Protein AF-A0A9D5PBW9-F1 (afdb_monomer_lite)

Radius of gyration: 43.57 Å; chains: 1; bounding box: 95×76×133 Å

Foldseek 3Di:
DDDDDDDDDDDDDDDDDDDDDDDDDDDDDDPPPFFDKDFFWEFEAEPQADDPPRQRDDFPAKKFKWKDFFVDFSLRTPDARFIWTADSRRTIDGDPPGDTDMFTAPTWMKMKMKPDRDDPQDDPRFKRKDQFQQCVVPDVPFIWIFMDTRDHNVRRYDYTYIFGFWEKEKEKEFEPLQAPQDLCFCVPKWKKKAQFGWMWMAGRGPRDIDTDPVDRRGIHTWDKAADPVRSRIIMTMGTTHWDDPPPDDFTKMWIATPVRDIDIDTDDPVPTGGGRYYDYHYHYHHHPLEAEAECVADQPPVRHGPPGHHLAVQVVLVVLLVSQDAEEHEYEAAFERADAEEAAQSDANSRYLAYEYAHPDDDDDPRARGEQAPNWDDDDPPDDTDANAESYEYHYQHEYEYEQYEFEHAEHAPDDARHYEYDWQHHEYEYDANAEFEHAEYAAEARGYEWDYDPVTTYEYEYEANHEQAHAEYQEARRYEHAGEYEYQYYEQYHAFHQYQRRYEHNYDAAEYHHAQAQDWHPDLNTTSAYEFDQPDPPDTEAYEHAYHHPHDALRHEHEQDPSQAFHQRYHYHPPDQQAPVNLRSYHYSPVQFWGQDSRRGIHGD

Secondary structure (DSSP, 8-state):
----------------------------S---PPPPEEEPEEEEEE--SS-TTS-S--TT-EEEEEEEETT--GGG-SEEEEEEEE-TTSBEEEPTT----EEETT--EEEEEEES--SSSEETTTEEEE--GGGTTTS----EEEEEEEEBTTB-EEEEEEEESSEEEEEEEEE-TTSSS-GGGSTT-EEEEEEEE--EEEETTTTEEEE-TTS--EEEEE-EEE-SS-TTEEEEEEEEPPPPTT-----EEEEE-TTS-EEEEEPPTT----TT-EEEEEEEE----EEEE-SS-EE-TTS-EETT-BSSHHHHHHHHHHHT--SEEEEEE-SEEES-EEE-TT--TTT-SEEEEEESS--BTTB-SSEEE---BPPPTTS--B--B-SEEE--SS-EEEESEEEE--EESSSS-SSEEEPTT--EEEE-TTEEEES-EESSB-SSEEE-EETTEE-EEEE-TT-EEES-B-SB-SSEEESSEEEESS-EEES-B-SS-SSEEE-SSEEEEEET-BBPPPS-SSS---EEE---BTTB---EEEEEEE-SPSSSEEE---GGGTTSB-EEE-TT----HHHHTTEEES-TTTEEE-TTSBEEE-

Structure (mmCIF, N/CA/C/O backbone):
data_AF-A0A9D5PBW9-F1
#
_entry.id   AF-A0A9D5PBW9-F1
#
loop_
_atom_site.group_PDB
_atom_site.id
_atom_site.type_symbol
_atom_site.label_atom_id
_atom_site.label_alt_id
_atom_site.label_comp_id
_atom_site.label_asym_id
_atom_site.label_entity_id
_atom_site.label_seq_id
_atom_site.pdbx_PDB_ins_code
_atom_site.Cartn_x
_atom_site.Cartn_y
_atom_site.Cartn_z
_atom_site.occupancy
_atom_site.B_iso_or_equiv
_atom_site.auth_seq_id
_atom_site.auth_comp_id
_atom_site.auth_asym_id
_atom_site.auth_atom_id
_atom_site.pdbx_PDB_model_num
ATOM 1 N N . MET A 1 1 ? 48.347 54.877 -31.267 1.00 33.81 1 MET A N 1
ATOM 2 C CA . MET A 1 1 ? 49.619 55.621 -31.139 1.00 33.81 1 MET A CA 1
ATOM 3 C C . MET A 1 1 ? 50.708 54.816 -31.842 1.00 33.81 1 MET A C 1
ATOM 5 O O . MET A 1 1 ? 51.122 53.843 -31.247 1.00 33.81 1 MET A O 1
ATOM 9 N N . LYS A 1 2 ? 51.107 55.243 -33.064 1.00 27.88 2 LYS A N 1
ATOM 10 C CA . LYS A 1 2 ? 52.374 54.972 -33.811 1.00 27.88 2 LYS A CA 1
ATOM 11 C C . LYS A 1 2 ? 52.747 53.490 -34.070 1.00 27.88 2 LYS A C 1
ATOM 13 O O . LYS A 1 2 ? 52.714 52.706 -33.144 1.00 27.88 2 LYS A O 1
ATOM 18 N N . LYS A 1 3 ? 53.222 53.020 -35.230 1.00 27.09 3 LYS A N 1
ATOM 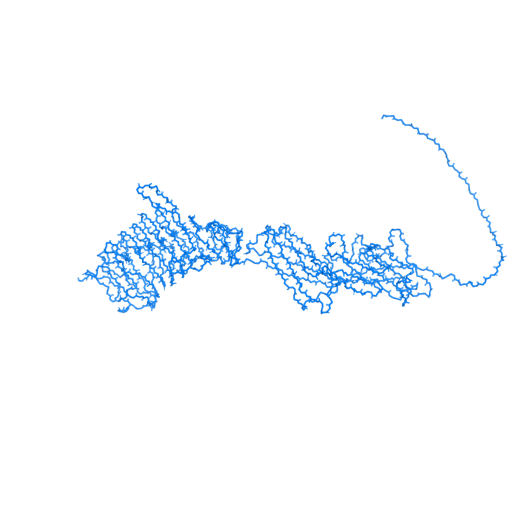19 C CA . LYS A 1 3 ? 53.736 53.557 -36.517 1.00 27.09 3 LYS A CA 1
ATOM 20 C C . LYS A 1 3 ? 53.942 52.306 -37.416 1.00 27.09 3 LYS A C 1
ATOM 22 O O . LYS A 1 3 ? 54.381 51.294 -36.887 1.00 27.09 3 LYS A O 1
ATOM 27 N N . ASP A 1 4 ? 53.435 52.258 -38.646 1.00 33.38 4 ASP A N 1
ATOM 28 C CA . ASP A 1 4 ? 54.106 52.567 -39.934 1.00 33.38 4 ASP A CA 1
ATOM 29 C C . ASP A 1 4 ? 55.310 51.692 -40.340 1.00 33.38 4 ASP A C 1
ATOM 31 O O . ASP A 1 4 ? 56.307 51.658 -39.622 1.00 33.38 4 ASP A O 1
ATOM 35 N N . ILE A 1 5 ? 55.206 51.094 -41.545 1.00 31.62 5 ILE A N 1
ATOM 36 C CA . ILE A 1 5 ? 56.129 51.044 -42.722 1.00 31.62 5 ILE A CA 1
ATOM 37 C C . ILE A 1 5 ? 55.637 49.853 -43.594 1.00 31.62 5 ILE A C 1
ATOM 39 O O . ILE A 1 5 ? 55.681 48.724 -43.125 1.00 31.62 5 ILE A O 1
ATOM 43 N N . LEU A 1 6 ? 54.963 49.963 -44.749 1.00 27.38 6 LEU A N 1
ATOM 44 C CA . LEU A 1 6 ? 55.120 50.690 -46.027 1.00 27.38 6 LEU A CA 1
ATOM 45 C C . LEU A 1 6 ? 55.977 49.957 -47.104 1.00 27.38 6 LEU A C 1
ATOM 47 O O . LEU A 1 6 ? 57.196 49.930 -47.010 1.00 27.38 6 LEU A O 1
ATOM 51 N N . ASN A 1 7 ? 55.271 49.506 -48.161 1.00 30.06 7 ASN A N 1
ATOM 52 C CA . ASN A 1 7 ? 55.592 49.415 -49.608 1.00 30.06 7 ASN A CA 1
ATOM 53 C C . ASN A 1 7 ? 56.706 48.508 -50.185 1.00 30.06 7 ASN A C 1
ATOM 55 O O . ASN A 1 7 ? 57.882 48.716 -49.923 1.00 30.06 7 ASN A O 1
ATOM 59 N N . HIS A 1 8 ? 56.331 47.689 -51.189 1.00 30.06 8 HIS A N 1
ATOM 60 C CA . HIS A 1 8 ? 56.643 47.915 -52.626 1.00 30.06 8 HIS A CA 1
ATOM 61 C C . HIS A 1 8 ? 55.790 46.991 -53.550 1.00 30.06 8 HIS A C 1
ATOM 63 O O . HIS A 1 8 ? 55.711 45.801 -53.283 1.00 30.06 8 HIS A O 1
ATOM 69 N N . ILE A 1 9 ? 54.925 47.519 -54.450 1.00 28.84 9 ILE A N 1
ATOM 70 C CA . ILE A 1 9 ? 55.127 47.845 -55.902 1.00 28.84 9 ILE A CA 1
ATOM 71 C C . ILE A 1 9 ? 55.308 46.582 -56.775 1.00 28.84 9 ILE A C 1
ATOM 73 O O . ILE A 1 9 ? 56.191 45.801 -56.469 1.00 28.84 9 ILE A O 1
ATOM 77 N N . LEU A 1 10 ? 54.659 46.303 -57.918 1.00 26.95 10 LEU A N 1
ATOM 78 C CA . LEU A 1 10 ? 53.517 46.762 -58.743 1.00 26.95 10 LEU A CA 1
ATOM 79 C C . LEU A 1 10 ? 53.280 45.611 -59.789 1.00 26.95 10 LEU A C 1
ATOM 81 O O . LEU A 1 10 ? 54.169 44.777 -59.963 1.00 26.95 10 LEU A O 1
ATOM 85 N N . PRO A 1 11 ? 52.149 45.570 -60.523 1.00 52.75 11 PRO A N 1
ATOM 86 C CA . PRO A 1 11 ? 51.796 44.562 -61.540 1.00 52.75 11 PRO A CA 1
ATOM 87 C C . PRO A 1 11 ? 52.200 44.988 -62.972 1.00 52.75 11 PRO A C 1
ATOM 89 O O . PRO A 1 11 ? 52.596 46.140 -63.129 1.00 52.75 11 PRO A O 1
ATOM 92 N N . ILE A 1 12 ? 52.039 44.104 -63.990 1.00 27.77 12 ILE A N 1
ATOM 93 C CA . ILE A 1 12 ? 51.546 44.367 -65.383 1.00 27.77 12 ILE A CA 1
ATOM 94 C C . ILE A 1 12 ? 52.040 43.339 -66.445 1.00 27.77 12 ILE A C 1
ATOM 96 O O . ILE A 1 12 ? 53.229 43.238 -66.713 1.00 27.77 12 ILE A O 1
ATOM 100 N N . ILE A 1 13 ? 51.060 42.651 -67.066 1.00 28.38 13 ILE A N 1
ATOM 101 C CA . ILE A 1 13 ? 50.819 42.394 -68.516 1.00 28.38 13 ILE A CA 1
ATOM 102 C C . ILE A 1 13 ? 51.900 41.677 -69.363 1.00 28.38 13 ILE A C 1
ATOM 104 O O . ILE A 1 13 ? 53.006 42.181 -69.507 1.00 28.38 13 ILE A O 1
ATOM 108 N N . THR A 1 14 ? 51.522 40.602 -70.089 1.00 27.20 14 THR A N 1
ATOM 109 C CA . THR A 1 14 ? 51.473 40.564 -71.581 1.00 27.20 14 THR A CA 1
ATOM 110 C C . THR A 1 14 ? 51.006 39.208 -72.157 1.00 27.20 14 THR A C 1
ATOM 112 O O . THR A 1 14 ? 51.532 38.143 -71.859 1.00 27.20 14 THR A O 1
ATOM 115 N N . LEU A 1 15 ? 49.992 39.347 -73.013 1.00 27.12 15 LEU A N 1
ATOM 116 C CA . LEU A 1 15 ? 49.421 38.525 -74.086 1.00 27.12 15 LEU A CA 1
ATOM 117 C C . LEU A 1 15 ? 50.457 37.827 -75.008 1.00 27.12 15 LEU A C 1
ATOM 119 O O . LEU A 1 15 ? 51.442 38.466 -75.351 1.00 27.12 15 LEU A O 1
ATOM 123 N N . CYS A 1 16 ? 50.193 36.611 -75.521 1.00 24.67 16 CYS A N 1
ATOM 124 C CA . CYS A 1 16 ? 50.195 36.330 -76.977 1.00 24.67 16 CYS A CA 1
ATOM 125 C C . CYS A 1 16 ? 49.973 34.856 -77.384 1.00 24.67 16 CYS A C 1
ATOM 127 O O . CYS A 1 16 ? 50.572 33.919 -76.871 1.00 24.67 16 CYS A O 1
ATOM 129 N N . LEU A 1 17 ? 49.105 34.761 -78.390 1.00 28.45 17 LEU A N 1
ATOM 130 C CA 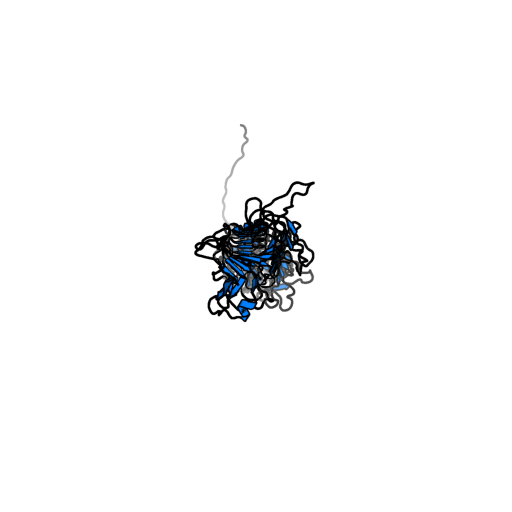. LEU A 1 17 ? 48.701 33.715 -79.327 1.00 28.45 17 LEU A CA 1
ATOM 131 C C . LEU A 1 17 ? 49.693 32.603 -79.757 1.00 28.45 17 LEU A C 1
ATOM 133 O O . LEU A 1 17 ? 50.844 32.850 -80.095 1.00 28.45 17 LEU A O 1
ATOM 137 N N . SER A 1 18 ? 49.071 31.432 -79.971 1.00 31.41 18 SER A N 1
ATOM 138 C CA . SER A 1 18 ? 49.187 30.482 -81.099 1.00 31.41 18 SER A CA 1
ATOM 139 C C . SER A 1 18 ? 50.533 29.843 -81.454 1.00 31.41 18 SER A C 1
ATOM 141 O O . SER A 1 18 ? 51.461 30.508 -81.902 1.00 31.41 18 SER A O 1
ATOM 143 N N . SER A 1 19 ? 50.546 28.511 -81.525 1.00 30.11 19 SER A N 1
ATOM 144 C CA . SER A 1 19 ? 50.988 27.801 -82.737 1.00 30.11 19 SER A CA 1
ATOM 145 C C . SER A 1 19 ? 50.596 26.325 -82.683 1.00 30.11 19 SER A C 1
ATOM 147 O O . SER A 1 19 ? 50.834 25.623 -81.705 1.00 30.11 19 SER A O 1
ATOM 149 N N . ALA A 1 20 ? 49.961 25.878 -83.764 1.00 37.47 20 ALA A N 1
ATOM 150 C CA . ALA A 1 20 ? 49.744 24.479 -84.071 1.00 37.47 20 ALA A CA 1
ATOM 151 C C . ALA A 1 20 ? 51.085 23.810 -84.408 1.00 37.47 20 ALA A C 1
ATOM 153 O O . ALA A 1 20 ? 51.887 24.367 -85.157 1.00 37.47 20 ALA A O 1
ATOM 154 N N . GLY A 1 21 ? 51.289 22.598 -83.900 1.00 33.25 21 GLY A N 1
ATOM 155 C CA . GLY A 1 21 ? 52.394 21.726 -84.275 1.00 33.25 21 GLY A CA 1
ATOM 156 C C . GLY A 1 21 ? 51.909 20.286 -84.302 1.00 33.25 21 GLY A C 1
ATOM 157 O O . GLY A 1 21 ? 51.815 19.644 -83.263 1.00 33.25 21 GLY A O 1
ATOM 158 N N . ILE A 1 22 ? 51.582 19.792 -85.495 1.00 40.22 22 ILE A N 1
ATOM 159 C CA . ILE A 1 22 ? 51.478 18.357 -85.763 1.00 40.22 22 ILE A CA 1
ATOM 160 C C . ILE A 1 22 ? 52.889 17.872 -86.096 1.00 40.22 22 ILE A C 1
ATOM 162 O O . ILE A 1 22 ? 53.492 18.358 -87.050 1.00 40.22 22 ILE A O 1
ATOM 166 N N . PHE A 1 23 ? 53.370 16.873 -85.362 1.00 32.09 23 PHE A N 1
ATOM 167 C CA . PHE A 1 23 ? 54.362 15.917 -85.847 1.00 32.09 23 PHE A CA 1
ATOM 168 C C . PHE A 1 23 ? 53.863 14.507 -85.521 1.00 32.09 23 PHE A C 1
ATOM 170 O O . PHE A 1 23 ? 53.597 14.178 -84.369 1.00 32.09 23 PHE A O 1
ATOM 177 N N . PHE A 1 24 ? 53.708 13.692 -86.565 1.00 38.09 24 PHE A N 1
ATOM 178 C CA . PHE A 1 24 ? 53.481 12.250 -86.483 1.00 38.09 24 PHE A CA 1
ATOM 179 C C . PHE A 1 24 ? 54.815 11.521 -86.272 1.00 38.09 24 PHE A C 1
ATOM 181 O O . PHE A 1 24 ? 55.786 11.835 -86.960 1.00 38.09 24 PHE A O 1
ATOM 188 N N . GLY A 1 25 ? 54.812 10.472 -85.440 1.00 31.27 25 GLY A N 1
ATOM 189 C CA . GLY A 1 25 ? 55.737 9.342 -85.589 1.00 31.27 25 GLY A CA 1
ATOM 190 C C . GLY A 1 25 ? 56.202 8.667 -84.297 1.00 31.27 25 GLY A C 1
ATOM 191 O O . GLY A 1 25 ? 57.275 8.993 -83.810 1.00 31.27 25 GLY A O 1
ATOM 192 N N . CYS A 1 26 ? 55.453 7.678 -83.795 1.00 27.00 26 CYS A N 1
ATOM 193 C CA . CYS A 1 26 ? 55.848 6.257 -83.807 1.00 27.00 26 CYS A CA 1
ATOM 194 C C . CYS A 1 26 ? 54.725 5.390 -83.208 1.00 27.00 26 CYS A C 1
ATOM 196 O O . CYS A 1 26 ? 54.181 5.720 -82.161 1.00 27.00 26 CYS A O 1
ATOM 198 N N . LYS A 1 27 ? 54.383 4.290 -83.888 1.00 40.28 27 LYS A N 1
ATOM 199 C CA . LYS A 1 27 ? 53.457 3.255 -83.410 1.00 40.28 27 LYS A CA 1
ATOM 200 C C . LYS A 1 27 ? 54.188 2.274 -82.495 1.00 40.28 27 LYS A C 1
ATOM 202 O O . LYS A 1 27 ? 55.228 1.754 -82.891 1.00 40.28 27 LYS A O 1
ATOM 207 N N . SER A 1 28 ? 53.549 1.940 -81.381 1.00 37.69 28 SER A N 1
ATOM 208 C CA . SER A 1 28 ? 53.513 0.583 -80.832 1.00 37.69 28 SER A CA 1
ATOM 209 C C . SER A 1 28 ? 52.211 0.430 -80.039 1.00 37.69 28 SER A C 1
ATOM 211 O O . SER A 1 28 ? 52.115 0.938 -78.929 1.00 37.69 28 SER A O 1
ATOM 213 N N . ASP A 1 29 ? 51.237 -0.167 -80.724 1.00 43.31 29 ASP A N 1
ATOM 214 C CA . ASP A 1 29 ? 50.206 -1.124 -80.300 1.00 43.31 29 ASP A CA 1
ATOM 215 C C . ASP A 1 29 ? 49.352 -0.895 -79.029 1.00 43.31 29 ASP A C 1
ATOM 217 O O . ASP A 1 29 ? 49.846 -0.676 -77.928 1.00 43.31 29 ASP A O 1
ATOM 221 N N . ASP A 1 30 ? 48.041 -1.062 -79.266 1.00 42.91 30 ASP A N 1
ATOM 222 C CA . ASP A 1 30 ? 46.868 -1.106 -78.377 1.00 42.91 30 ASP A CA 1
ATOM 223 C C . ASP A 1 30 ? 46.327 0.215 -77.795 1.00 42.91 30 ASP A C 1
ATOM 225 O O . ASP A 1 30 ? 46.230 0.421 -76.586 1.00 42.91 30 ASP A O 1
ATOM 229 N N . ASP A 1 31 ? 45.812 1.064 -78.695 1.00 41.72 31 ASP A N 1
ATOM 230 C CA . ASP A 1 31 ? 44.747 2.029 -78.385 1.00 41.72 31 ASP A CA 1
ATOM 231 C C . ASP A 1 31 ? 43.454 1.279 -77.993 1.00 41.72 31 ASP A C 1
ATOM 233 O O . ASP A 1 31 ? 42.536 1.097 -78.800 1.00 41.72 31 ASP A O 1
ATOM 237 N N . VAL A 1 32 ? 43.333 0.871 -76.728 1.00 50.22 32 VAL A N 1
ATOM 238 C CA . VAL A 1 32 ? 42.005 0.819 -76.106 1.00 50.22 32 VAL A CA 1
ATOM 239 C C . VAL A 1 32 ? 41.548 2.272 -76.037 1.00 50.22 32 VAL A C 1
ATOM 241 O O . VAL A 1 32 ? 42.128 3.065 -75.294 1.00 50.22 32 VAL A O 1
ATOM 244 N N . ALA A 1 33 ? 40.553 2.649 -76.846 1.00 53.50 33 ALA A N 1
ATOM 245 C CA . ALA A 1 33 ? 39.932 3.966 -76.738 1.00 53.50 33 ALA A CA 1
ATOM 246 C C . ALA A 1 33 ? 39.627 4.242 -75.251 1.00 53.50 33 ALA A C 1
ATOM 248 O O . ALA A 1 33 ? 39.069 3.357 -74.594 1.00 53.50 33 ALA A O 1
ATOM 249 N N . PRO A 1 34 ? 40.017 5.403 -74.687 1.00 58.50 34 PRO A N 1
ATOM 250 C CA . PRO A 1 34 ? 39.811 5.658 -73.270 1.00 58.50 34 PRO A CA 1
ATOM 251 C C . PRO A 1 34 ? 38.322 5.510 -72.965 1.00 58.50 34 PRO A C 1
ATOM 253 O O . PRO A 1 34 ? 37.493 6.187 -73.579 1.00 58.50 34 PRO A O 1
ATOM 256 N N . LYS A 1 35 ? 37.978 4.590 -72.054 1.00 66.25 35 LYS A N 1
ATOM 257 C CA . LYS A 1 35 ? 36.592 4.402 -71.620 1.00 66.25 35 LYS A CA 1
ATOM 258 C C . LYS A 1 35 ? 36.058 5.748 -71.126 1.00 66.25 35 LYS A C 1
ATOM 260 O O . LYS A 1 35 ? 36.680 6.382 -70.272 1.00 66.25 35 LYS A O 1
ATOM 265 N N . SER A 1 36 ? 34.924 6.187 -71.671 1.00 81.75 36 SER A N 1
ATOM 266 C CA . SER A 1 36 ? 34.222 7.361 -71.146 1.00 81.75 36 SER A CA 1
ATOM 267 C C . SER A 1 36 ? 33.800 7.092 -69.696 1.00 81.75 36 SER A C 1
ATOM 269 O O . SER A 1 36 ? 33.564 5.939 -69.324 1.00 81.75 36 SER A O 1
ATOM 271 N N . ARG A 1 37 ? 33.742 8.140 -68.864 1.00 87.38 37 ARG A N 1
ATOM 272 C CA . ARG A 1 37 ? 33.339 8.030 -67.455 1.00 87.38 37 ARG A CA 1
ATOM 273 C C . ARG A 1 37 ? 32.241 9.026 -67.105 1.00 87.38 37 ARG A C 1
ATOM 275 O O . ARG A 1 37 ? 32.299 10.176 -67.538 1.00 87.38 37 ARG A O 1
ATOM 282 N N . VAL A 1 38 ? 31.287 8.589 -66.292 1.00 92.50 38 VAL A N 1
ATOM 283 C CA . VAL A 1 38 ? 30.149 9.382 -65.803 1.00 92.50 38 VAL A CA 1
ATOM 284 C C . VAL A 1 38 ? 30.199 9.402 -64.276 1.00 92.50 38 VAL A C 1
ATOM 286 O O . VAL A 1 38 ? 30.494 8.377 -63.668 1.00 92.50 38 VAL A O 1
ATOM 289 N N . ALA A 1 39 ? 29.983 10.559 -63.649 1.00 93.44 39 ALA A N 1
ATOM 290 C CA . ALA A 1 39 ? 29.877 10.633 -62.190 1.00 93.44 39 ALA A CA 1
ATOM 291 C C . ALA A 1 39 ? 28.548 10.008 -61.740 1.00 93.44 39 ALA A C 1
ATOM 293 O O . ALA A 1 39 ? 27.517 10.283 -62.353 1.00 93.44 39 ALA A O 1
ATOM 294 N N . ALA A 1 40 ? 28.578 9.174 -60.702 1.00 94.94 40 ALA A N 1
ATOM 295 C CA . ALA A 1 40 ? 27.363 8.633 -60.104 1.00 94.94 40 ALA A CA 1
ATOM 296 C C . ALA A 1 40 ? 26.663 9.702 -59.246 1.00 94.94 40 ALA A C 1
ATOM 298 O O . ALA A 1 40 ? 27.323 10.418 -58.487 1.00 94.94 40 ALA A O 1
ATOM 299 N N . ASN A 1 41 ? 25.335 9.781 -59.343 1.00 95.31 41 ASN A N 1
ATOM 300 C CA . ASN A 1 41 ? 24.499 10.613 -58.480 1.00 95.31 41 ASN A CA 1
ATOM 301 C C . ASN A 1 41 ? 23.828 9.711 -57.444 1.00 95.31 41 ASN A C 1
ATOM 303 O O . ASN A 1 41 ? 23.159 8.750 -57.819 1.00 95.31 41 ASN A O 1
ATOM 307 N N . PHE A 1 42 ? 23.987 10.006 -56.155 1.00 96.38 42 PHE A N 1
ATOM 308 C CA . PHE A 1 42 ? 23.464 9.155 -55.085 1.00 96.38 42 PHE A CA 1
ATOM 309 C C . PHE A 1 42 ? 22.256 9.781 -54.391 1.00 96.38 42 PHE A C 1
ATOM 311 O O . PHE A 1 42 ? 22.213 10.989 -54.149 1.00 96.38 42 PHE A O 1
ATOM 318 N N . PHE A 1 43 ? 21.295 8.922 -54.052 1.00 93.25 43 PHE A N 1
ATOM 319 C CA . PHE A 1 43 ? 20.091 9.260 -53.301 1.00 93.25 43 PHE A CA 1
ATOM 320 C C . PHE A 1 43 ? 19.933 8.269 -52.144 1.00 93.25 43 PHE A C 1
ATOM 322 O O . PHE A 1 43 ? 19.745 7.073 -52.381 1.00 93.25 43 PHE A O 1
ATOM 329 N N . GLY A 1 44 ? 20.033 8.743 -50.906 1.00 87.62 44 GLY A N 1
ATOM 330 C CA . GLY A 1 44 ? 19.871 7.947 -49.694 1.00 87.62 44 GLY A CA 1
ATOM 331 C C . GLY A 1 44 ? 18.437 8.000 -49.175 1.00 87.62 44 GLY A C 1
ATOM 332 O O . GLY A 1 44 ? 17.953 9.056 -48.786 1.00 87.62 44 GLY A O 1
ATOM 333 N N . ASN A 1 45 ? 17.775 6.850 -49.096 1.00 85.19 45 ASN A N 1
ATOM 334 C CA . ASN A 1 45 ? 16.466 6.692 -48.461 1.00 85.19 45 ASN A CA 1
ATOM 335 C C . ASN A 1 45 ? 16.602 5.802 -47.225 1.00 85.19 45 ASN A C 1
ATOM 337 O O . ASN A 1 45 ? 17.281 4.783 -47.302 1.00 85.19 45 ASN A O 1
ATOM 341 N N . VAL A 1 46 ? 15.917 6.117 -46.124 1.00 77.75 46 VAL A N 1
ATOM 342 C CA . VAL A 1 46 ? 15.893 5.276 -44.912 1.00 77.75 46 VAL A CA 1
ATOM 343 C C . VAL A 1 46 ? 14.531 4.602 -44.766 1.00 77.75 46 VAL A C 1
ATOM 345 O O . VAL A 1 46 ? 13.488 5.224 -44.974 1.00 77.75 46 VAL A O 1
ATOM 348 N N . ILE A 1 47 ? 14.518 3.320 -44.396 1.00 68.12 47 ILE A N 1
ATOM 349 C CA . ILE A 1 47 ? 13.283 2.625 -44.016 1.00 68.12 47 ILE A CA 1
ATOM 350 C C . ILE A 1 47 ? 12.878 3.099 -42.606 1.00 68.12 47 ILE A C 1
ATOM 352 O O . ILE A 1 47 ? 13.451 2.667 -41.615 1.00 68.12 47 ILE A O 1
ATOM 356 N N . SER A 1 48 ? 11.883 3.991 -42.549 1.00 56.03 48 SER A N 1
ATOM 357 C CA . SER A 1 48 ? 11.443 4.850 -41.423 1.00 56.03 48 SER A CA 1
ATOM 358 C C . SER A 1 48 ? 10.945 4.174 -40.120 1.00 56.03 48 SER A C 1
ATOM 360 O O . SER A 1 48 ? 10.128 4.758 -39.411 1.00 56.03 48 SER A O 1
ATOM 362 N N . ALA A 1 49 ? 11.355 2.955 -39.771 1.00 50.91 49 ALA A N 1
ATOM 363 C CA . ALA A 1 49 ? 10.759 2.242 -38.633 1.00 50.91 49 ALA A CA 1
ATOM 364 C C . ALA A 1 49 ? 11.341 2.587 -37.242 1.00 50.91 49 ALA A C 1
ATOM 366 O O . ALA A 1 49 ? 10.737 2.174 -36.255 1.00 50.91 49 ALA A O 1
ATOM 367 N N . THR A 1 50 ? 12.482 3.286 -37.132 1.00 49.22 50 THR A N 1
ATOM 368 C CA . THR A 1 50 ? 13.261 3.310 -35.868 1.00 49.22 50 THR A CA 1
ATOM 369 C C . THR A 1 50 ? 13.992 4.620 -35.518 1.00 49.22 50 THR A C 1
ATOM 371 O O . THR A 1 50 ? 14.788 4.606 -34.586 1.00 49.22 50 THR A O 1
ATOM 374 N N . ARG A 1 51 ? 13.734 5.756 -36.188 1.00 52.06 51 ARG A N 1
ATOM 375 C CA . ARG A 1 51 ? 14.275 7.067 -35.753 1.00 52.06 51 ARG A CA 1
ATOM 376 C C . ARG A 1 51 ? 13.290 7.793 -34.822 1.00 52.06 51 ARG A C 1
ATOM 378 O O . ARG A 1 51 ? 12.098 7.841 -35.120 1.00 52.06 51 ARG A O 1
ATOM 385 N N . LEU A 1 52 ? 13.794 8.352 -33.718 1.00 41.94 52 LEU A N 1
ATOM 386 C CA . LEU A 1 52 ? 13.018 9.014 -32.650 1.00 41.94 52 LEU A CA 1
ATOM 387 C C . LEU A 1 52 ? 12.373 10.356 -33.077 1.00 41.94 52 LEU A C 1
ATOM 389 O O . LEU A 1 52 ? 11.456 10.835 -32.419 1.00 41.94 52 LEU A O 1
ATOM 393 N N . ASP A 1 53 ? 12.813 10.945 -34.192 1.00 45.44 53 ASP A N 1
ATOM 394 C CA . ASP A 1 53 ? 12.523 12.317 -34.648 1.00 45.44 53 ASP A CA 1
ATOM 395 C C . ASP A 1 53 ? 11.663 12.404 -35.934 1.00 45.44 53 ASP A C 1
ATOM 397 O O . ASP A 1 53 ? 11.193 13.480 -36.309 1.00 45.44 53 ASP A O 1
ATOM 401 N N . GLY A 1 54 ? 11.397 11.284 -36.617 1.00 44.41 54 GLY A N 1
ATOM 402 C CA . GLY A 1 54 ? 10.494 11.228 -37.777 1.00 44.41 54 GLY A CA 1
ATOM 403 C C . GLY A 1 54 ? 11.020 11.874 -39.071 1.00 44.41 54 GLY A C 1
ATOM 404 O O . GLY A 1 54 ? 10.285 11.926 -40.062 1.00 44.41 54 GLY A O 1
ATOM 405 N N . THR A 1 55 ? 12.277 12.326 -39.108 1.00 50.06 55 THR A N 1
ATOM 406 C CA . THR A 1 55 ? 12.978 12.752 -40.333 1.00 50.06 55 THR A CA 1
ATOM 407 C C . THR A 1 55 ? 14.006 11.704 -40.754 1.00 50.06 55 THR A C 1
ATOM 409 O O . THR A 1 55 ? 14.736 11.181 -39.923 1.00 50.06 55 THR A O 1
ATOM 412 N N . ALA A 1 56 ? 14.079 11.366 -42.048 1.00 68.50 56 ALA A N 1
ATOM 413 C CA . ALA A 1 56 ? 14.971 10.299 -42.524 1.00 68.50 56 ALA A CA 1
ATOM 414 C C . ALA A 1 56 ? 16.471 10.646 -42.398 1.00 68.50 56 ALA A C 1
ATOM 416 O O . ALA A 1 56 ? 17.267 9.753 -42.114 1.00 68.50 56 ALA A O 1
ATOM 417 N N . TRP A 1 57 ? 16.836 11.921 -42.579 1.00 81.25 57 TRP A N 1
ATOM 418 C CA . TRP A 1 57 ? 18.206 12.445 -42.510 1.00 81.25 57 TRP A CA 1
ATOM 419 C C . TRP A 1 57 ? 18.220 13.850 -41.908 1.00 81.25 57 TRP A C 1
ATOM 421 O O . TRP A 1 57 ? 17.313 14.645 -42.174 1.00 81.25 57 TRP A O 1
ATOM 431 N N . GLU A 1 58 ? 19.272 14.169 -41.163 1.00 82.50 58 GLU A N 1
ATOM 432 C CA . GLU A 1 58 ? 19.526 15.478 -40.566 1.00 82.50 58 GLU A CA 1
ATOM 433 C C . GLU A 1 58 ? 20.690 16.202 -41.255 1.00 82.50 58 GLU A C 1
ATOM 435 O O . GLU A 1 58 ? 21.536 15.611 -41.927 1.00 82.50 58 GLU A O 1
ATOM 440 N N . VAL A 1 59 ? 20.745 17.528 -41.095 1.00 82.75 59 VAL A N 1
ATOM 441 C CA . VAL A 1 59 ? 21.865 18.317 -41.621 1.00 82.75 59 VAL A CA 1
ATOM 442 C C . VAL A 1 59 ? 23.148 17.906 -40.905 1.00 82.75 59 VAL A C 1
ATOM 444 O O . VAL A 1 59 ? 23.266 18.083 -39.697 1.00 82.75 59 VAL A O 1
ATOM 447 N N . GLY A 1 60 ? 24.130 17.441 -41.674 1.00 84.12 60 GLY A N 1
ATOM 448 C CA . GLY A 1 60 ? 25.407 16.963 -41.144 1.00 84.12 60 GLY A CA 1
ATOM 449 C C . GLY A 1 60 ? 25.527 15.441 -41.102 1.00 84.12 60 GLY A C 1
ATOM 450 O O . GLY A 1 60 ? 26.605 14.957 -40.772 1.00 84.12 60 GLY A O 1
ATOM 451 N N . ASP A 1 61 ? 24.483 14.696 -41.485 1.00 88.50 61 ASP A N 1
ATOM 452 C CA . ASP A 1 61 ? 24.591 13.252 -41.679 1.00 88.50 61 ASP A CA 1
ATOM 453 C C . ASP A 1 61 ? 25.554 12.927 -42.833 1.00 88.50 61 ASP A C 1
ATOM 455 O O . ASP A 1 61 ? 25.435 13.437 -43.953 1.00 88.50 61 ASP A O 1
ATOM 459 N N . GLU A 1 62 ? 26.516 12.046 -42.560 1.00 92.75 62 GLU A N 1
ATOM 460 C CA . GLU A 1 62 ? 27.530 11.596 -43.515 1.00 92.75 62 GLU A CA 1
ATOM 461 C C . GLU A 1 62 ? 27.482 10.069 -43.659 1.00 92.75 62 GLU A C 1
ATOM 463 O O . GLU A 1 62 ? 27.375 9.340 -42.672 1.00 92.75 62 GLU A O 1
ATOM 468 N N . ILE A 1 63 ? 27.600 9.576 -44.892 1.00 93.50 63 ILE A N 1
ATOM 469 C CA . ILE A 1 63 ? 27.672 8.151 -45.235 1.00 93.50 63 ILE A CA 1
ATOM 470 C C . ILE A 1 63 ? 29.014 7.810 -45.876 1.00 93.50 63 ILE A C 1
ATOM 472 O O . ILE A 1 63 ? 29.621 8.637 -46.560 1.00 93.50 63 ILE A O 1
ATOM 476 N N . GLY A 1 64 ? 29.465 6.572 -45.685 1.00 94.00 64 GLY A N 1
ATOM 477 C CA . GLY A 1 64 ? 30.614 6.021 -46.398 1.00 94.00 64 GLY A CA 1
ATOM 478 C C . GLY A 1 64 ? 30.172 5.140 -47.554 1.00 94.00 64 GLY A C 1
ATOM 479 O O . GLY A 1 64 ? 29.352 4.235 -47.375 1.00 94.00 64 GLY A O 1
ATOM 480 N N . LEU A 1 65 ? 30.705 5.408 -48.746 1.00 94.75 65 LEU A N 1
ATOM 481 C CA . LEU A 1 65 ? 30.408 4.661 -49.963 1.00 94.75 65 LEU A CA 1
ATOM 482 C C . LEU A 1 65 ? 31.619 3.866 -50.451 1.00 94.75 65 LEU A C 1
ATOM 484 O O . LEU A 1 65 ? 32.746 4.359 -50.489 1.00 94.75 65 LEU A O 1
ATOM 488 N N . PHE A 1 66 ? 31.355 2.644 -50.900 1.00 93.00 66 PHE A N 1
ATOM 489 C CA . PHE A 1 66 ? 32.334 1.763 -51.525 1.00 93.00 66 PHE A CA 1
ATOM 490 C C . PHE A 1 66 ? 31.859 1.339 -52.911 1.00 93.00 66 PHE A C 1
ATOM 492 O O . PHE A 1 66 ? 30.677 1.046 -53.100 1.00 93.00 66 PHE A O 1
ATOM 499 N N . GLN A 1 67 ? 32.789 1.250 -53.863 1.00 93.38 67 GLN A N 1
ATOM 500 C CA . GLN A 1 67 ? 32.527 0.786 -55.226 1.00 93.38 67 GLN A CA 1
ATOM 501 C C . GLN A 1 67 ? 33.397 -0.424 -55.555 1.00 93.38 67 GLN A C 1
ATOM 503 O O . GLN A 1 67 ? 34.622 -0.360 -55.463 1.00 93.38 67 GLN A O 1
ATOM 508 N N . TRP A 1 68 ? 32.781 -1.491 -56.059 1.00 91.50 68 TRP A N 1
ATOM 509 C CA . TRP A 1 68 ? 33.494 -2.628 -56.641 1.00 91.50 68 TRP A CA 1
ATOM 510 C C . TRP A 1 68 ? 32.809 -3.123 -57.917 1.00 91.50 68 TRP A C 1
ATOM 512 O O . TRP A 1 68 ? 31.667 -2.763 -58.217 1.00 91.50 68 TRP A O 1
ATOM 522 N N . GLN A 1 69 ? 33.531 -3.916 -58.713 1.00 91.62 69 GLN A N 1
ATOM 523 C CA . GLN A 1 69 ? 32.968 -4.553 -59.908 1.00 91.62 69 GLN A CA 1
ATOM 524 C C . GLN A 1 69 ? 31.777 -5.428 -59.522 1.00 91.62 69 GLN A C 1
ATOM 526 O O . GLN A 1 69 ? 31.820 -6.096 -58.494 1.00 91.62 69 GLN A O 1
ATOM 531 N N . GLN A 1 70 ? 30.718 -5.456 -60.328 1.00 88.88 70 GLN A N 1
ATOM 532 C CA . GLN A 1 70 ? 29.594 -6.349 -60.059 1.00 88.88 70 GLN A CA 1
ATOM 533 C C . GLN A 1 70 ? 30.074 -7.804 -59.928 1.00 88.88 70 GLN A C 1
ATOM 535 O O . GLN A 1 70 ? 30.940 -8.246 -60.682 1.00 88.88 70 GLN A O 1
ATOM 540 N N . ASP A 1 71 ? 29.533 -8.512 -58.933 1.00 82.38 71 ASP A N 1
ATOM 541 C CA . ASP A 1 71 ? 29.916 -9.878 -58.541 1.00 82.38 71 ASP A CA 1
ATOM 542 C C . ASP A 1 71 ? 31.380 -10.033 -58.061 1.00 82.38 71 ASP A C 1
ATOM 544 O O . ASP A 1 71 ? 31.842 -11.147 -57.811 1.00 82.38 71 ASP A O 1
ATOM 548 N N . GLY A 1 72 ? 32.114 -8.924 -57.908 1.00 82.44 72 GLY A N 1
ATOM 549 C CA . GLY A 1 72 ? 33.454 -8.863 -57.322 1.00 82.44 72 GLY A CA 1
ATOM 550 C C . GLY A 1 72 ? 33.443 -8.699 -55.799 1.00 82.44 72 GLY A C 1
ATOM 551 O O . GLY A 1 72 ? 32.388 -8.599 -55.171 1.00 82.44 72 GLY A O 1
ATOM 552 N N . HIS A 1 73 ? 34.633 -8.645 -55.199 1.00 77.62 73 HIS A N 1
ATOM 553 C CA . HIS A 1 73 ? 34.797 -8.497 -53.753 1.00 77.62 73 HIS A CA 1
ATOM 554 C C . HIS A 1 73 ? 35.154 -7.054 -53.375 1.00 77.62 73 HIS A C 1
ATOM 556 O O . HIS A 1 73 ? 35.921 -6.392 -54.066 1.00 77.62 73 HIS A O 1
ATOM 562 N N . LEU A 1 74 ? 34.658 -6.584 -52.226 1.00 74.19 74 LEU A N 1
ATOM 563 C CA . LEU A 1 74 ? 35.035 -5.288 -51.648 1.00 74.19 74 LEU A CA 1
ATOM 564 C C . LEU A 1 74 ? 36.544 -5.137 -51.355 1.00 74.19 74 LEU A C 1
ATOM 566 O O . LEU A 1 74 ? 37.046 -4.023 -51.393 1.00 74.19 74 LEU A O 1
ATOM 570 N N . ALA A 1 75 ? 37.285 -6.227 -51.121 1.00 74.19 75 ALA A N 1
ATOM 571 C CA . ALA A 1 75 ? 38.744 -6.166 -50.973 1.00 74.19 75 ALA A CA 1
ATOM 572 C C . ALA A 1 75 ? 39.450 -5.669 -52.255 1.00 74.19 75 ALA A C 1
ATOM 574 O O . ALA A 1 75 ? 40.562 -5.155 -52.190 1.00 74.19 75 ALA A O 1
ATOM 575 N N . ASP A 1 76 ? 38.775 -5.777 -53.404 1.00 79.31 76 ASP A N 1
ATOM 576 C CA . ASP A 1 76 ? 39.207 -5.250 -54.700 1.00 79.31 76 ASP A CA 1
ATOM 577 C C . ASP A 1 76 ? 38.491 -3.926 -55.038 1.00 79.31 76 ASP A C 1
ATOM 579 O O . ASP A 1 76 ? 38.290 -3.598 -56.214 1.00 79.31 76 ASP A O 1
ATOM 583 N N . ALA A 1 77 ? 38.033 -3.188 -54.018 1.00 77.88 77 ALA A N 1
ATOM 584 C CA . ALA A 1 77 ? 37.308 -1.940 -54.204 1.00 77.88 77 ALA A CA 1
ATOM 585 C C . ALA A 1 77 ? 38.096 -0.970 -55.088 1.00 77.88 77 ALA A C 1
ATOM 587 O O . ALA A 1 77 ? 39.282 -0.703 -54.903 1.00 77.88 77 ALA A O 1
ATOM 588 N N . LEU A 1 78 ? 37.388 -0.411 -56.064 1.00 76.69 78 LEU A N 1
ATOM 589 C CA . LEU A 1 78 ? 37.911 0.614 -56.962 1.00 76.69 78 LEU A CA 1
ATOM 590 C C . LEU A 1 78 ? 37.924 1.982 -56.284 1.00 76.69 78 LEU A C 1
ATOM 592 O O . LEU A 1 78 ? 38.626 2.897 -56.709 1.00 76.69 78 LEU A O 1
ATOM 596 N N . THR A 1 79 ? 37.107 2.128 -55.248 1.00 78.69 79 THR A N 1
ATOM 597 C CA . THR A 1 79 ? 37.032 3.292 -54.381 1.00 78.69 79 THR A CA 1
ATOM 598 C C . THR A 1 79 ? 36.542 2.817 -53.016 1.00 78.69 79 THR A C 1
ATOM 600 O O . THR A 1 79 ? 35.535 2.105 -52.942 1.00 78.69 79 THR A O 1
ATOM 603 N N . SER A 1 80 ? 37.263 3.196 -51.959 1.00 84.50 80 SER A N 1
ATOM 604 C CA . SER A 1 80 ? 37.018 2.728 -50.594 1.00 84.50 80 SER A CA 1
ATOM 605 C C . SER A 1 80 ? 36.619 3.880 -49.686 1.00 84.50 80 SER A C 1
ATOM 607 O O . SER A 1 80 ? 37.269 4.924 -49.699 1.00 84.50 80 SER A O 1
ATOM 609 N N . ASN A 1 81 ? 35.562 3.656 -48.904 1.00 90.81 81 ASN A N 1
ATOM 610 C CA . ASN A 1 81 ? 35.063 4.530 -47.847 1.00 90.81 81 ASN A CA 1
ATOM 611 C C . ASN A 1 81 ? 35.019 6.026 -48.209 1.00 90.81 81 ASN A C 1
ATOM 613 O O . ASN A 1 81 ? 35.505 6.873 -47.465 1.00 90.81 81 ASN A O 1
ATOM 617 N N . THR A 1 82 ? 34.481 6.360 -49.381 1.00 92.56 82 THR A N 1
ATOM 618 C CA . THR A 1 82 ? 34.345 7.756 -49.811 1.00 92.56 82 THR A CA 1
ATOM 619 C C . THR A 1 82 ? 33.183 8.407 -49.091 1.00 92.56 82 THR A C 1
ATOM 621 O O . THR A 1 82 ? 32.059 7.902 -49.135 1.00 92.56 82 THR A O 1
ATOM 624 N N . ARG A 1 83 ? 33.447 9.543 -48.456 1.00 94.88 83 ARG A N 1
ATOM 625 C CA . ARG A 1 83 ? 32.469 10.293 -47.684 1.00 94.88 83 ARG A CA 1
ATOM 626 C C . ARG A 1 83 ? 31.492 11.022 -48.594 1.00 94.88 83 ARG A C 1
ATOM 628 O O . ARG A 1 83 ? 31.885 11.728 -49.524 1.00 94.88 83 ARG A O 1
ATOM 635 N N . TYR A 1 84 ? 30.212 10.905 -48.278 1.00 95.88 84 TYR A N 1
ATOM 636 C CA . TYR A 1 84 ? 29.145 11.705 -48.866 1.00 95.88 84 TYR A CA 1
ATOM 637 C C . TYR A 1 84 ? 28.281 12.296 -47.753 1.00 95.88 84 TYR A C 1
ATOM 639 O O . TYR A 1 84 ? 27.857 11.574 -46.857 1.00 95.88 84 TYR A O 1
ATOM 647 N N . ALA A 1 85 ? 27.993 13.592 -47.824 1.00 94.12 85 ALA A N 1
ATOM 648 C CA . ALA A 1 85 ? 26.975 14.221 -46.989 1.00 94.12 85 ALA A CA 1
ATOM 649 C C . ALA A 1 85 ? 25.587 13.918 -47.565 1.00 94.12 85 ALA A C 1
ATOM 651 O O . ALA A 1 85 ? 25.408 13.956 -48.789 1.00 94.12 85 ALA A O 1
ATOM 652 N N . VAL A 1 86 ? 24.613 13.633 -46.702 1.00 90.19 86 VAL A N 1
ATOM 653 C CA . VAL A 1 86 ? 23.224 13.373 -47.092 1.00 90.19 86 VAL A CA 1
ATOM 654 C C . VAL A 1 86 ? 22.356 14.554 -46.678 1.00 90.19 86 VAL A C 1
ATOM 656 O O . VAL A 1 86 ? 22.311 14.942 -45.516 1.00 90.19 86 VAL A O 1
ATOM 659 N N . ASN A 1 87 ? 21.676 15.157 -47.649 1.00 87.44 87 ASN A N 1
ATOM 660 C CA . ASN A 1 87 ? 20.757 16.258 -47.399 1.00 87.44 87 ASN A CA 1
ATOM 661 C C . ASN A 1 87 ? 19.413 15.735 -46.871 1.00 87.44 87 ASN A C 1
ATOM 663 O O . ASN A 1 87 ? 19.046 14.578 -47.075 1.00 87.44 87 ASN A O 1
ATOM 667 N N . THR A 1 88 ? 18.622 16.622 -46.266 1.00 84.56 88 THR A N 1
ATOM 668 C CA . THR A 1 88 ? 17.295 16.291 -45.712 1.00 84.56 88 THR A CA 1
ATOM 669 C C . THR A 1 88 ? 16.288 15.803 -46.761 1.00 84.56 88 THR A C 1
ATOM 671 O O . THR A 1 88 ? 15.310 15.145 -46.416 1.00 84.56 88 THR A O 1
ATOM 674 N N . ASP A 1 89 ? 16.519 16.094 -48.045 1.00 83.69 89 ASP A N 1
ATOM 675 C CA . ASP A 1 89 ? 15.731 15.583 -49.174 1.00 83.69 89 ASP A CA 1
ATOM 676 C C . ASP A 1 89 ? 16.229 14.225 -49.712 1.00 83.69 89 ASP A C 1
ATOM 678 O O . ASP A 1 89 ? 15.688 13.713 -50.693 1.00 83.69 89 ASP A O 1
ATOM 682 N N . GLY A 1 90 ? 17.252 13.642 -49.079 1.00 86.38 90 GLY A N 1
ATOM 683 C CA . GLY A 1 90 ? 17.875 12.374 -49.452 1.00 86.38 90 GLY A CA 1
ATOM 684 C C . GLY A 1 90 ? 18.918 12.484 -50.565 1.00 86.38 90 GLY A C 1
ATOM 685 O O . GLY A 1 90 ? 19.534 11.479 -50.911 1.00 86.38 90 GLY A O 1
ATOM 686 N N . THR A 1 91 ? 19.157 13.664 -51.147 1.00 91.25 91 THR A N 1
ATOM 687 C CA . THR A 1 91 ? 20.236 13.831 -52.134 1.00 91.25 91 THR A CA 1
ATOM 688 C C . THR A 1 91 ? 21.603 13.772 -51.459 1.00 91.25 91 THR A C 1
ATOM 690 O O . THR A 1 91 ? 21.788 14.310 -50.369 1.00 91.25 91 THR A O 1
ATOM 693 N N . CYS A 1 92 ? 22.582 13.140 -52.106 1.00 93.81 92 CYS A N 1
ATOM 694 C CA . CYS A 1 92 ? 23.929 13.022 -51.556 1.00 93.81 92 CYS A CA 1
ATOM 695 C C . CYS A 1 92 ? 24.937 13.865 -52.345 1.00 93.81 92 CYS A C 1
ATOM 697 O O . CYS A 1 92 ? 24.957 13.851 -53.579 1.00 93.81 92 CYS A O 1
ATOM 699 N N . SER A 1 93 ? 25.838 14.538 -51.634 1.00 93.50 93 SER A N 1
ATOM 700 C CA . SER A 1 93 ? 26.957 15.288 -52.212 1.00 93.50 93 SER A CA 1
ATOM 701 C C . SER A 1 93 ? 28.286 14.787 -51.665 1.00 93.50 93 SER A C 1
ATOM 703 O O . SER A 1 93 ? 28.371 14.427 -50.495 1.00 93.50 93 SER A O 1
ATOM 705 N N . VAL A 1 94 ? 29.324 14.777 -52.504 1.00 93.75 94 VAL A N 1
ATOM 706 C CA . VAL A 1 94 ? 30.679 14.364 -52.101 1.00 93.75 94 VAL A CA 1
ATOM 707 C C . VAL A 1 94 ? 31.141 15.210 -50.915 1.00 93.75 94 VAL A C 1
ATOM 709 O O . VAL A 1 94 ? 30.995 16.433 -50.946 1.00 93.75 94 VAL A O 1
ATOM 712 N N . GLY A 1 95 ? 31.670 14.555 -49.884 1.00 88.94 95 GLY A N 1
ATOM 713 C CA . GLY A 1 95 ? 32.203 15.214 -48.697 1.00 88.94 95 GLY A CA 1
ATOM 714 C C . GLY A 1 95 ? 33.504 15.972 -48.971 1.00 88.94 95 GLY A C 1
ATOM 715 O O . GLY A 1 95 ? 34.208 15.727 -49.954 1.00 88.94 95 GLY A O 1
ATOM 716 N N . ASP A 1 96 ? 33.839 16.900 -48.077 1.00 81.94 96 ASP A N 1
ATOM 717 C CA . ASP A 1 96 ? 35.050 17.710 -48.194 1.00 81.94 96 ASP A CA 1
ATOM 718 C C . ASP A 1 96 ? 36.317 16.841 -48.202 1.00 81.94 96 ASP A C 1
ATOM 720 O O . ASP A 1 96 ? 36.558 16.035 -47.305 1.00 81.94 96 ASP A O 1
ATOM 724 N N . GLY A 1 97 ? 37.166 17.051 -49.211 1.00 81.88 97 GLY A N 1
ATOM 725 C CA . GLY A 1 97 ? 38.438 16.337 -49.366 1.00 81.88 97 GLY A CA 1
ATOM 726 C C . GLY A 1 97 ? 38.356 15.034 -50.164 1.00 81.88 97 GLY A C 1
ATOM 727 O O . GLY A 1 97 ? 39.406 14.522 -50.552 1.00 81.88 97 GLY A O 1
ATOM 728 N N . ASP A 1 98 ? 37.150 14.558 -50.484 1.00 90.25 98 ASP A N 1
ATOM 729 C CA . ASP A 1 98 ? 36.925 13.354 -51.282 1.00 90.25 98 ASP A CA 1
ATOM 730 C C . ASP A 1 98 ? 36.593 13.654 -52.754 1.00 90.25 98 ASP A C 1
ATOM 732 O O . ASP A 1 98 ? 36.326 14.787 -53.163 1.00 90.25 98 ASP A O 1
ATOM 736 N N . SER A 1 99 ? 36.671 12.620 -53.597 1.00 89.88 99 SER A N 1
ATOM 737 C CA . SER A 1 99 ? 36.356 12.694 -55.030 1.00 89.88 99 SER A CA 1
ATOM 738 C C . SER A 1 99 ? 35.089 11.916 -55.359 1.00 89.88 99 SER A C 1
ATOM 740 O O . SER A 1 99 ? 34.838 10.861 -54.790 1.00 89.88 99 SER A O 1
ATOM 742 N N . ALA A 1 100 ? 34.313 12.410 -56.328 1.00 92.50 100 ALA A N 1
ATOM 743 C CA . ALA A 1 100 ? 33.119 11.711 -56.796 1.00 92.50 100 ALA A CA 1
ATOM 744 C C . ALA A 1 100 ? 33.446 10.294 -57.297 1.00 92.50 100 ALA A C 1
ATOM 746 O O . ALA A 1 100 ? 34.449 10.090 -57.987 1.00 92.50 100 ALA A O 1
ATOM 747 N N . ILE A 1 101 ? 32.555 9.342 -57.023 1.00 94.62 101 ILE A N 1
ATOM 748 C CA . ILE A 1 101 ? 32.618 7.993 -57.590 1.00 94.62 101 ILE A CA 1
ATOM 749 C C . ILE A 1 101 ? 32.263 8.060 -59.083 1.00 94.62 101 ILE A C 1
ATOM 751 O O . ILE A 1 101 ? 31.218 8.591 -59.472 1.00 94.62 101 ILE A O 1
ATOM 755 N N . PHE A 1 102 ? 33.135 7.511 -59.933 1.00 93.56 102 PHE A N 1
ATOM 756 C CA . PHE A 1 102 ? 32.956 7.491 -61.387 1.00 93.56 102 PHE A CA 1
ATOM 757 C C . PHE A 1 102 ? 32.649 6.081 -61.904 1.00 93.56 102 PHE A C 1
ATOM 759 O O . PHE A 1 102 ? 33.247 5.088 -61.492 1.00 93.56 102 PHE A O 1
ATOM 766 N N . LEU A 1 103 ? 31.748 6.009 -62.879 1.00 94.06 103 LEU A N 1
ATOM 767 C CA . LEU A 1 103 ? 31.333 4.795 -63.573 1.00 94.06 103 LEU A CA 1
ATOM 768 C C . LEU A 1 103 ? 31.957 4.792 -64.971 1.00 94.06 103 LEU A C 1
ATOM 770 O O . LEU A 1 103 ? 31.783 5.753 -65.723 1.00 94.06 103 LEU A O 1
ATOM 774 N N . LEU A 1 104 ? 32.689 3.735 -65.332 1.00 91.62 104 LEU A N 1
ATOM 775 C CA . LEU A 1 104 ? 33.249 3.584 -66.678 1.00 91.62 104 LEU A CA 1
ATOM 776 C C . LEU A 1 104 ? 32.221 2.958 -67.627 1.00 91.62 104 LEU A C 1
ATOM 778 O O . LEU A 1 104 ? 31.508 2.030 -67.242 1.00 91.62 104 LEU A O 1
ATOM 782 N N . SER A 1 105 ? 32.204 3.399 -68.888 1.00 86.75 105 SER A N 1
ATOM 783 C CA . SER A 1 105 ? 31.393 2.773 -69.942 1.00 86.75 105 SER A CA 1
ATOM 784 C C . SER A 1 105 ? 31.645 1.260 -70.042 1.00 86.75 105 SER A C 1
ATOM 786 O O . SER A 1 105 ? 32.768 0.773 -69.831 1.00 86.75 105 SER A O 1
ATOM 788 N N . ASP A 1 106 ? 30.577 0.517 -70.342 1.00 85.69 106 ASP A N 1
ATOM 789 C CA . ASP A 1 106 ? 30.558 -0.948 -70.471 1.00 85.69 106 ASP A CA 1
ATOM 790 C C . ASP A 1 106 ? 31.021 -1.706 -69.210 1.00 85.69 106 ASP A C 1
ATOM 792 O O . ASP A 1 106 ? 31.587 -2.796 -69.306 1.00 85.69 106 ASP A O 1
ATOM 796 N N . SER A 1 107 ? 30.846 -1.115 -68.024 1.00 90.75 107 SER A N 1
ATOM 797 C CA . SER A 1 107 ? 31.137 -1.754 -66.733 1.00 90.75 107 SER A CA 1
ATOM 798 C C . SER A 1 107 ? 29.894 -1.736 -65.847 1.00 90.75 107 SER A C 1
ATOM 800 O O . SER A 1 107 ? 29.104 -0.791 -65.901 1.00 90.75 107 SER A O 1
ATOM 802 N N . LEU A 1 108 ? 29.743 -2.773 -65.027 1.00 94.25 108 LEU A N 1
ATOM 803 C CA . LEU A 1 108 ? 28.702 -2.862 -64.011 1.00 94.25 108 LEU A CA 1
ATOM 804 C C . LEU A 1 108 ? 29.345 -2.879 -62.631 1.00 94.25 108 LEU A C 1
ATOM 806 O O . LEU A 1 108 ? 30.354 -3.550 -62.419 1.00 94.25 108 LEU A O 1
ATOM 810 N N . TYR A 1 109 ? 28.738 -2.162 -61.696 1.00 94.88 109 TYR A N 1
ATOM 811 C CA . TYR A 1 109 ? 29.258 -1.986 -60.351 1.00 94.88 109 TYR A CA 1
ATOM 812 C C . TYR A 1 109 ? 28.236 -2.391 -59.298 1.00 94.88 109 TYR A C 1
ATOM 814 O O . TYR A 1 109 ? 27.020 -2.348 -59.513 1.00 94.88 109 TYR A O 1
ATOM 822 N N . THR A 1 110 ? 28.766 -2.749 -58.135 1.00 94.38 110 THR A N 1
ATOM 823 C CA . THR A 1 110 ? 28.025 -2.757 -56.879 1.00 94.38 110 THR A CA 1
ATOM 824 C C . THR A 1 110 ? 28.504 -1.587 -56.036 1.00 94.38 110 THR A C 1
ATOM 826 O O . THR A 1 110 ? 29.709 -1.355 -55.917 1.00 94.38 110 THR A O 1
ATOM 829 N N . ILE A 1 111 ? 27.550 -0.850 -55.478 1.00 95.12 111 ILE A N 1
ATOM 830 C CA . ILE A 1 111 ? 27.788 0.221 -54.521 1.00 95.12 111 ILE A CA 1
ATOM 831 C C . ILE A 1 111 ? 27.245 -0.224 -53.171 1.00 95.12 111 ILE A C 1
ATOM 833 O O . ILE A 1 111 ? 26.063 -0.548 -53.065 1.00 95.12 111 ILE A O 1
ATOM 837 N N . THR A 1 112 ? 28.089 -0.197 -52.148 1.00 94.75 112 THR A N 1
ATOM 838 C CA . THR A 1 112 ? 27.663 -0.317 -50.750 1.00 94.75 112 THR A CA 1
ATOM 839 C C . THR A 1 112 ? 27.701 1.055 -50.104 1.00 94.75 112 THR A C 1
ATOM 841 O O . THR A 1 112 ? 28.670 1.790 -50.284 1.00 94.75 112 THR A O 1
ATOM 844 N N . GLY A 1 113 ? 26.675 1.368 -49.316 1.00 94.44 113 GLY A N 1
ATOM 845 C CA . GLY A 1 113 ? 26.656 2.525 -48.432 1.00 94.44 113 GLY A CA 1
ATOM 846 C C . GLY A 1 113 ? 26.387 2.125 -46.988 1.00 94.44 113 GLY A C 1
ATOM 847 O O . GLY A 1 113 ? 25.597 1.210 -46.735 1.00 94.44 113 GLY A O 1
ATOM 848 N N . TYR A 1 114 ? 27.002 2.836 -46.046 1.00 93.75 114 TYR A N 1
ATOM 849 C CA . TYR A 1 114 ? 26.699 2.712 -44.620 1.00 93.75 114 TYR A CA 1
ATOM 850 C C . TYR A 1 114 ? 26.692 4.069 -43.902 1.00 93.75 114 TYR A C 1
ATOM 852 O O . TYR A 1 114 ? 27.274 5.039 -44.390 1.00 93.75 114 TYR A O 1
ATOM 860 N N . TYR A 1 115 ? 26.023 4.114 -42.752 1.00 91.19 115 TYR A N 1
ATOM 861 C CA . TYR A 1 115 ? 25.933 5.258 -41.840 1.00 91.19 115 TYR A CA 1
ATOM 862 C C . TYR A 1 115 ? 26.146 4.786 -40.390 1.00 91.19 115 TYR A C 1
ATOM 864 O O . TYR A 1 115 ? 25.711 3.673 -40.095 1.00 91.19 115 TYR A O 1
ATOM 872 N N . PRO A 1 116 ? 26.718 5.609 -39.493 1.00 90.38 116 PRO A N 1
ATOM 873 C CA . PRO A 1 116 ? 27.370 6.885 -39.793 1.00 90.38 116 PRO A CA 1
ATOM 874 C C . PRO A 1 116 ? 28.734 6.685 -40.452 1.00 90.38 116 PRO A C 1
ATOM 876 O O . PRO A 1 116 ? 29.408 5.678 -40.230 1.00 90.38 116 PRO A O 1
ATOM 879 N N . PHE A 1 117 ? 29.156 7.653 -41.267 1.00 90.88 117 PHE A N 1
ATOM 880 C CA . PHE A 1 117 ? 30.509 7.674 -41.810 1.00 90.88 117 PHE A CA 1
ATOM 881 C C . PHE A 1 117 ? 31.536 7.687 -40.678 1.00 90.88 117 PHE A C 1
ATOM 883 O O . PHE A 1 117 ? 31.463 8.491 -39.749 1.00 90.88 117 PHE A O 1
ATOM 890 N N . THR A 1 118 ? 32.548 6.835 -40.805 1.00 88.94 118 THR A N 1
ATOM 891 C CA . THR A 1 118 ? 33.693 6.855 -39.903 1.00 88.94 118 THR A CA 1
ATOM 892 C C . THR A 1 118 ? 34.929 6.220 -40.530 1.00 88.94 118 THR A C 1
ATOM 894 O O . THR A 1 118 ? 34.842 5.413 -41.455 1.00 88.94 118 THR A O 1
ATOM 897 N N . VAL A 1 119 ? 36.093 6.592 -40.006 1.00 85.19 119 VAL A N 1
ATOM 898 C CA . VAL A 1 119 ? 37.402 6.044 -40.370 1.00 85.19 119 VAL A CA 1
ATOM 899 C C . VAL A 1 119 ? 38.005 5.158 -39.279 1.00 85.19 119 VAL A C 1
ATOM 901 O O . VAL A 1 119 ? 38.855 4.335 -39.595 1.00 85.19 119 VAL A O 1
ATOM 904 N N . ASN A 1 120 ? 37.601 5.317 -38.013 1.00 81.25 120 ASN A N 1
ATOM 905 C CA . ASN A 1 120 ? 38.261 4.650 -36.882 1.00 81.25 120 ASN A CA 1
ATOM 906 C C . ASN A 1 120 ? 37.645 3.285 -36.553 1.00 81.25 120 ASN A C 1
ATOM 908 O O . ASN A 1 120 ? 38.331 2.416 -36.026 1.00 81.25 120 ASN A O 1
ATOM 912 N N . GLU A 1 121 ? 36.366 3.096 -36.866 1.00 82.00 121 GLU A N 1
ATOM 913 C CA . GLU A 1 121 ? 35.614 1.870 -36.592 1.00 82.00 121 GLU A CA 1
ATOM 914 C C . GLU A 1 121 ? 35.578 0.928 -37.807 1.00 82.00 121 GLU A C 1
ATOM 916 O O . GLU A 1 121 ? 34.845 -0.057 -37.790 1.00 82.00 121 GLU A O 1
ATOM 921 N N . ILE A 1 122 ? 36.363 1.210 -38.857 1.00 81.56 122 ILE A N 1
ATOM 922 C CA . ILE A 1 122 ? 36.558 0.301 -39.992 1.00 81.56 122 ILE A CA 1
ATOM 923 C C . ILE A 1 122 ? 37.921 -0.384 -39.894 1.00 81.56 122 ILE A C 1
ATOM 925 O O . ILE A 1 122 ? 38.961 0.264 -39.982 1.00 81.56 122 ILE A O 1
ATOM 929 N N . GLU A 1 123 ? 37.903 -1.711 -39.782 1.00 78.75 123 GLU A N 1
ATOM 930 C CA . GLU A 1 123 ? 39.076 -2.580 -39.910 1.00 78.75 123 GLU A CA 1
ATOM 931 C C . GLU A 1 123 ? 39.070 -3.323 -41.253 1.00 78.75 123 GLU A C 1
ATOM 933 O O . GLU A 1 123 ? 38.014 -3.517 -41.868 1.00 78.75 123 GLU A O 1
ATOM 938 N N . ASP A 1 124 ? 40.257 -3.741 -41.711 1.00 73.62 124 ASP A N 1
ATOM 939 C CA . ASP A 1 124 ? 40.464 -4.501 -42.955 1.00 73.62 124 ASP A CA 1
ATOM 940 C C . ASP A 1 124 ? 39.672 -3.927 -44.156 1.00 73.62 124 ASP A C 1
ATOM 942 O O . ASP A 1 124 ? 39.070 -4.655 -44.952 1.00 73.62 124 ASP A O 1
ATOM 946 N N . ASP A 1 125 ? 39.622 -2.590 -44.229 1.00 68.06 125 ASP A N 1
ATOM 947 C CA . ASP A 1 125 ? 38.948 -1.757 -45.235 1.00 68.06 125 ASP A CA 1
ATOM 948 C C . ASP A 1 125 ? 37.453 -2.069 -45.481 1.00 68.06 125 ASP A C 1
ATOM 950 O O . ASP A 1 125 ? 36.877 -1.611 -46.471 1.00 68.06 125 ASP A O 1
ATOM 954 N N . SER A 1 126 ? 36.793 -2.847 -44.610 1.00 79.44 126 SER A N 1
ATOM 955 C CA . SER A 1 126 ? 35.429 -3.342 -44.875 1.00 79.44 126 SER A CA 1
ATOM 956 C C . SER A 1 126 ? 34.621 -3.841 -43.673 1.00 79.44 126 SER A C 1
ATOM 958 O O . SER A 1 126 ? 33.452 -4.208 -43.844 1.00 79.44 126 SER A O 1
ATOM 960 N N . ILE A 1 127 ? 35.199 -3.885 -42.473 1.00 87.69 127 ILE A N 1
ATOM 961 C CA . ILE A 1 127 ? 34.531 -4.403 -41.279 1.00 87.69 127 ILE A CA 1
ATOM 962 C C . ILE A 1 127 ? 34.230 -3.258 -40.321 1.00 87.69 127 ILE A C 1
ATOM 964 O O . ILE A 1 127 ? 35.145 -2.691 -39.737 1.00 87.69 127 ILE A O 1
ATOM 968 N N . TYR A 1 128 ? 32.946 -2.952 -40.139 1.00 89.81 128 TYR A N 1
ATOM 969 C CA . TYR A 1 128 ? 32.482 -1.981 -39.154 1.00 89.81 128 TYR A CA 1
ATOM 970 C C . TYR A 1 128 ? 32.423 -2.634 -37.768 1.00 89.81 128 TYR A C 1
ATOM 972 O O . TYR A 1 128 ? 31.722 -3.631 -37.590 1.00 89.81 128 TYR A O 1
ATOM 980 N N . GLN A 1 129 ? 33.142 -2.096 -36.789 1.00 88.25 129 GLN A N 1
ATOM 981 C CA . GLN A 1 129 ? 33.295 -2.683 -35.456 1.00 88.25 129 GLN A CA 1
ATOM 982 C C . GLN A 1 129 ? 32.578 -1.862 -34.384 1.00 88.25 129 GLN A C 1
ATOM 984 O O . GLN A 1 129 ? 32.719 -0.644 -34.313 1.00 88.25 129 GLN A O 1
ATOM 989 N N . ILE A 1 130 ? 31.883 -2.548 -33.477 1.00 86.88 130 ILE A N 1
ATOM 990 C CA . ILE A 1 130 ? 31.440 -1.984 -32.199 1.00 86.88 130 ILE A CA 1
ATOM 991 C C . ILE A 1 130 ? 32.018 -2.844 -31.091 1.00 86.88 130 ILE A C 1
ATOM 993 O O . ILE A 1 130 ? 31.639 -4.002 -30.925 1.00 86.88 130 ILE A O 1
ATOM 997 N N . SER A 1 131 ? 32.939 -2.268 -30.326 1.00 84.44 131 SER A N 1
ATOM 998 C CA . SER A 1 131 ? 33.614 -2.952 -29.223 1.00 84.44 131 SER A CA 1
ATOM 999 C C . SER A 1 131 ? 33.016 -2.653 -27.850 1.00 84.44 131 SER A C 1
ATOM 1001 O O . SER A 1 131 ? 33.235 -3.436 -26.931 1.00 84.44 131 SER A O 1
ATOM 1003 N N . ASP A 1 132 ? 32.307 -1.528 -27.700 1.00 84.75 132 ASP A N 1
ATOM 1004 C CA . ASP A 1 132 ? 31.731 -1.089 -26.426 1.00 84.75 132 ASP A CA 1
ATOM 1005 C C . ASP A 1 132 ? 30.406 -0.343 -26.620 1.00 84.75 132 ASP A C 1
ATOM 1007 O O . ASP A 1 132 ? 30.361 0.811 -27.057 1.00 84.75 132 ASP A O 1
ATOM 1011 N N . TRP A 1 133 ? 29.319 -1.005 -26.245 1.00 86.06 133 TRP A N 1
ATOM 1012 C CA . TRP A 1 133 ? 27.963 -0.485 -26.357 1.00 86.06 133 TRP A CA 1
ATOM 1013 C C . TRP A 1 133 ? 27.623 0.593 -25.324 1.00 86.06 133 TRP A C 1
ATOM 1015 O O . TRP A 1 133 ? 26.556 1.179 -25.443 1.00 86.06 133 TRP A O 1
ATOM 1025 N N . ASN A 1 134 ? 28.491 0.903 -24.353 1.00 86.19 134 ASN A N 1
ATOM 1026 C CA . ASN A 1 134 ? 28.240 1.970 -23.369 1.00 86.19 134 ASN A CA 1
ATOM 1027 C C . ASN A 1 134 ? 28.521 3.380 -23.897 1.00 86.19 134 ASN A C 1
ATOM 1029 O O . ASN A 1 134 ? 28.167 4.370 -23.263 1.00 86.19 134 ASN A O 1
ATOM 1033 N N . ARG A 1 135 ? 29.094 3.500 -25.095 1.00 81.94 135 ARG A N 1
ATOM 1034 C CA . ARG A 1 135 ? 29.380 4.797 -25.725 1.00 81.94 135 ARG A CA 1
ATOM 1035 C C . ARG A 1 135 ? 28.182 5.368 -26.504 1.00 81.94 135 ARG A C 1
ATOM 1037 O O . ARG A 1 135 ? 28.390 6.142 -27.433 1.00 81.94 135 ARG A O 1
ATOM 1044 N N . GLN A 1 136 ? 26.945 5.000 -26.137 1.00 77.50 136 GLN A N 1
ATOM 1045 C CA . GLN A 1 136 ? 25.695 5.436 -26.800 1.00 77.50 136 GLN A CA 1
ATOM 1046 C C . GLN A 1 136 ? 25.609 6.963 -26.957 1.00 77.50 136 GLN A C 1
ATOM 1048 O O . GLN A 1 136 ? 25.107 7.456 -27.956 1.00 77.50 136 GLN A O 1
ATOM 1053 N N . ASN A 1 137 ? 26.129 7.709 -25.977 1.00 69.19 137 ASN A N 1
ATOM 1054 C CA . ASN A 1 137 ? 26.097 9.175 -25.962 1.00 69.19 137 ASN A CA 1
ATOM 1055 C C . ASN A 1 137 ? 27.268 9.826 -26.724 1.00 69.19 137 ASN A C 1
ATOM 1057 O O . ASN A 1 137 ? 27.280 11.040 -26.911 1.00 69.19 137 ASN A O 1
ATOM 1061 N N . GLU A 1 138 ? 28.283 9.049 -27.114 1.00 63.94 138 GLU A N 1
ATOM 1062 C CA . GLU A 1 138 ? 29.481 9.542 -27.811 1.00 63.94 138 GLU A CA 1
ATOM 1063 C C . GLU A 1 138 ? 29.458 9.228 -29.307 1.00 63.94 138 GLU A C 1
ATOM 1065 O O . GLU A 1 138 ? 30.076 9.938 -30.100 1.00 63.94 138 GLU A O 1
ATOM 1070 N N . LEU A 1 139 ? 28.795 8.134 -29.684 1.00 60.25 139 LEU A N 1
ATOM 1071 C CA . LEU A 1 139 ? 28.769 7.597 -31.033 1.00 60.25 139 LEU A CA 1
ATOM 1072 C C . LEU A 1 139 ? 27.320 7.369 -31.447 1.00 60.25 139 LEU A C 1
ATOM 1074 O O . LEU A 1 139 ? 26.563 6.727 -30.722 1.00 60.25 139 LEU A O 1
ATOM 1078 N N . ASN A 1 140 ? 26.943 7.846 -32.637 1.00 69.44 140 ASN A N 1
ATOM 1079 C CA . ASN A 1 140 ? 25.659 7.476 -33.217 1.00 69.44 140 ASN A CA 1
ATOM 1080 C C . ASN A 1 140 ? 25.730 6.011 -33.675 1.00 69.44 140 ASN A C 1
ATOM 1082 O O . ASN A 1 140 ? 26.115 5.714 -34.802 1.00 69.44 140 ASN A O 1
ATOM 1086 N N . TYR A 1 141 ? 25.421 5.074 -32.780 1.00 70.75 141 TYR A N 1
ATOM 1087 C CA . TYR A 1 141 ? 25.495 3.642 -33.068 1.00 70.75 141 TYR A CA 1
ATOM 1088 C C . TYR A 1 141 ? 24.382 3.130 -33.983 1.00 70.75 141 TYR A C 1
ATOM 1090 O O . TYR A 1 141 ? 24.286 1.922 -34.188 1.00 70.75 141 TYR A O 1
ATOM 1098 N N . ASP A 1 142 ? 23.564 4.004 -34.566 1.00 82.00 142 ASP A N 1
ATOM 1099 C CA . ASP A 1 142 ? 22.505 3.617 -35.488 1.00 82.00 142 ASP A CA 1
ATOM 1100 C C . ASP A 1 142 ? 23.050 3.180 -36.858 1.00 82.00 142 ASP A C 1
ATOM 1102 O O . ASP A 1 142 ? 22.961 3.896 -37.854 1.00 82.00 142 ASP A O 1
ATOM 1106 N N . LEU A 1 143 ? 23.657 1.989 -36.914 1.00 89.69 143 LEU A N 1
ATOM 1107 C CA . LEU A 1 143 ? 24.245 1.460 -38.140 1.00 89.69 143 LEU A CA 1
ATOM 1108 C C . LEU A 1 143 ? 23.166 1.224 -39.198 1.00 89.69 143 LEU A C 1
ATOM 1110 O O . LEU A 1 143 ? 22.370 0.277 -39.108 1.00 89.69 143 LEU A O 1
ATOM 1114 N N . LEU A 1 144 ? 23.216 2.024 -40.258 1.00 90.81 144 LEU A N 1
ATOM 1115 C CA . LEU A 1 144 ? 22.411 1.824 -41.455 1.00 90.81 144 LEU A CA 1
ATOM 1116 C C . LEU A 1 144 ? 23.266 1.227 -42.565 1.00 90.81 144 LEU A C 1
ATOM 1118 O O . LEU A 1 144 ? 24.425 1.595 -42.737 1.00 90.81 144 LEU A O 1
ATOM 1122 N N . PHE A 1 145 ? 22.683 0.338 -43.368 1.00 93.69 145 PHE A N 1
ATOM 1123 C CA . PHE A 1 145 ? 23.381 -0.268 -44.504 1.00 93.69 145 PHE A CA 1
ATOM 1124 C C . PHE A 1 145 ? 22.468 -0.473 -45.712 1.00 93.69 145 PHE A C 1
ATOM 1126 O O . PHE A 1 145 ? 21.339 -0.968 -45.576 1.00 93.69 145 PHE A O 1
ATOM 1133 N N . ALA A 1 146 ? 23.003 -0.148 -46.889 1.00 94.75 146 ALA A N 1
ATOM 1134 C CA . ALA A 1 146 ? 22.374 -0.284 -48.195 1.00 94.75 146 ALA A CA 1
ATOM 1135 C C . ALA A 1 146 ? 23.359 -0.853 -49.226 1.00 94.75 146 ALA A C 1
ATOM 1137 O O . ALA A 1 146 ? 24.562 -0.604 -49.162 1.00 94.75 146 ALA A O 1
ATOM 1138 N N . GLN A 1 147 ? 22.830 -1.550 -50.232 1.00 94.62 147 GLN A N 1
ATOM 1139 C CA . GLN A 1 147 ? 23.605 -1.999 -51.384 1.00 94.62 147 GLN A CA 1
ATOM 1140 C C . GLN A 1 147 ? 22.784 -1.848 -52.669 1.00 94.62 147 GLN A C 1
ATOM 1142 O O . GLN A 1 147 ? 21.597 -2.174 -52.694 1.00 94.62 147 GLN A O 1
ATOM 1147 N N . ALA A 1 148 ? 23.425 -1.362 -53.730 1.00 95.00 148 ALA A N 1
ATOM 1148 C CA . ALA A 1 148 ? 22.862 -1.250 -55.070 1.00 95.00 148 ALA A CA 1
ATOM 1149 C C . ALA A 1 148 ? 23.758 -1.986 -56.074 1.00 95.00 148 ALA A C 1
ATOM 1151 O O . ALA A 1 148 ? 24.954 -1.720 -56.163 1.00 95.00 148 ALA A O 1
ATOM 1152 N N . THR A 1 149 ? 23.181 -2.905 -56.843 1.00 94.50 149 THR A N 1
ATOM 1153 C CA . THR A 1 149 ? 23.873 -3.699 -57.874 1.00 94.50 149 THR A CA 1
ATOM 1154 C C . THR A 1 149 ? 23.437 -3.271 -59.272 1.00 94.50 149 THR A C 1
ATOM 1156 O O . THR A 1 149 ? 22.348 -2.722 -59.434 1.00 94.50 149 THR A O 1
ATOM 1159 N N . GLY A 1 150 ? 24.226 -3.581 -60.302 1.00 94.38 150 GLY A N 1
ATOM 1160 C CA . GLY A 1 150 ? 23.872 -3.238 -61.686 1.00 94.38 150 GLY A CA 1
ATOM 1161 C C . GLY A 1 150 ? 24.056 -1.757 -62.018 1.00 94.38 150 GLY A C 1
ATOM 1162 O O . GLY A 1 150 ? 23.513 -1.274 -63.011 1.00 94.38 150 GLY A O 1
ATOM 1163 N N . VAL A 1 151 ? 24.816 -1.032 -61.194 1.00 95.94 151 VAL A N 1
ATOM 1164 C CA . VAL A 1 151 ? 25.109 0.389 -61.390 1.00 95.94 151 VAL A CA 1
ATOM 1165 C C . VAL A 1 151 ? 26.026 0.545 -62.602 1.00 95.94 151 VAL A C 1
ATOM 1167 O O . VAL A 1 151 ? 27.029 -0.159 -62.713 1.00 95.94 151 VAL A O 1
ATOM 1170 N N . SER A 1 152 ? 25.704 1.457 -63.520 1.00 95.88 152 SER A N 1
ATOM 1171 C CA . SER A 1 152 ? 26.447 1.631 -64.776 1.00 95.88 152 SER A CA 1
ATOM 1172 C C . SER A 1 152 ? 26.452 3.080 -65.250 1.00 95.88 152 SER A C 1
ATOM 1174 O O . SER A 1 152 ? 25.632 3.888 -64.825 1.00 95.88 152 SER A O 1
ATOM 1176 N N . ALA A 1 153 ? 27.351 3.407 -66.179 1.00 94.25 153 ALA A N 1
ATOM 1177 C CA . ALA A 1 153 ? 27.404 4.739 -66.783 1.00 94.25 153 ALA A CA 1
ATOM 1178 C C . ALA A 1 153 ? 26.117 5.123 -67.551 1.00 94.25 153 ALA A C 1
ATOM 1180 O O . ALA A 1 153 ? 25.853 6.313 -67.712 1.00 94.25 153 ALA A O 1
ATOM 1181 N N . ASP A 1 154 ? 25.319 4.140 -67.990 1.00 93.31 154 ASP A N 1
ATOM 1182 C CA . ASP A 1 154 ? 24.041 4.355 -68.690 1.00 93.31 154 ASP A CA 1
ATOM 1183 C C . ASP A 1 154 ? 22.865 4.603 -67.725 1.00 93.31 154 ASP A C 1
ATOM 1185 O O . ASP A 1 154 ? 21.822 5.115 -68.131 1.00 93.31 154 ASP A O 1
ATOM 1189 N N . ALA A 1 155 ? 23.041 4.265 -66.445 1.00 93.44 155 ALA A N 1
ATOM 1190 C CA . ALA A 1 155 ? 22.093 4.507 -65.360 1.00 93.44 155 ALA A CA 1
ATOM 1191 C C . ALA A 1 155 ? 22.848 5.034 -64.118 1.00 93.44 155 ALA A C 1
ATOM 1193 O O . ALA A 1 155 ? 23.030 4.293 -63.149 1.00 93.44 155 ALA A O 1
ATOM 1194 N N . PRO A 1 156 ? 23.341 6.290 -64.160 1.00 93.56 156 PRO A N 1
ATOM 1195 C CA . PRO A 1 156 ? 24.238 6.834 -63.138 1.00 93.56 156 PRO A CA 1
ATOM 1196 C C . PRO A 1 156 ? 23.527 7.310 -61.863 1.00 93.56 156 PRO A C 1
ATOM 1198 O O . PRO A 1 156 ? 24.204 7.634 -60.890 1.00 93.56 156 PRO A O 1
ATOM 1201 N N . ASP A 1 157 ? 22.194 7.367 -61.860 1.00 95.88 157 ASP A N 1
ATOM 1202 C CA . ASP A 1 157 ? 21.391 7.723 -60.691 1.00 95.88 157 ASP A CA 1
ATOM 1203 C C . ASP A 1 157 ? 21.178 6.479 -59.815 1.00 95.88 157 ASP A C 1
ATOM 1205 O O . ASP A 1 157 ? 20.503 5.525 -60.208 1.00 95.88 157 ASP A O 1
ATOM 1209 N N . VAL A 1 158 ? 21.771 6.479 -58.622 1.00 96.31 158 VAL A N 1
ATOM 1210 C CA . VAL A 1 158 ? 21.830 5.333 -57.710 1.00 96.31 158 VAL A CA 1
ATOM 1211 C C . VAL A 1 158 ? 21.034 5.631 -56.445 1.00 96.31 158 VAL A C 1
ATOM 1213 O O . VAL A 1 158 ? 21.410 6.476 -55.633 1.00 96.31 158 VAL A O 1
ATOM 1216 N N . THR A 1 159 ? 19.944 4.894 -56.243 1.00 93.94 159 THR A N 1
ATOM 1217 C CA . THR A 1 159 ? 19.176 4.940 -54.995 1.00 93.94 159 THR A CA 1
ATOM 1218 C C . THR A 1 159 ? 19.675 3.882 -54.017 1.00 93.94 159 THR A C 1
ATOM 1220 O O . THR A 1 159 ? 19.633 2.686 -54.304 1.00 93.94 159 THR A O 1
ATOM 1223 N N . LEU A 1 160 ? 20.093 4.318 -52.834 1.00 94.50 160 LEU A N 1
ATOM 1224 C CA . LEU A 1 160 ? 20.481 3.473 -51.712 1.00 94.50 160 LEU A CA 1
ATOM 1225 C C . LEU A 1 160 ? 19.345 3.463 -50.690 1.00 94.50 160 LEU A C 1
ATOM 1227 O O . LEU A 1 160 ? 18.999 4.496 -50.125 1.00 94.50 160 LEU A O 1
ATOM 1231 N N . THR A 1 161 ? 18.744 2.293 -50.469 1.00 91.88 161 THR A N 1
ATOM 1232 C CA . THR A 1 161 ? 17.696 2.116 -49.454 1.00 91.88 161 THR A CA 1
ATOM 1233 C C . THR A 1 161 ? 18.312 1.507 -48.201 1.00 91.88 161 THR A C 1
ATOM 1235 O O . THR A 1 161 ? 18.584 0.308 -48.143 1.00 91.88 161 THR A O 1
ATOM 1238 N N . PHE A 1 162 ? 18.569 2.362 -47.223 1.00 90.94 162 PHE A N 1
ATOM 1239 C CA . PHE A 1 162 ? 19.208 2.055 -45.959 1.00 90.94 162 PHE A CA 1
ATOM 1240 C C . PHE A 1 162 ? 18.243 1.372 -44.994 1.00 90.94 162 PHE A C 1
ATOM 1242 O O . PHE A 1 162 ? 17.126 1.839 -44.758 1.00 90.94 162 PHE A O 1
ATOM 1249 N N . ALA A 1 163 ? 18.706 0.262 -44.423 1.00 89.56 163 ALA A N 1
ATOM 1250 C CA . ALA A 1 163 ? 18.027 -0.441 -43.346 1.00 89.56 163 ALA A CA 1
ATOM 1251 C C . ALA A 1 163 ? 18.913 -0.476 -42.099 1.00 89.56 163 ALA A C 1
ATOM 1253 O O . ALA A 1 163 ? 20.120 -0.725 -42.207 1.00 89.56 163 ALA A O 1
ATOM 1254 N N . HIS A 1 164 ? 18.283 -0.279 -40.944 1.00 88.56 164 HIS A N 1
ATOM 1255 C CA . HIS A 1 164 ? 18.890 -0.405 -39.624 1.00 88.56 164 HIS A CA 1
ATOM 1256 C C . HIS A 1 164 ? 19.377 -1.840 -39.395 1.00 88.56 164 HIS A C 1
ATOM 1258 O O . HIS A 1 164 ? 18.670 -2.810 -39.695 1.00 88.56 164 HIS A O 1
ATOM 1264 N N . ARG A 1 165 ? 20.603 -1.982 -38.888 1.00 91.19 165 ARG A N 1
ATOM 1265 C CA . ARG A 1 165 ? 21.244 -3.288 -38.654 1.00 91.19 165 ARG A CA 1
ATOM 1266 C C . ARG A 1 165 ? 21.266 -3.706 -37.192 1.00 91.19 165 ARG A C 1
ATOM 1268 O O . ARG A 1 165 ? 21.496 -4.879 -36.910 1.00 91.19 165 ARG A O 1
ATOM 1275 N N . PHE A 1 166 ? 20.926 -2.790 -36.294 1.00 90.38 166 PHE A N 1
ATOM 1276 C CA . PHE A 1 166 ? 20.708 -3.058 -34.877 1.00 90.38 166 PHE A CA 1
ATOM 1277 C C . PHE A 1 166 ? 19.243 -2.871 -34.496 1.00 90.38 166 PHE A C 1
ATOM 1279 O O . PHE A 1 166 ? 18.391 -2.702 -35.368 1.00 90.38 166 PHE A O 1
ATOM 1286 N N . CYS A 1 167 ? 18.940 -2.968 -33.207 1.00 88.56 167 CYS A N 1
ATOM 1287 C CA . CYS A 1 167 ? 17.594 -2.770 -32.685 1.00 88.56 167 CYS A CA 1
ATOM 1288 C C . CYS A 1 167 ? 17.573 -1.669 -31.626 1.00 88.56 167 CYS A C 1
ATOM 1290 O O . CYS A 1 167 ? 18.577 -1.427 -30.957 1.00 88.56 167 CYS A O 1
ATOM 1292 N N . LEU A 1 168 ? 16.420 -1.019 -31.490 1.00 89.56 168 LEU A N 1
ATOM 1293 C CA . LEU A 1 168 ? 16.184 0.034 -30.510 1.00 89.56 168 LEU A CA 1
ATOM 1294 C C . LEU A 1 168 ? 15.372 -0.530 -29.342 1.00 89.56 168 LEU A C 1
ATOM 1296 O O . LEU A 1 168 ? 14.280 -1.061 -29.543 1.00 89.56 168 LEU A O 1
ATOM 1300 N N . LEU A 1 169 ? 15.885 -0.403 -28.125 1.00 91.62 169 LEU A N 1
ATOM 1301 C CA . LEU A 1 169 ? 15.136 -0.653 -26.900 1.00 91.62 169 LEU A CA 1
ATOM 1302 C C . LEU A 1 169 ? 14.615 0.681 -26.365 1.00 91.62 169 LEU A C 1
ATOM 1304 O O . LEU A 1 169 ? 15.402 1.607 -26.198 1.00 91.62 169 LEU A O 1
ATOM 1308 N N . MET A 1 170 ? 13.316 0.762 -26.082 1.00 92.25 170 MET A N 1
ATOM 1309 C CA . MET A 1 170 ? 12.668 1.929 -25.480 1.00 92.25 170 MET A CA 1
ATOM 1310 C C . MET A 1 170 ? 11.906 1.495 -24.235 1.00 92.25 170 MET A C 1
ATOM 1312 O O . MET A 1 170 ? 11.066 0.594 -24.290 1.00 92.25 170 MET A O 1
ATOM 1316 N N . LEU A 1 171 ? 12.203 2.125 -23.107 1.00 95.94 171 LEU A N 1
ATOM 1317 C CA . LEU A 1 171 ? 11.558 1.873 -21.829 1.00 95.94 171 LEU A CA 1
ATOM 1318 C C . LEU A 1 171 ? 10.757 3.114 -21.447 1.00 95.94 171 LEU A C 1
ATOM 1320 O O . LEU A 1 171 ? 11.336 4.182 -21.269 1.00 95.94 171 LEU A O 1
ATOM 1324 N N . ASN A 1 172 ? 9.449 2.956 -21.280 1.00 92.50 172 ASN A N 1
ATOM 1325 C CA . ASN A 1 172 ? 8.600 3.974 -20.677 1.00 92.50 172 ASN A CA 1
ATOM 1326 C C . ASN A 1 172 ? 8.451 3.631 -19.200 1.00 92.50 172 ASN A C 1
ATOM 1328 O O . ASN A 1 172 ? 7.931 2.566 -18.855 1.00 92.50 172 ASN A O 1
ATOM 1332 N N . ILE A 1 173 ? 8.942 4.505 -18.333 1.00 90.44 173 ILE A N 1
ATOM 1333 C CA . ILE A 1 173 ? 9.023 4.272 -16.898 1.00 90.44 173 ILE A CA 1
ATOM 1334 C C . ILE A 1 173 ? 8.094 5.257 -16.210 1.00 90.44 173 ILE A C 1
ATOM 1336 O O . ILE A 1 173 ? 8.261 6.467 -16.317 1.00 90.44 173 ILE A O 1
ATOM 1340 N N . VAL A 1 174 ? 7.122 4.718 -15.485 1.00 85.69 174 VAL A N 1
ATOM 1341 C CA . VAL A 1 174 ? 6.164 5.487 -14.701 1.00 85.69 174 VAL A CA 1
ATOM 1342 C C . VAL A 1 174 ? 6.296 5.078 -13.245 1.00 85.69 174 VAL A C 1
ATOM 1344 O O . VAL A 1 174 ? 6.252 3.895 -12.902 1.00 85.69 174 VAL A O 1
ATOM 1347 N N . VAL A 1 175 ? 6.436 6.065 -12.375 1.00 77.50 175 VAL A N 1
ATOM 1348 C CA . VAL A 1 175 ? 6.262 5.899 -10.938 1.00 77.50 175 VAL A CA 1
ATOM 1349 C C . VAL A 1 175 ? 4.815 6.245 -10.628 1.00 77.50 175 VAL A C 1
ATOM 1351 O O . VAL A 1 175 ? 4.372 7.369 -10.860 1.00 77.50 175 VAL A O 1
ATOM 1354 N N . ASP A 1 176 ? 4.059 5.261 -10.148 1.00 68.38 176 ASP A N 1
ATOM 1355 C CA . ASP A 1 176 ? 2.690 5.501 -9.712 1.00 68.38 176 ASP A CA 1
ATOM 1356 C C . ASP A 1 176 ? 2.712 6.452 -8.505 1.00 68.38 176 ASP A C 1
ATOM 1358 O O . ASP A 1 176 ? 3.525 6.283 -7.590 1.00 68.38 176 ASP A O 1
ATOM 1362 N N . ALA A 1 177 ? 1.796 7.424 -8.480 1.00 56.50 177 ALA A N 1
ATOM 1363 C CA . ALA A 1 177 ? 1.582 8.325 -7.345 1.00 56.50 177 ALA A CA 1
ATOM 1364 C C . ALA A 1 177 ? 1.287 7.555 -6.045 1.00 56.50 177 ALA A C 1
ATOM 1366 O O . ALA A 1 177 ? 1.495 8.061 -4.946 1.00 56.50 177 ALA A O 1
ATOM 1367 N N . SER A 1 178 ? 0.835 6.308 -6.184 1.00 49.22 178 SER A N 1
ATOM 1368 C CA . SER A 1 178 ? 0.582 5.375 -5.095 1.00 49.22 178 SER A CA 1
ATOM 1369 C C . SER A 1 178 ? 1.843 4.736 -4.495 1.00 49.22 178 SER A C 1
ATOM 1371 O O . SER A 1 178 ? 1.768 4.043 -3.482 1.00 49.22 178 SER A O 1
ATOM 1373 N N . SER A 1 179 ? 3.014 4.923 -5.102 1.00 56.19 179 SER A N 1
ATOM 1374 C CA . SER A 1 179 ? 4.240 4.271 -4.658 1.00 56.19 179 SER A CA 1
ATOM 1375 C C . SER A 1 179 ? 4.966 5.000 -3.528 1.00 56.19 179 SER A C 1
ATOM 1377 O O . SER A 1 179 ? 4.971 6.221 -3.436 1.00 56.19 179 SER A O 1
ATOM 1379 N N . SER A 1 180 ? 5.654 4.238 -2.663 1.00 51.56 180 SER A N 1
ATOM 1380 C CA . SER A 1 180 ? 6.602 4.782 -1.670 1.00 51.56 180 SER A CA 1
ATOM 1381 C C . SER A 1 180 ? 7.843 5.433 -2.312 1.00 51.56 180 SER A C 1
ATOM 1383 O O . SER A 1 180 ? 8.737 5.915 -1.616 1.00 51.56 180 SER A O 1
ATOM 1385 N N . ILE A 1 181 ? 7.890 5.427 -3.643 1.00 55.16 181 ILE A N 1
ATOM 1386 C CA . ILE A 1 181 ? 8.895 5.984 -4.531 1.00 55.16 181 ILE A CA 1
ATOM 1387 C C . ILE A 1 181 ? 8.365 7.381 -4.918 1.00 55.16 181 ILE A C 1
ATOM 1389 O O . ILE A 1 181 ? 7.372 7.510 -5.621 1.00 55.16 181 ILE A O 1
ATOM 1393 N N . THR A 1 182 ? 8.955 8.446 -4.370 1.00 54.22 182 THR A N 1
ATOM 1394 C CA . THR A 1 182 ? 8.519 9.834 -4.634 1.00 54.22 182 THR A CA 1
ATOM 1395 C C . THR A 1 182 ? 8.979 10.308 -6.015 1.00 54.22 182 THR A C 1
ATOM 1397 O O . THR A 1 182 ? 9.863 9.699 -6.606 1.00 54.22 182 THR A O 1
ATOM 1400 N N . ALA A 1 183 ? 8.456 11.423 -6.529 1.00 52.62 183 ALA A N 1
ATOM 1401 C CA . ALA A 1 183 ? 8.959 12.039 -7.767 1.00 52.62 183 ALA A CA 1
ATOM 1402 C C . ALA A 1 183 ? 10.487 12.307 -7.735 1.00 52.62 183 ALA A C 1
ATOM 1404 O O . ALA A 1 183 ? 11.190 12.092 -8.717 1.00 52.62 183 ALA A O 1
ATOM 1405 N N . ASP A 1 184 ? 11.038 12.639 -6.561 1.00 55.66 184 ASP A N 1
ATOM 1406 C CA . ASP A 1 184 ? 12.487 12.810 -6.357 1.00 55.66 184 ASP A CA 1
ATOM 1407 C C . ASP A 1 184 ? 13.306 11.521 -6.563 1.00 55.66 184 ASP A C 1
ATOM 1409 O O . ASP A 1 184 ? 14.527 11.568 -6.648 1.00 55.66 184 ASP A O 1
ATOM 1413 N N . SER A 1 185 ? 12.669 10.351 -6.618 1.00 60.81 185 SER A N 1
ATOM 1414 C CA . SER A 1 185 ? 13.362 9.064 -6.750 1.00 60.81 185 SER A CA 1
ATOM 1415 C C . SER A 1 185 ? 13.847 8.755 -8.169 1.00 60.81 185 SER A C 1
ATOM 1417 O O . SER A 1 185 ? 14.739 7.918 -8.322 1.00 60.81 185 SER A O 1
ATOM 1419 N N . LEU A 1 186 ? 13.259 9.398 -9.189 1.00 72.69 186 LEU A N 1
ATOM 1420 C CA . LEU A 1 186 ? 13.726 9.290 -10.571 1.00 72.69 186 LEU A CA 1
ATOM 1421 C C . LEU A 1 186 ? 14.970 10.141 -10.811 1.00 72.69 186 LEU A C 1
ATOM 1423 O O . LEU A 1 186 ? 15.728 9.840 -11.732 1.00 72.69 186 LEU A O 1
ATOM 1427 N N . ALA A 1 187 ? 15.217 11.154 -9.971 1.00 71.44 187 ALA A N 1
ATOM 1428 C CA . ALA A 1 187 ? 16.494 11.845 -9.963 1.00 71.44 187 ALA A CA 1
ATOM 1429 C C . ALA A 1 187 ? 17.593 10.802 -9.720 1.00 71.44 187 ALA A C 1
ATOM 1431 O O . ALA A 1 187 ? 17.534 10.049 -8.755 1.00 71.44 187 ALA A O 1
ATOM 1432 N N . GLU A 1 188 ? 18.563 10.721 -10.630 1.00 78.25 188 GLU A N 1
ATOM 1433 C CA . GLU A 1 188 ? 19.641 9.719 -10.605 1.00 78.25 1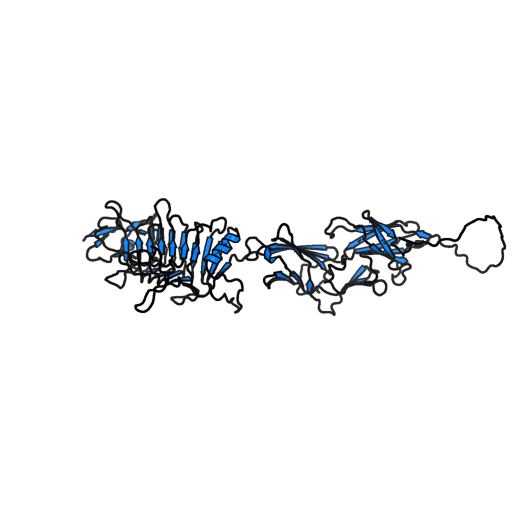88 GLU A CA 1
ATOM 1434 C C . GLU A 1 188 ? 19.200 8.255 -10.835 1.00 78.25 188 GLU A C 1
ATOM 1436 O O . GLU A 1 188 ? 19.972 7.337 -10.549 1.00 78.25 188 GLU A O 1
ATOM 1441 N N . LEU A 1 189 ? 18.001 8.001 -11.386 1.00 87.88 189 LEU A N 1
ATOM 1442 C CA . LEU A 1 189 ? 17.640 6.661 -11.859 1.00 87.88 189 LEU A CA 1
ATOM 1443 C C . LEU A 1 189 ? 18.683 6.176 -12.872 1.00 87.88 189 LEU A C 1
ATOM 1445 O O . LEU A 1 189 ? 18.929 6.813 -13.895 1.00 87.88 189 LEU A O 1
ATOM 1449 N N . THR A 1 190 ? 19.246 5.000 -12.613 1.00 91.94 190 THR A N 1
ATOM 1450 C CA . THR A 1 190 ? 20.109 4.297 -13.565 1.00 91.94 190 THR A CA 1
ATOM 1451 C C . THR A 1 190 ? 19.451 3.005 -14.015 1.00 91.94 190 THR A C 1
ATOM 1453 O O . THR A 1 190 ? 18.819 2.293 -13.227 1.00 91.94 190 THR A O 1
ATOM 1456 N N . VAL A 1 191 ? 19.604 2.698 -15.301 1.00 95.50 191 VAL A N 1
ATOM 1457 C CA . VAL A 1 191 ? 19.090 1.471 -15.904 1.00 95.50 191 VAL A CA 1
ATOM 1458 C C . VAL A 1 191 ? 20.234 0.735 -16.583 1.00 95.50 191 VAL A C 1
ATOM 1460 O O . VAL A 1 191 ? 20.999 1.329 -17.336 1.00 95.50 191 VAL A O 1
ATOM 1463 N N . THR A 1 192 ? 20.350 -0.569 -16.331 1.00 95.25 192 THR A N 1
ATOM 1464 C CA . THR A 1 192 ? 21.328 -1.426 -17.016 1.00 95.25 192 THR A CA 1
ATOM 1465 C C . THR A 1 192 ? 20.672 -2.658 -17.622 1.00 95.25 192 THR A C 1
ATOM 1467 O O . THR A 1 192 ? 19.720 -3.201 -17.061 1.00 95.25 192 THR A O 1
ATOM 1470 N N . LEU A 1 193 ? 21.190 -3.115 -18.762 1.00 93.12 193 LEU A N 1
ATOM 1471 C CA . LEU A 1 193 ? 20.779 -4.339 -19.444 1.00 93.12 193 LEU A CA 1
ATOM 1472 C C . LEU A 1 193 ? 21.926 -5.354 -19.435 1.00 93.12 193 LEU A C 1
ATOM 1474 O O . LEU A 1 193 ? 22.970 -5.133 -20.053 1.00 93.12 193 LEU A O 1
ATOM 1478 N N . SER A 1 194 ? 21.737 -6.481 -18.749 1.00 89.94 194 SER A N 1
ATOM 1479 C CA . SER A 1 194 ? 22.779 -7.504 -18.616 1.00 89.94 194 SER A CA 1
ATOM 1480 C C . SER A 1 194 ? 23.024 -8.300 -19.899 1.00 89.94 194 SER A C 1
ATOM 1482 O O . SER A 1 194 ? 22.111 -8.565 -20.685 1.00 89.94 194 SER A O 1
ATOM 1484 N N . GLY A 1 195 ? 24.279 -8.729 -20.079 1.00 81.31 195 GLY A N 1
ATOM 1485 C CA . GLY A 1 195 ? 24.664 -9.701 -21.107 1.00 81.31 195 GLY A CA 1
ATOM 1486 C C . GLY A 1 195 ? 24.565 -9.179 -22.540 1.00 81.31 195 GLY A C 1
ATOM 1487 O O . GLY A 1 195 ? 24.439 -9.976 -23.470 1.00 81.31 195 GLY A O 1
ATOM 1488 N N . LYS A 1 196 ? 24.584 -7.853 -22.727 1.00 83.12 196 LYS A N 1
ATOM 1489 C CA . LYS A 1 196 ? 24.392 -7.217 -24.036 1.00 83.12 196 LYS A CA 1
ATOM 1490 C C . LYS A 1 196 ? 25.531 -6.350 -24.524 1.00 83.12 196 LYS A C 1
ATOM 1492 O O . LYS A 1 196 ? 25.577 -6.096 -25.724 1.00 83.12 196 LYS A O 1
ATOM 1497 N N . ASN A 1 197 ? 26.491 -5.998 -23.670 1.00 84.69 197 ASN A N 1
ATOM 1498 C CA . ASN A 1 197 ? 27.714 -5.348 -24.127 1.00 84.69 197 ASN A CA 1
ATOM 1499 C C . ASN A 1 197 ? 28.655 -6.403 -24.739 1.00 84.69 197 ASN A C 1
ATOM 1501 O O . ASN A 1 197 ? 29.634 -6.830 -24.125 1.00 84.69 197 ASN A O 1
ATOM 1505 N N . ILE A 1 198 ? 28.266 -6.910 -25.911 1.00 83.25 198 ILE A N 1
ATOM 1506 C CA . ILE A 1 198 ? 28.966 -7.941 -26.681 1.00 83.25 198 ILE A CA 1
ATOM 1507 C C . ILE A 1 198 ? 29.559 -7.263 -27.915 1.00 83.25 198 ILE A C 1
ATOM 1509 O O . ILE A 1 198 ? 28.789 -6.706 -28.700 1.00 83.25 198 ILE A O 1
ATOM 1513 N N . PRO A 1 199 ? 30.882 -7.324 -28.140 1.00 87.06 199 PRO A N 1
ATOM 1514 C CA . PRO A 1 199 ? 31.465 -6.761 -29.345 1.00 87.06 199 PRO A CA 1
ATOM 1515 C C . PRO A 1 199 ? 30.872 -7.396 -30.607 1.00 87.06 199 PRO A C 1
ATOM 1517 O O . PRO A 1 199 ? 30.769 -8.625 -30.706 1.00 87.06 199 PRO A O 1
ATOM 1520 N N . VAL A 1 200 ? 30.501 -6.562 -31.575 1.00 87.75 200 VAL A N 1
ATOM 1521 C CA . VAL A 1 200 ? 29.974 -6.998 -32.870 1.00 87.75 200 VAL A CA 1
ATOM 1522 C C . VAL A 1 200 ? 30.796 -6.425 -34.011 1.00 87.75 200 VAL A C 1
ATOM 1524 O O . VAL A 1 200 ? 31.295 -5.306 -33.945 1.00 87.75 200 VAL A O 1
ATOM 1527 N N . SER A 1 201 ? 30.877 -7.199 -35.085 1.00 90.56 201 SER A N 1
ATOM 1528 C CA . SER A 1 201 ? 31.476 -6.791 -36.349 1.00 90.56 201 SER A CA 1
ATOM 1529 C C . SER A 1 201 ? 30.445 -6.930 -37.460 1.00 90.56 201 SER A C 1
ATOM 1531 O O . SER A 1 201 ? 29.738 -7.936 -37.543 1.00 90.56 201 SER A O 1
ATOM 1533 N N . PHE A 1 202 ? 30.337 -5.918 -38.310 1.00 92.19 202 PHE A N 1
ATOM 1534 C CA . PHE A 1 202 ? 29.442 -5.899 -39.452 1.00 92.19 202 PHE A CA 1
ATOM 1535 C C . PHE A 1 202 ? 30.253 -5.813 -40.740 1.00 92.19 202 PHE A C 1
ATOM 1537 O O . PHE A 1 202 ? 31.021 -4.879 -40.967 1.00 92.19 202 PHE A O 1
ATOM 1544 N N . ASN A 1 203 ? 30.092 -6.813 -41.596 1.00 92.50 203 ASN A N 1
ATOM 1545 C CA . ASN A 1 203 ? 30.835 -6.921 -42.836 1.00 92.50 203 ASN A CA 1
ATOM 1546 C C . ASN A 1 203 ? 30.127 -6.122 -43.941 1.00 92.50 203 ASN A C 1
ATOM 1548 O O . ASN A 1 203 ? 29.080 -6.534 -44.439 1.00 92.50 203 ASN A O 1
ATOM 1552 N N . LEU A 1 204 ? 30.721 -5.005 -44.368 1.00 91.62 204 LEU A N 1
ATOM 1553 C CA . LEU A 1 204 ? 30.148 -4.091 -45.366 1.00 91.62 204 LEU A CA 1
ATOM 1554 C C . LEU A 1 204 ? 30.094 -4.694 -46.784 1.00 91.62 204 LEU A C 1
ATOM 1556 O O . LEU A 1 204 ? 29.389 -4.190 -47.658 1.00 91.62 204 LEU A O 1
ATOM 1560 N N . HIS A 1 205 ? 30.801 -5.797 -47.034 1.00 89.12 205 HIS A N 1
ATOM 1561 C CA . HIS A 1 205 ? 30.709 -6.514 -48.305 1.00 89.12 205 HIS A CA 1
ATOM 1562 C C . HIS A 1 205 ? 29.440 -7.372 -48.393 1.00 89.12 205 HIS A C 1
ATOM 1564 O O . HIS A 1 205 ? 28.674 -7.269 -49.350 1.00 89.12 205 HIS A O 1
ATOM 1570 N N . SER A 1 206 ? 29.235 -8.221 -47.386 1.00 88.75 206 SER A N 1
ATOM 1571 C CA . SER A 1 206 ? 28.168 -9.230 -47.347 1.00 88.75 206 SER A CA 1
ATOM 1572 C C . SER A 1 206 ? 26.890 -8.753 -46.656 1.00 88.75 206 SER A C 1
ATOM 1574 O O . SER A 1 206 ? 25.840 -9.369 -46.826 1.00 88.75 206 SER A O 1
ATOM 1576 N N . GLY A 1 207 ? 26.968 -7.686 -45.857 1.00 90.50 207 GLY A N 1
ATOM 1577 C CA . GLY A 1 207 ? 25.890 -7.242 -44.977 1.00 90.50 207 GLY A CA 1
ATOM 1578 C C . GLY A 1 207 ? 25.649 -8.169 -43.777 1.00 90.50 207 GLY A C 1
ATOM 1579 O O . GLY A 1 207 ? 24.566 -8.130 -43.192 1.00 90.50 207 GLY A O 1
ATOM 1580 N N . ALA A 1 208 ? 26.612 -9.034 -43.441 1.00 91.25 208 ALA A N 1
ATOM 1581 C CA . ALA A 1 208 ? 26.504 -9.999 -42.350 1.00 91.25 208 ALA A CA 1
ATOM 1582 C C . ALA A 1 208 ? 27.033 -9.433 -41.024 1.00 91.25 208 ALA A C 1
ATOM 1584 O O . ALA A 1 208 ? 28.075 -8.777 -40.990 1.00 91.25 208 ALA A O 1
ATOM 1585 N N . LEU A 1 209 ? 26.335 -9.744 -39.930 1.00 90.62 209 LEU A N 1
ATOM 1586 C CA . LEU A 1 209 ? 26.738 -9.424 -38.561 1.00 90.62 209 LEU A CA 1
ATOM 1587 C C . LEU A 1 209 ? 27.426 -10.640 -37.922 1.00 90.62 209 LEU A C 1
ATOM 1589 O O . LEU A 1 209 ? 27.006 -11.773 -38.144 1.00 90.62 209 LEU A O 1
ATOM 1593 N N . THR A 1 210 ? 28.490 -10.419 -37.153 1.00 89.69 210 THR A N 1
ATOM 1594 C CA . THR A 1 210 ? 29.217 -11.455 -36.405 1.00 89.69 210 THR A CA 1
ATOM 1595 C C . THR A 1 210 ? 29.462 -10.991 -34.974 1.00 89.69 210 THR A C 1
ATOM 1597 O O . THR A 1 210 ? 29.869 -9.852 -34.743 1.00 89.69 210 THR A O 1
ATOM 1600 N N . TYR A 1 211 ? 29.253 -11.894 -34.020 1.00 86.69 211 TYR A N 1
ATOM 1601 C CA . TYR A 1 211 ? 29.309 -11.622 -32.587 1.00 86.69 211 TYR A CA 1
ATOM 1602 C C . TYR A 1 211 ? 30.565 -12.227 -31.969 1.00 86.69 211 TYR A C 1
ATOM 1604 O O . TYR A 1 211 ? 30.888 -13.395 -32.200 1.00 86.69 211 TYR A O 1
ATOM 1612 N N . ASN A 1 212 ? 31.260 -11.456 -31.136 1.00 82.69 212 ASN A N 1
ATOM 1613 C CA . ASN A 1 212 ? 32.421 -11.941 -30.404 1.00 82.69 212 ASN A CA 1
ATOM 1614 C C . ASN A 1 212 ? 32.059 -12.272 -28.950 1.00 82.69 212 ASN A C 1
ATOM 1616 O O . ASN A 1 212 ? 32.244 -11.470 -28.036 1.00 82.69 212 ASN A O 1
ATOM 1620 N N . TYR A 1 213 ? 31.578 -13.497 -28.736 1.00 74.81 213 TYR A N 1
ATOM 1621 C CA . TYR A 1 213 ? 31.208 -14.017 -27.414 1.00 74.81 213 TYR A CA 1
ATOM 1622 C C . TYR A 1 213 ? 32.402 -14.447 -26.539 1.00 74.81 213 TYR A C 1
ATOM 1624 O O . TYR A 1 213 ? 32.200 -14.930 -25.426 1.00 74.81 213 TYR A O 1
ATOM 1632 N N . ALA A 1 214 ? 33.649 -14.326 -27.017 1.00 65.19 214 ALA A N 1
ATOM 1633 C CA . ALA A 1 214 ? 34.831 -14.713 -26.237 1.00 65.19 214 ALA A CA 1
ATOM 1634 C C . ALA A 1 214 ? 35.088 -13.774 -25.042 1.00 65.19 214 ALA A C 1
ATOM 1636 O O . ALA A 1 214 ? 35.776 -14.149 -24.090 1.00 65.19 214 ALA A O 1
ATOM 1637 N N . THR A 1 215 ? 34.509 -12.574 -25.077 1.00 59.00 215 THR A N 1
ATOM 1638 C CA . THR A 1 215 ? 34.464 -11.624 -23.966 1.00 59.00 215 THR A CA 1
ATOM 1639 C C . THR A 1 215 ? 33.140 -11.824 -23.229 1.00 59.00 215 THR A C 1
ATOM 1641 O O . THR A 1 215 ? 32.087 -11.825 -23.864 1.00 59.00 215 THR A O 1
ATOM 1644 N N . VAL A 1 216 ? 33.161 -12.017 -21.902 1.00 56.31 216 VAL A N 1
ATOM 1645 C CA . VAL A 1 216 ? 31.920 -12.099 -21.107 1.00 56.31 216 VAL A CA 1
ATOM 1646 C C . VAL A 1 216 ? 31.135 -10.810 -21.344 1.00 56.31 216 VAL A C 1
ATOM 1648 O O . VAL A 1 216 ? 31.646 -9.733 -21.044 1.00 56.31 216 VAL A O 1
ATOM 1651 N N . GLY A 1 217 ? 29.936 -10.925 -21.924 1.00 62.34 217 GLY A N 1
ATOM 1652 C CA . GLY A 1 217 ? 29.099 -9.778 -22.264 1.00 62.34 217 GLY A CA 1
ATOM 1653 C C . GLY A 1 217 ? 28.832 -8.936 -21.023 1.00 62.34 217 GLY A C 1
ATOM 1654 O O . GLY A 1 217 ? 28.214 -9.413 -20.071 1.00 62.34 217 GLY A O 1
ATOM 1655 N N . GLY A 1 218 ? 29.339 -7.705 -21.023 1.00 76.62 218 GLY A N 1
ATOM 1656 C CA . GLY A 1 218 ? 29.113 -6.761 -19.937 1.00 76.62 218 GLY A CA 1
ATOM 1657 C C . GLY A 1 218 ? 27.669 -6.260 -19.915 1.00 76.62 218 GLY A C 1
ATOM 1658 O O . GLY A 1 218 ? 26.848 -6.584 -20.784 1.00 76.62 218 GLY 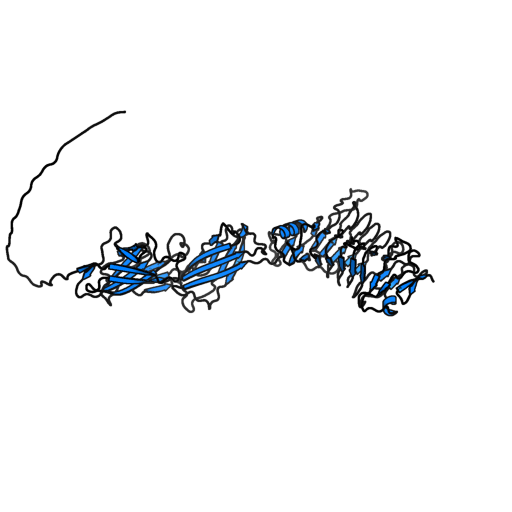A O 1
ATOM 1659 N N . ASN A 1 219 ? 27.369 -5.429 -18.925 1.00 88.69 219 ASN A N 1
ATOM 1660 C CA . ASN A 1 219 ? 26.113 -4.695 -18.898 1.00 88.69 219 ASN A CA 1
ATOM 1661 C C . ASN A 1 219 ? 26.196 -3.506 -19.860 1.00 88.69 219 ASN A C 1
ATOM 1663 O O . ASN A 1 219 ? 27.257 -2.889 -19.993 1.00 88.69 219 ASN A O 1
ATOM 1667 N N . ILE A 1 220 ? 25.077 -3.217 -20.520 1.00 89.88 220 ILE A N 1
ATOM 1668 C CA . ILE A 1 220 ? 24.863 -1.942 -21.199 1.00 89.88 220 ILE A CA 1
ATOM 1669 C C . ILE A 1 220 ? 24.235 -0.982 -20.195 1.00 89.88 220 ILE A C 1
ATOM 1671 O O . ILE A 1 220 ? 23.220 -1.331 -19.591 1.00 89.88 220 ILE A O 1
ATOM 1675 N N . ASP A 1 221 ? 24.805 0.205 -20.043 1.00 91.88 221 ASP A N 1
ATOM 1676 C CA . ASP A 1 221 ? 24.151 1.339 -19.401 1.00 91.88 221 ASP A CA 1
ATOM 1677 C C . ASP A 1 221 ? 23.121 1.892 -20.387 1.00 91.88 221 ASP A C 1
ATOM 1679 O O . ASP A 1 221 ? 23.462 2.234 -21.519 1.00 91.88 221 ASP A O 1
ATOM 1683 N N . VAL A 1 222 ? 21.849 1.916 -19.991 1.00 92.88 222 VAL A N 1
ATOM 1684 C CA . VAL A 1 222 ? 20.747 2.424 -20.813 1.00 92.88 222 VAL A CA 1
ATOM 1685 C C . VAL A 1 222 ? 20.524 3.885 -20.415 1.00 92.88 222 VAL A C 1
ATOM 1687 O O . VAL A 1 222 ? 20.058 4.118 -19.295 1.00 92.88 222 VAL A O 1
ATOM 1690 N N . PRO A 1 223 ? 20.869 4.865 -21.276 1.00 91.62 223 PRO A N 1
ATOM 1691 C CA . PRO A 1 223 ? 20.612 6.277 -21.019 1.00 91.62 223 PRO A CA 1
ATOM 1692 C C . PRO A 1 223 ? 19.167 6.531 -20.595 1.00 91.62 223 PRO A C 1
ATOM 1694 O O . PRO A 1 223 ? 18.235 6.034 -21.228 1.00 91.62 223 PRO A O 1
ATOM 1697 N N . VAL A 1 224 ? 19.006 7.311 -19.528 1.00 91.06 224 VAL A N 1
ATOM 1698 C CA . VAL A 1 224 ? 17.711 7.714 -18.974 1.00 91.06 224 VAL A CA 1
ATOM 1699 C C . VAL A 1 224 ? 17.528 9.207 -19.213 1.00 91.06 224 VAL A C 1
ATOM 1701 O O . VAL A 1 224 ? 18.406 10.003 -18.884 1.00 91.06 224 VAL A O 1
ATOM 1704 N N . GLU A 1 225 ? 16.375 9.575 -19.751 1.00 88.62 225 GLU A N 1
ATOM 1705 C CA . GLU A 1 225 ? 15.897 10.942 -19.895 1.00 88.62 225 GLU A CA 1
ATOM 1706 C C . GLU A 1 225 ? 14.653 11.112 -19.020 1.00 88.62 225 GLU A C 1
ATOM 1708 O O . GLU A 1 225 ? 13.670 10.377 -19.144 1.00 88.62 225 GLU A O 1
ATOM 1713 N N . ILE A 1 226 ? 14.720 12.052 -18.083 1.00 83.00 226 ILE A N 1
ATOM 1714 C CA . ILE A 1 226 ? 13.637 12.334 -17.140 1.00 83.00 226 ILE A CA 1
ATOM 1715 C C . ILE A 1 226 ? 12.793 13.458 -17.728 1.00 83.00 226 ILE A C 1
ATOM 1717 O O . ILE A 1 226 ? 13.340 14.450 -18.207 1.00 83.00 226 ILE A O 1
ATOM 1721 N N . ASP A 1 227 ? 11.472 13.322 -17.662 1.00 76.75 227 ASP A N 1
ATOM 1722 C CA . ASP A 1 227 ? 10.578 14.415 -18.024 1.00 76.75 227 ASP A CA 1
ATOM 1723 C C . ASP A 1 227 ? 10.601 15.482 -16.913 1.00 76.75 227 ASP A C 1
ATOM 1725 O O . ASP A 1 227 ? 10.081 15.273 -15.815 1.00 76.75 227 ASP A O 1
ATOM 1729 N N . GLU A 1 228 ? 11.235 16.629 -17.183 1.00 69.25 228 GLU A N 1
ATOM 1730 C CA . GLU A 1 228 ? 11.338 17.741 -16.226 1.00 69.25 228 GLU A CA 1
ATOM 1731 C C . GLU A 1 228 ? 9.970 18.365 -15.885 1.00 69.25 228 GLU A C 1
ATOM 1733 O O . GLU A 1 228 ? 9.806 18.918 -14.794 1.00 69.25 228 GLU A O 1
ATOM 1738 N N . ASP A 1 229 ? 8.979 18.250 -16.778 1.00 69.50 229 ASP A N 1
ATOM 1739 C CA . ASP A 1 229 ? 7.614 18.734 -16.553 1.00 69.50 229 ASP A CA 1
ATOM 1740 C C . ASP A 1 229 ? 6.773 17.714 -15.762 1.00 69.50 229 ASP A C 1
ATOM 1742 O O . ASP A 1 229 ? 5.816 18.092 -15.074 1.00 69.50 229 ASP A O 1
ATOM 1746 N N . THR A 1 230 ? 7.132 16.423 -15.821 1.00 65.00 230 THR A N 1
ATOM 1747 C CA . THR A 1 230 ? 6.488 15.348 -15.053 1.00 65.00 230 THR A CA 1
ATOM 1748 C C . THR A 1 230 ? 7.509 14.438 -14.343 1.00 65.00 230 THR A C 1
ATOM 1750 O O . THR A 1 230 ? 7.821 13.349 -14.820 1.00 65.00 230 THR A O 1
ATOM 1753 N N . PRO A 1 231 ? 7.974 14.791 -13.125 1.00 64.81 231 PRO A N 1
ATOM 1754 C CA . PRO A 1 231 ? 9.050 14.075 -12.419 1.00 64.81 231 PRO A CA 1
ATOM 1755 C C . PRO A 1 231 ? 8.655 12.675 -11.897 1.00 64.81 231 PRO A C 1
ATOM 1757 O O . PRO A 1 231 ? 9.350 12.080 -11.081 1.00 64.81 231 PRO A O 1
ATOM 1760 N N . THR A 1 232 ? 7.519 12.139 -12.341 1.00 72.81 232 THR A N 1
ATOM 1761 C CA . THR A 1 232 ? 7.068 10.757 -12.128 1.00 72.81 232 THR A CA 1
ATOM 1762 C C . THR A 1 232 ? 7.218 9.893 -13.382 1.00 72.81 232 THR A C 1
ATOM 1764 O O . THR A 1 232 ? 6.866 8.712 -13.354 1.00 72.81 232 THR A O 1
ATOM 1767 N N . GLN A 1 233 ? 7.734 10.456 -14.477 1.00 83.88 233 GLN A N 1
ATOM 1768 C CA . GLN A 1 233 ? 7.949 9.767 -15.740 1.00 83.88 233 GLN A CA 1
ATOM 1769 C C . GLN A 1 233 ? 9.402 9.905 -16.195 1.00 83.88 233 GLN A C 1
ATOM 1771 O O . GLN A 1 233 ? 10.024 10.962 -16.096 1.00 83.88 233 GLN A O 1
ATOM 1776 N N . ALA A 1 234 ? 9.941 8.810 -16.715 1.00 89.12 234 ALA A N 1
ATOM 1777 C CA . ALA A 1 234 ? 11.223 8.789 -17.394 1.00 89.12 234 ALA A CA 1
ATOM 1778 C C . ALA A 1 234 ? 11.123 7.908 -18.637 1.00 89.12 234 ALA A C 1
ATOM 1780 O O . ALA A 1 234 ? 10.378 6.925 -18.676 1.00 89.12 234 ALA A O 1
ATOM 1781 N N . THR A 1 235 ? 11.913 8.240 -19.645 1.00 91.38 235 THR A N 1
ATOM 1782 C CA . THR A 1 235 ? 12.169 7.364 -20.783 1.00 91.38 235 THR A CA 1
ATOM 1783 C C . THR A 1 235 ? 13.608 6.885 -20.712 1.00 91.38 235 THR A C 1
ATOM 1785 O O . THR A 1 235 ? 14.490 7.592 -20.234 1.00 91.38 235 THR A O 1
ATOM 1788 N N . ALA A 1 236 ? 13.865 5.657 -21.136 1.00 92.69 236 ALA A N 1
ATOM 1789 C CA . ALA A 1 236 ? 15.227 5.167 -21.266 1.00 92.69 236 ALA A CA 1
ATOM 1790 C C . ALA A 1 236 ? 15.378 4.441 -22.595 1.00 92.69 236 ALA A C 1
ATOM 1792 O O . ALA A 1 236 ? 14.511 3.647 -22.966 1.00 92.69 236 ALA A O 1
ATOM 1793 N N . SER A 1 237 ? 16.455 4.712 -23.327 1.00 91.50 237 SER A N 1
ATOM 1794 C CA . SER A 1 237 ? 16.646 4.127 -24.653 1.00 91.50 237 SER A CA 1
ATOM 1795 C C . SER A 1 237 ? 18.083 3.713 -24.919 1.00 91.50 237 SER A C 1
ATOM 1797 O O . SER A 1 237 ? 19.023 4.325 -24.426 1.00 91.50 237 SER A O 1
ATOM 1799 N N . ALA A 1 238 ? 18.252 2.633 -25.679 1.00 91.25 238 ALA A N 1
ATOM 1800 C CA . ALA A 1 238 ? 19.561 2.162 -26.115 1.00 91.25 238 ALA A CA 1
ATOM 1801 C C . ALA A 1 238 ? 19.459 1.427 -27.451 1.00 91.25 238 ALA A C 1
ATOM 1803 O O . ALA A 1 238 ? 18.529 0.645 -27.675 1.00 91.25 238 ALA A O 1
ATOM 1804 N N . ILE A 1 239 ? 20.458 1.620 -28.311 1.00 89.19 239 ILE A N 1
ATOM 1805 C CA . ILE A 1 239 ? 20.664 0.779 -29.488 1.00 89.19 239 ILE A CA 1
ATOM 1806 C C . ILE A 1 239 ? 21.462 -0.441 -29.041 1.00 89.19 239 ILE A C 1
ATOM 1808 O O . ILE A 1 239 ? 22.501 -0.306 -28.397 1.00 89.19 239 ILE A O 1
ATOM 1812 N N . VAL A 1 240 ? 20.988 -1.642 -29.362 1.00 89.31 240 VAL A N 1
ATOM 1813 C CA . VAL A 1 240 ? 21.637 -2.889 -28.937 1.00 89.31 240 VAL A CA 1
ATOM 1814 C C . VAL A 1 240 ? 21.773 -3.877 -30.088 1.00 89.31 240 VAL A C 1
ATOM 1816 O O . VAL A 1 240 ? 21.018 -3.850 -31.066 1.00 89.31 240 VAL A O 1
ATOM 1819 N N . ALA A 1 241 ? 22.742 -4.784 -29.965 1.00 88.88 241 ALA A N 1
ATOM 1820 C CA . ALA A 1 241 ? 22.923 -5.864 -30.923 1.00 88.88 241 ALA A CA 1
ATOM 1821 C C . ALA A 1 241 ? 21.659 -6.752 -30.998 1.00 88.88 241 ALA A C 1
ATOM 1823 O O . ALA A 1 241 ? 21.117 -7.119 -29.946 1.00 88.88 241 ALA A O 1
ATOM 1824 N N . PRO A 1 242 ? 21.227 -7.168 -32.205 1.00 90.25 242 PRO A N 1
ATOM 1825 C CA . PRO A 1 242 ? 20.193 -8.183 -32.373 1.00 90.25 242 PRO A CA 1
ATOM 1826 C C . PRO A 1 242 ? 20.576 -9.500 -31.682 1.00 90.25 242 PRO A C 1
ATOM 1828 O O . PRO A 1 242 ? 21.750 -9.761 -31.422 1.00 90.25 242 PRO A O 1
ATOM 1831 N N . ASP A 1 243 ? 19.604 -10.358 -31.408 1.00 86.75 243 ASP A N 1
ATOM 1832 C CA . ASP A 1 243 ? 19.828 -11.708 -30.897 1.00 86.75 243 ASP A CA 1
ATOM 1833 C C . ASP A 1 243 ? 20.190 -12.686 -32.021 1.00 86.75 243 ASP A C 1
ATOM 1835 O O . ASP A 1 243 ? 19.536 -12.715 -33.066 1.00 86.75 243 ASP A O 1
ATOM 1839 N N . GLU A 1 244 ? 21.157 -13.575 -31.770 1.00 78.00 244 GLU A N 1
ATOM 1840 C CA . GLU A 1 244 ? 21.262 -14.816 -32.539 1.00 78.00 244 GLU A CA 1
ATOM 1841 C C . GLU A 1 244 ? 20.313 -15.873 -31.956 1.00 78.00 244 GLU A C 1
ATOM 1843 O O . GLU A 1 244 ? 20.158 -16.030 -30.740 1.00 78.00 244 GLU A O 1
ATOM 1848 N N . ALA A 1 245 ? 19.658 -16.636 -32.831 1.00 64.38 245 ALA A N 1
ATOM 1849 C CA . ALA A 1 245 ? 18.761 -17.700 -32.402 1.00 64.38 245 ALA A CA 1
ATOM 1850 C C . ALA A 1 245 ? 19.512 -18.734 -31.536 1.00 64.38 245 ALA A C 1
ATOM 1852 O O . ALA A 1 245 ? 20.525 -19.291 -31.956 1.00 64.38 245 ALA A O 1
ATOM 1853 N N . ASN A 1 246 ? 18.955 -19.057 -30.363 1.00 62.16 246 ASN A N 1
ATOM 1854 C CA . ASN A 1 246 ? 19.485 -20.022 -29.383 1.00 62.16 246 ASN A CA 1
ATOM 1855 C C . ASN A 1 246 ? 20.744 -19.593 -28.596 1.00 62.16 246 ASN A C 1
ATOM 1857 O O . ASN A 1 246 ? 21.334 -20.443 -27.931 1.00 62.16 246 ASN A O 1
ATOM 1861 N N . THR A 1 247 ? 21.139 -18.313 -28.615 1.00 65.31 247 THR A N 1
ATOM 1862 C CA . THR A 1 247 ? 22.257 -17.788 -27.791 1.00 65.31 247 THR A CA 1
ATOM 1863 C C . THR A 1 247 ? 21.803 -16.873 -26.646 1.00 65.31 247 THR A C 1
ATOM 1865 O O . THR A 1 247 ? 22.626 -16.356 -25.893 1.00 65.31 247 THR A O 1
ATOM 1868 N N . VAL A 1 248 ? 20.491 -16.680 -26.481 1.00 65.94 248 VAL A N 1
ATOM 1869 C CA . VAL A 1 248 ? 19.920 -15.760 -25.490 1.00 65.94 248 VAL A CA 1
ATOM 1870 C C . VAL A 1 248 ? 19.887 -16.406 -24.102 1.00 65.94 248 VAL A C 1
ATOM 1872 O O . VAL A 1 248 ? 19.065 -17.283 -23.843 1.00 65.94 248 VAL A O 1
ATOM 1875 N N . SER A 1 249 ? 20.743 -15.940 -23.191 1.00 65.00 249 SER A N 1
ATOM 1876 C CA . SER A 1 249 ? 20.679 -16.256 -21.756 1.00 65.00 249 SER A CA 1
ATOM 1877 C C . SER A 1 249 ? 20.570 -14.984 -20.911 1.00 65.00 249 SER A C 1
ATOM 1879 O O . SER A 1 249 ? 21.210 -13.986 -21.229 1.00 65.00 249 SER A O 1
ATOM 1881 N N . ASP A 1 250 ? 19.762 -15.042 -19.848 1.00 65.38 250 ASP A N 1
ATOM 1882 C CA . ASP A 1 250 ? 19.715 -14.135 -18.687 1.00 65.38 250 ASP A CA 1
ATOM 1883 C C . ASP A 1 250 ? 19.892 -12.631 -18.975 1.00 65.38 250 ASP A C 1
ATOM 1885 O O . ASP A 1 250 ? 20.725 -11.943 -18.377 1.00 65.38 250 ASP A O 1
ATOM 1889 N N . ARG A 1 251 ? 19.059 -12.100 -19.880 1.00 87.44 251 ARG A N 1
ATOM 1890 C CA . ARG A 1 251 ? 18.907 -10.652 -20.083 1.00 87.44 251 ARG A CA 1
ATOM 1891 C C . ARG A 1 251 ? 18.015 -10.078 -18.993 1.00 87.44 251 ARG A C 1
ATOM 1893 O O . ARG A 1 251 ? 16.827 -10.399 -18.920 1.00 87.44 251 ARG A O 1
ATOM 1900 N N . VAL A 1 252 ? 18.581 -9.207 -18.178 1.00 91.75 252 VAL A N 1
ATOM 1901 C CA . VAL A 1 252 ? 17.923 -8.588 -17.036 1.00 91.75 252 VAL A CA 1
ATOM 1902 C C . VAL A 1 252 ? 18.078 -7.082 -17.157 1.00 91.75 252 VAL A C 1
ATOM 1904 O O . VAL A 1 252 ? 19.193 -6.572 -17.260 1.00 91.75 252 VAL A O 1
ATOM 1907 N N . LEU A 1 253 ? 16.949 -6.382 -17.138 1.00 96.12 253 LEU A N 1
ATOM 1908 C CA . LEU A 1 253 ? 16.905 -4.948 -16.892 1.00 96.12 253 LEU A CA 1
ATOM 1909 C C . LEU A 1 253 ? 17.005 -4.722 -15.388 1.00 96.12 253 LEU A C 1
ATOM 1911 O O . LEU A 1 253 ? 16.235 -5.315 -14.635 1.00 96.12 253 LEU A O 1
ATOM 1915 N N . THR A 1 254 ? 17.941 -3.885 -14.957 1.00 94.75 254 THR A N 1
ATOM 1916 C CA . THR A 1 254 ? 18.118 -3.501 -13.553 1.00 94.75 254 THR A CA 1
ATOM 1917 C C . THR A 1 254 ? 17.914 -2.003 -13.417 1.00 94.75 254 THR A C 1
ATOM 1919 O O . THR A 1 254 ? 18.647 -1.234 -14.031 1.00 94.75 254 THR A O 1
ATOM 1922 N N . PHE A 1 255 ? 16.941 -1.610 -12.601 1.00 92.00 255 PHE A N 1
ATOM 1923 C CA . PHE A 1 255 ? 16.590 -0.230 -12.280 1.00 92.00 255 PHE A CA 1
ATOM 1924 C C . PHE A 1 255 ? 17.115 0.083 -10.881 1.00 92.00 255 PHE A C 1
ATOM 1926 O O . PHE A 1 255 ? 16.717 -0.581 -9.920 1.00 92.00 255 PHE A O 1
ATOM 1933 N N . THR A 1 256 ? 18.002 1.067 -10.762 1.00 86.75 256 THR A N 1
ATOM 1934 C CA . THR A 1 256 ? 18.573 1.496 -9.478 1.00 86.75 256 THR A CA 1
ATOM 1935 C C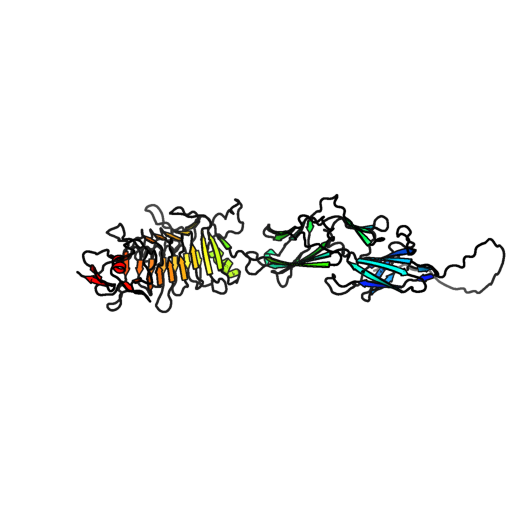 . THR A 1 256 ? 18.219 2.954 -9.233 1.00 86.75 256 THR A C 1
ATOM 1937 O O . THR A 1 256 ? 18.626 3.827 -9.995 1.00 86.75 256 THR A O 1
ATOM 1940 N N . PHE A 1 257 ? 17.452 3.199 -8.175 1.00 80.06 257 PHE A N 1
ATOM 1941 C CA . PHE A 1 257 ? 16.987 4.527 -7.771 1.00 80.06 257 PHE A CA 1
ATOM 1942 C C . PHE A 1 257 ? 18.014 5.202 -6.846 1.00 80.06 257 PHE A C 1
ATOM 1944 O O . PHE A 1 257 ? 18.769 4.500 -6.167 1.00 80.06 257 PHE A O 1
ATOM 1951 N N . ALA A 1 258 ? 17.993 6.538 -6.723 1.00 71.81 258 ALA A N 1
ATOM 1952 C CA . ALA A 1 258 ? 18.897 7.290 -5.829 1.00 71.81 258 ALA A CA 1
ATOM 1953 C C . ALA A 1 258 ? 18.867 6.819 -4.364 1.00 71.81 258 ALA A C 1
ATOM 1955 O O . ALA A 1 258 ? 19.859 6.901 -3.642 1.00 71.81 258 ALA A O 1
ATOM 1956 N N . SER A 1 259 ? 17.734 6.266 -3.920 1.00 62.84 259 SER A N 1
ATOM 1957 C CA . SER A 1 259 ? 17.579 5.668 -2.587 1.00 62.84 259 SER A CA 1
ATOM 1958 C C . SER A 1 259 ? 18.427 4.408 -2.359 1.00 62.84 259 SER A C 1
ATOM 1960 O O . SER A 1 259 ? 18.480 3.904 -1.239 1.00 62.84 259 SER A O 1
ATOM 1962 N N . GLY A 1 260 ? 19.049 3.858 -3.406 1.00 65.06 260 GLY A N 1
ATOM 1963 C CA . GLY A 1 260 ? 19.716 2.557 -3.396 1.00 65.06 260 GLY A CA 1
ATOM 1964 C C . GLY A 1 260 ? 18.764 1.374 -3.602 1.00 65.06 260 GLY A C 1
ATOM 1965 O O . GLY A 1 260 ? 19.204 0.225 -3.572 1.00 65.06 260 GLY A O 1
ATOM 1966 N N . ARG A 1 261 ? 17.462 1.622 -3.817 1.00 68.94 261 ARG A N 1
ATOM 1967 C CA . ARG A 1 261 ? 16.481 0.575 -4.134 1.00 68.94 261 ARG A CA 1
ATOM 1968 C C . ARG A 1 261 ? 16.745 0.021 -5.534 1.00 68.94 261 ARG A C 1
ATOM 1970 O O . ARG A 1 261 ? 16.916 0.785 -6.482 1.00 68.94 261 ARG A O 1
ATOM 1977 N N . VAL A 1 262 ? 16.736 -1.307 -5.655 1.00 78.69 262 VAL A N 1
ATOM 1978 C CA . VAL A 1 262 ? 17.008 -2.026 -6.907 1.00 78.69 262 VAL A CA 1
ATOM 1979 C C . VAL A 1 262 ? 15.798 -2.863 -7.300 1.00 78.69 262 VAL A C 1
ATOM 1981 O O . VAL A 1 262 ? 15.287 -3.640 -6.494 1.00 78.69 262 VAL A O 1
ATOM 1984 N N . HIS A 1 263 ? 15.369 -2.736 -8.552 1.00 82.88 263 HIS A N 1
ATOM 1985 C CA . HIS A 1 263 ? 14.348 -3.577 -9.167 1.00 82.88 263 HIS A CA 1
ATOM 1986 C C . HIS A 1 263 ? 14.899 -4.252 -10.415 1.00 82.88 263 HIS A C 1
ATOM 1988 O O . HIS A 1 263 ? 15.692 -3.661 -11.144 1.00 82.88 263 HIS A O 1
ATOM 1994 N N . THR A 1 264 ? 14.461 -5.480 -10.685 1.00 90.44 264 THR A N 1
ATOM 1995 C CA . THR A 1 264 ? 14.900 -6.229 -11.862 1.00 90.44 264 THR A CA 1
ATOM 1996 C C . THR A 1 264 ? 13.724 -6.752 -12.673 1.00 90.44 264 THR A C 1
ATOM 1998 O O . THR A 1 264 ? 12.682 -7.119 -12.133 1.00 90.44 264 THR A O 1
ATOM 2001 N N . TYR A 1 265 ? 13.904 -6.810 -13.989 1.00 92.56 265 TYR A N 1
ATOM 2002 C CA . TYR A 1 265 ? 12.980 -7.451 -14.914 1.00 92.56 265 TYR A CA 1
ATOM 2003 C C . TYR A 1 265 ? 13.751 -8.372 -15.855 1.00 92.56 265 TYR A C 1
ATOM 2005 O O . TYR A 1 265 ? 14.642 -7.934 -16.581 1.00 92.56 265 TYR A O 1
ATOM 2013 N N . THR A 1 266 ? 13.405 -9.659 -15.855 1.00 91.75 266 THR A N 1
ATOM 2014 C CA . THR A 1 266 ? 14.014 -10.637 -16.766 1.00 91.75 266 THR A CA 1
ATOM 2015 C C . THR A 1 266 ? 13.282 -10.609 -18.101 1.00 91.75 266 THR A C 1
ATOM 2017 O O . THR A 1 266 ? 12.092 -10.915 -18.165 1.00 91.75 266 THR A O 1
ATOM 2020 N N . ILE A 1 267 ? 13.993 -10.268 -19.177 1.00 90.06 267 ILE A N 1
ATOM 2021 C CA . ILE A 1 267 ? 13.428 -10.265 -20.525 1.00 90.06 267 ILE A CA 1
ATOM 2022 C C . ILE A 1 267 ? 13.207 -11.719 -20.965 1.00 90.06 267 ILE A C 1
ATOM 2024 O O . ILE A 1 267 ? 14.172 -12.490 -21.006 1.00 90.06 267 ILE A O 1
ATOM 2028 N N . PRO A 1 268 ? 11.974 -12.112 -21.340 1.00 85.94 268 PRO A N 1
ATOM 2029 C CA . PRO A 1 268 ? 11.680 -13.480 -21.749 1.00 85.94 268 PRO A CA 1
ATOM 2030 C C . PRO A 1 268 ? 12.585 -13.963 -22.891 1.00 85.94 268 PRO A C 1
ATOM 2032 O O . PRO A 1 268 ? 12.823 -13.243 -23.862 1.00 85.94 268 PRO A O 1
ATOM 2035 N N . ALA A 1 269 ? 13.073 -15.203 -22.807 1.00 83.25 269 ALA A N 1
ATOM 2036 C CA . ALA A 1 269 ? 13.983 -15.775 -23.809 1.00 83.25 269 ALA A CA 1
ATOM 2037 C C . ALA A 1 269 ? 13.350 -15.907 -25.210 1.00 83.25 269 ALA A C 1
ATOM 2039 O O . ALA A 1 269 ? 14.058 -15.961 -26.209 1.00 83.25 269 ALA A O 1
ATOM 2040 N N . ASN A 1 270 ? 12.017 -15.947 -25.292 1.00 83.81 270 ASN A N 1
ATOM 2041 C CA . ASN A 1 270 ? 11.271 -15.987 -26.549 1.00 83.81 270 ASN A CA 1
ATOM 2042 C C . ASN A 1 270 ? 11.088 -14.607 -27.204 1.00 83.81 270 ASN A C 1
ATOM 2044 O O . ASN A 1 270 ? 10.641 -14.551 -28.347 1.00 83.81 270 ASN A O 1
ATOM 2048 N N . LEU A 1 271 ? 11.399 -13.509 -26.506 1.00 88.06 271 LEU A N 1
ATOM 2049 C CA . LEU A 1 271 ? 11.385 -12.167 -27.085 1.00 88.06 271 LEU A CA 1
ATOM 2050 C C . LEU A 1 271 ? 12.736 -11.892 -27.750 1.00 88.06 271 LEU A C 1
ATOM 2052 O O . LEU A 1 271 ? 13.638 -11.354 -27.119 1.00 88.06 271 LEU A O 1
ATOM 2056 N N . LEU A 1 272 ? 12.902 -12.296 -29.004 1.00 89.00 272 LEU A N 1
ATOM 2057 C CA . LEU A 1 272 ? 14.143 -12.047 -29.736 1.00 89.00 272 LEU A CA 1
ATOM 2058 C C . LEU A 1 272 ? 14.192 -10.599 -30.233 1.00 89.00 272 LEU A C 1
ATOM 2060 O O . LEU A 1 272 ? 13.213 -10.099 -30.783 1.00 89.00 272 LEU A O 1
ATOM 2064 N N . PHE A 1 273 ? 15.335 -9.949 -30.040 1.00 89.81 273 PHE A N 1
ATOM 2065 C CA . PHE A 1 273 ? 15.668 -8.653 -30.607 1.00 89.81 273 PHE A CA 1
ATOM 2066 C C . PHE A 1 273 ? 16.135 -8.826 -32.051 1.00 89.81 273 PHE A C 1
ATOM 2068 O O . PHE A 1 273 ? 17.168 -9.430 -32.317 1.00 89.81 273 PHE A O 1
ATOM 2075 N N . GLU A 1 274 ? 15.367 -8.313 -33.001 1.00 90.50 274 GLU A N 1
ATOM 2076 C CA . GLU A 1 274 ? 15.604 -8.468 -34.432 1.00 90.50 274 GLU A CA 1
ATOM 2077 C C . GLU A 1 274 ? 16.154 -7.170 -35.030 1.00 90.50 274 GLU A C 1
ATOM 2079 O O . GLU A 1 274 ? 15.769 -6.068 -34.634 1.00 90.50 274 GLU A O 1
ATOM 2084 N N . ALA A 1 275 ? 17.041 -7.296 -36.019 1.00 89.38 275 ALA A N 1
ATOM 2085 C CA . ALA A 1 275 ? 17.606 -6.147 -36.717 1.00 89.38 275 ALA A CA 1
ATOM 2086 C C . ALA A 1 275 ? 16.507 -5.263 -37.338 1.00 89.38 275 ALA A C 1
ATOM 2088 O O . ALA A 1 275 ? 15.572 -5.751 -37.979 1.00 89.38 275 ALA A O 1
ATOM 2089 N N . GLY A 1 276 ? 16.640 -3.952 -37.150 1.00 87.06 276 GLY A N 1
ATOM 2090 C CA . GLY A 1 276 ? 15.725 -2.931 -37.649 1.00 87.06 276 GLY A CA 1
ATOM 2091 C C . GLY A 1 276 ? 14.359 -2.893 -36.970 1.00 87.06 276 GLY A C 1
ATOM 2092 O O . GLY A 1 276 ? 13.403 -2.382 -37.555 1.00 87.06 276 GLY A O 1
ATOM 2093 N N . LYS A 1 277 ? 14.243 -3.446 -35.758 1.00 88.81 277 LYS A N 1
ATOM 2094 C CA . LYS A 1 277 ? 13.041 -3.353 -34.923 1.00 88.81 277 LYS A CA 1
ATOM 2095 C C . LYS A 1 277 ? 13.266 -2.453 -33.713 1.00 88.81 277 LYS A C 1
ATOM 2097 O O . LYS A 1 277 ? 14.371 -2.381 -33.177 1.00 88.81 277 LYS A O 1
ATOM 2102 N N . ALA A 1 278 ? 12.182 -1.818 -33.275 1.00 88.88 278 ALA A N 1
ATOM 2103 C CA . ALA A 1 278 ? 12.086 -1.166 -31.978 1.00 88.88 278 ALA A CA 1
ATOM 2104 C C . ALA A 1 278 ? 11.260 -2.032 -31.018 1.00 88.88 278 ALA A C 1
ATOM 2106 O O . ALA A 1 278 ? 10.255 -2.627 -31.419 1.00 88.88 278 ALA A O 1
ATOM 2107 N N . TYR A 1 279 ? 11.683 -2.083 -29.760 1.00 91.44 279 TYR A N 1
ATOM 2108 C CA . TYR A 1 279 ? 11.031 -2.809 -28.678 1.00 91.44 279 TYR A CA 1
ATOM 2109 C C . TYR A 1 279 ? 10.656 -1.824 -27.584 1.00 91.44 279 TYR A C 1
ATOM 2111 O O . TYR A 1 279 ? 11.519 -1.323 -26.869 1.00 91.44 279 TYR A O 1
ATOM 2119 N N . GLU A 1 280 ? 9.360 -1.561 -27.471 1.00 93.31 280 GLU A N 1
ATOM 2120 C CA . GLU A 1 280 ? 8.802 -0.683 -26.452 1.00 93.31 280 GLU A CA 1
ATOM 2121 C C . GLU A 1 280 ? 8.345 -1.506 -25.246 1.00 93.31 280 GLU A C 1
ATOM 2123 O O . GLU A 1 280 ? 7.601 -2.484 -25.380 1.00 93.31 280 GLU A O 1
ATOM 2128 N N . MET A 1 281 ? 8.806 -1.123 -24.059 1.00 94.06 281 MET A N 1
ATOM 2129 C CA . MET A 1 281 ? 8.488 -1.785 -22.802 1.00 94.06 281 MET A CA 1
ATOM 2130 C C . MET A 1 281 ? 7.984 -0.762 -21.791 1.00 94.06 281 MET A C 1
ATOM 2132 O O . MET A 1 281 ? 8.658 0.221 -21.502 1.00 94.06 281 MET A O 1
ATOM 2136 N N . ASN A 1 282 ? 6.807 -1.018 -21.228 1.00 93.50 282 ASN A N 1
ATOM 2137 C CA . ASN A 1 282 ? 6.178 -0.137 -20.251 1.00 93.50 282 ASN A CA 1
ATOM 2138 C C . ASN A 1 282 ? 6.374 -0.699 -18.842 1.00 93.50 282 ASN A C 1
ATOM 2140 O O . ASN A 1 282 ? 6.013 -1.848 -18.578 1.00 93.50 282 ASN A O 1
ATOM 2144 N N . PHE A 1 283 ? 6.916 0.119 -17.946 1.00 90.25 283 PHE A N 1
ATOM 2145 C CA . PHE A 1 283 ? 7.137 -0.203 -16.543 1.00 90.25 283 PHE A CA 1
ATOM 2146 C C . PHE A 1 283 ? 6.359 0.764 -15.664 1.00 90.25 283 PHE A C 1
ATOM 2148 O O . PHE A 1 283 ? 6.488 1.978 -15.799 1.00 90.25 283 PHE A O 1
ATOM 2155 N N . THR A 1 284 ? 5.587 0.216 -14.730 1.00 85.25 284 THR A N 1
ATOM 2156 C CA . THR A 1 284 ? 4.922 0.992 -13.685 1.00 85.25 284 THR A CA 1
ATOM 2157 C C . THR A 1 284 ? 5.393 0.491 -12.331 1.00 85.25 284 THR A C 1
ATOM 2159 O O . THR A 1 284 ? 5.169 -0.668 -11.982 1.00 85.25 284 THR A O 1
ATOM 2162 N N . PHE A 1 285 ? 6.064 1.355 -11.577 1.00 77.31 285 PHE A N 1
ATOM 2163 C CA . PHE A 1 285 ? 6.462 1.075 -10.204 1.00 77.31 285 PHE A CA 1
ATOM 2164 C C . PHE A 1 285 ? 5.324 1.475 -9.267 1.00 77.31 285 PHE A C 1
ATOM 2166 O O . PHE A 1 285 ? 5.032 2.658 -9.116 1.00 77.31 285 PHE A O 1
ATOM 2173 N N . THR A 1 286 ? 4.674 0.485 -8.657 1.00 69.50 286 THR A N 1
ATOM 2174 C CA . THR A 1 286 ? 3.584 0.682 -7.693 1.00 69.50 286 THR A CA 1
ATOM 2175 C C . THR A 1 286 ? 4.085 0.544 -6.259 1.00 69.50 286 THR A C 1
ATOM 2177 O O . THR A 1 286 ? 5.077 -0.139 -5.988 1.00 69.50 286 THR A O 1
ATOM 2180 N N . GLY A 1 287 ? 3.394 1.191 -5.323 1.00 63.53 287 GLY A N 1
ATOM 2181 C CA . GLY A 1 287 ? 3.610 0.975 -3.895 1.00 63.53 287 GLY A CA 1
ATOM 2182 C C . GLY A 1 287 ? 2.976 -0.316 -3.430 1.00 63.53 287 GLY A C 1
ATOM 2183 O O . GLY A 1 287 ? 2.004 -0.787 -4.008 1.00 63.53 287 GLY A O 1
ATOM 2184 N N . ASP A 1 288 ? 3.512 -0.850 -2.348 1.00 64.94 288 ASP A N 1
ATOM 2185 C CA . ASP A 1 288 ? 2.860 -1.833 -1.493 1.00 64.94 288 ASP A CA 1
ATOM 2186 C C . ASP A 1 288 ? 1.846 -1.184 -0.528 1.00 64.94 288 ASP A C 1
ATOM 2188 O O . ASP A 1 288 ? 1.197 -1.898 0.224 1.00 64.94 288 ASP A O 1
ATOM 2192 N N . HIS A 1 289 ? 1.702 0.154 -0.551 1.00 77.31 289 HIS A N 1
ATOM 2193 C CA . HIS A 1 289 ? 0.882 0.967 0.373 1.00 77.31 289 HIS A CA 1
ATOM 2194 C C . HIS A 1 289 ? 1.152 0.655 1.851 1.00 77.31 289 HIS A C 1
ATOM 2196 O O . HIS A 1 289 ? 0.303 0.865 2.717 1.00 77.31 289 HIS A O 1
ATOM 2202 N N . ILE A 1 290 ? 2.368 0.181 2.139 1.00 83.19 290 ILE A N 1
ATOM 2203 C CA . ILE A 1 290 ? 2.848 -0.147 3.476 1.00 83.19 290 ILE A CA 1
ATOM 2204 C C . ILE A 1 290 ? 3.844 0.922 3.923 1.00 83.19 290 ILE A C 1
ATOM 2206 O O . ILE A 1 290 ? 4.799 1.256 3.220 1.00 83.19 290 ILE A O 1
ATOM 2210 N N . ILE A 1 291 ? 3.639 1.442 5.128 1.00 83.75 291 ILE A N 1
ATOM 2211 C CA . ILE A 1 291 ? 4.601 2.279 5.837 1.00 83.75 291 ILE A CA 1
ATOM 2212 C C . ILE A 1 291 ? 5.025 1.540 7.096 1.00 83.75 291 ILE A C 1
ATOM 2214 O O . ILE A 1 291 ? 4.189 1.081 7.867 1.00 83.75 291 ILE A O 1
ATOM 2218 N N . TYR A 1 292 ? 6.328 1.453 7.335 1.00 86.38 292 TYR A N 1
ATOM 2219 C CA . TYR A 1 292 ? 6.841 0.855 8.559 1.00 86.38 292 TYR A CA 1
ATOM 2220 C C . TYR A 1 292 ? 7.084 1.924 9.622 1.00 86.38 292 TYR A C 1
ATOM 2222 O O . TYR A 1 292 ? 7.592 3.007 9.317 1.00 86.38 292 TYR A O 1
ATOM 2230 N N . VAL A 1 293 ? 6.748 1.604 10.869 1.00 89.38 293 VAL A N 1
ATOM 2231 C CA . VAL A 1 293 ? 6.978 2.451 12.040 1.00 89.38 293 VAL A CA 1
ATOM 2232 C C . VAL A 1 293 ? 7.821 1.687 13.057 1.00 89.38 293 VAL A C 1
ATOM 2234 O O . VAL A 1 293 ? 7.491 0.559 13.408 1.00 89.38 293 VAL A O 1
ATOM 2237 N N . SER A 1 294 ? 8.918 2.289 13.514 1.00 87.50 294 SER A N 1
ATOM 2238 C CA . SER A 1 294 ? 9.796 1.742 14.558 1.00 87.50 294 SER A CA 1
ATOM 2239 C C . SER A 1 294 ? 10.632 2.858 15.180 1.00 87.50 294 SER A C 1
ATOM 2241 O O . SER A 1 294 ? 11.093 3.752 14.465 1.00 87.50 294 SER A O 1
ATOM 2243 N N . ALA A 1 295 ? 10.870 2.786 16.491 1.00 77.69 295 ALA A N 1
ATOM 2244 C CA . ALA A 1 295 ? 11.781 3.693 17.187 1.00 77.69 295 ALA A CA 1
ATOM 2245 C C . ALA A 1 295 ? 13.264 3.394 16.882 1.00 77.69 295 ALA A C 1
ATOM 2247 O O . ALA A 1 295 ? 14.068 4.322 16.795 1.00 77.69 295 ALA A O 1
ATOM 2248 N N . ASP A 1 296 ? 13.605 2.121 16.650 1.00 69.00 296 ASP A N 1
ATOM 2249 C CA . ASP A 1 296 ? 14.986 1.633 16.497 1.00 69.00 296 ASP A CA 1
ATOM 2250 C C . ASP A 1 296 ? 15.334 1.214 15.050 1.00 69.00 296 ASP A C 1
ATOM 2252 O O . ASP A 1 296 ? 16.436 0.741 14.770 1.00 69.00 296 ASP A O 1
ATOM 2256 N N . GLY A 1 297 ? 14.403 1.414 14.109 1.00 64.44 297 GLY A N 1
ATOM 2257 C CA . GLY A 1 297 ? 14.475 0.892 12.740 1.00 64.44 297 GLY A CA 1
ATOM 2258 C C . GLY A 1 297 ? 13.818 -0.486 12.602 1.00 64.44 297 GLY A C 1
ATOM 2259 O O . GLY A 1 297 ? 13.479 -1.132 13.590 1.00 64.44 297 GLY A O 1
ATOM 2260 N N . VAL A 1 298 ? 13.556 -0.927 11.371 1.00 60.31 298 VAL A N 1
ATOM 2261 C CA . VAL A 1 298 ? 12.908 -2.228 11.110 1.00 60.31 298 VAL A CA 1
ATOM 2262 C C . VAL A 1 298 ? 13.941 -3.140 10.475 1.00 60.31 298 VAL A C 1
ATOM 2264 O O . VAL A 1 298 ? 14.514 -2.763 9.461 1.00 60.31 298 VAL A O 1
ATOM 2267 N N . GLU A 1 299 ? 14.188 -4.326 11.021 1.00 54.53 299 GLU A N 1
ATOM 2268 C CA . GLU A 1 299 ? 14.925 -5.364 10.297 1.00 54.53 299 GLU A CA 1
ATOM 2269 C C . GLU A 1 299 ? 13.932 -6.142 9.422 1.00 54.53 299 GLU A C 1
ATOM 2271 O O . GLU A 1 299 ? 12.915 -6.634 9.903 1.00 54.53 299 GLU A O 1
ATOM 2276 N N . GLY A 1 300 ? 14.185 -6.225 8.116 1.00 48.25 300 GLY A N 1
ATOM 2277 C CA . GLY A 1 300 ? 13.437 -7.101 7.219 1.00 48.25 300 GLY A CA 1
ATOM 2278 C C . GLY A 1 300 ? 13.579 -8.566 7.639 1.00 48.25 300 GLY A C 1
ATOM 2279 O O . GLY A 1 300 ? 14.485 -8.929 8.387 1.00 48.25 300 GLY A O 1
ATOM 2280 N N . ALA A 1 301 ? 12.716 -9.440 7.115 1.00 39.69 301 ALA A N 1
ATOM 2281 C CA . ALA A 1 301 ? 12.720 -10.879 7.421 1.00 39.69 301 ALA A CA 1
ATOM 2282 C C . ALA A 1 301 ? 14.056 -11.604 7.106 1.00 39.69 301 ALA A C 1
ATOM 2284 O O . ALA A 1 301 ? 14.245 -12.758 7.487 1.00 39.69 301 ALA A O 1
ATOM 2285 N N . ASP A 1 302 ? 14.981 -10.942 6.408 1.00 38.72 302 ASP A N 1
ATOM 2286 C CA . ASP A 1 302 ? 16.339 -11.383 6.088 1.00 38.72 302 ASP A CA 1
ATOM 2287 C C . ASP A 1 302 ? 17.434 -10.765 6.990 1.00 38.72 302 ASP A C 1
ATOM 2289 O O . ASP A 1 302 ? 18.624 -10.979 6.742 1.00 38.72 302 ASP A O 1
ATOM 2293 N N . GLY A 1 303 ? 17.058 -10.015 8.033 1.00 39.06 303 GLY A N 1
ATOM 2294 C CA . GLY A 1 303 ? 17.971 -9.380 8.989 1.00 39.06 303 GLY A CA 1
ATOM 2295 C C . GLY A 1 303 ? 18.631 -8.092 8.484 1.00 39.06 303 GLY A C 1
ATOM 2296 O O . GLY A 1 303 ? 19.696 -7.717 8.976 1.00 39.06 303 GLY A O 1
ATOM 2297 N N . ARG A 1 304 ? 18.064 -7.421 7.469 1.00 37.38 304 ARG A N 1
ATOM 2298 C CA . ARG A 1 304 ? 18.575 -6.133 6.958 1.00 37.38 304 ARG A CA 1
ATOM 2299 C C . ARG A 1 304 ? 17.697 -4.966 7.392 1.00 37.38 304 ARG A C 1
ATOM 2301 O O . ARG A 1 304 ? 16.489 -5.016 7.213 1.00 37.38 304 ARG A O 1
ATOM 2308 N N . ALA A 1 305 ? 18.298 -3.880 7.873 1.00 45.75 305 ALA A N 1
ATOM 2309 C CA . ALA A 1 305 ? 17.572 -2.656 8.208 1.00 45.75 305 ALA A CA 1
ATOM 2310 C C . ALA A 1 305 ? 16.825 -2.073 6.984 1.00 45.75 305 ALA A C 1
ATOM 2312 O O . ALA A 1 305 ? 17.448 -1.716 5.982 1.00 45.75 305 ALA A O 1
ATOM 2313 N N . LEU A 1 306 ? 15.501 -1.929 7.070 1.00 52.53 306 LEU A N 1
ATOM 2314 C CA . LEU A 1 306 ? 14.699 -1.090 6.186 1.00 52.53 306 LEU A CA 1
ATOM 2315 C C . LEU A 1 306 ? 15.010 0.369 6.543 1.00 52.53 306 LEU A C 1
ATOM 2317 O O . LEU A 1 306 ? 14.552 0.891 7.559 1.00 52.53 306 LEU A O 1
ATOM 2321 N N . ALA A 1 307 ? 15.795 1.040 5.700 1.00 45.75 307 ALA A N 1
ATOM 2322 C CA . ALA A 1 307 ? 16.259 2.420 5.889 1.00 45.75 307 ALA A CA 1
ATOM 2323 C C . ALA A 1 307 ? 15.142 3.498 5.880 1.00 45.75 307 ALA A C 1
ATOM 2325 O O . ALA A 1 307 ? 15.436 4.688 5.805 1.00 45.75 307 ALA A O 1
ATOM 2326 N N . THR A 1 308 ? 13.864 3.104 5.927 1.00 63.59 308 THR A N 1
ATOM 2327 C CA . THR A 1 308 ? 12.688 3.957 5.681 1.00 63.59 308 THR A CA 1
ATOM 2328 C C . THR A 1 308 ? 11.644 3.946 6.804 1.00 63.59 308 THR A C 1
ATOM 2330 O O . THR A 1 308 ? 10.586 4.552 6.633 1.00 63.59 308 THR A O 1
ATOM 2333 N N . ALA A 1 309 ? 11.905 3.283 7.937 1.00 78.81 309 ALA A N 1
ATOM 2334 C CA . ALA A 1 309 ? 10.971 3.268 9.063 1.00 78.81 309 ALA A CA 1
ATOM 2335 C C . ALA A 1 309 ? 10.777 4.678 9.646 1.00 78.81 309 ALA A C 1
ATOM 2337 O O . ALA A 1 309 ? 11.744 5.405 9.883 1.00 78.81 309 ALA A O 1
ATOM 2338 N N . LEU A 1 310 ? 9.525 5.068 9.873 1.00 84.69 310 LEU A N 1
ATOM 2339 C CA . LEU A 1 310 ? 9.183 6.336 10.511 1.00 84.69 310 LEU A CA 1
ATOM 2340 C C . LEU A 1 310 ? 9.084 6.159 12.034 1.00 84.69 310 LEU A C 1
ATOM 2342 O O . LEU A 1 310 ? 8.709 5.089 12.503 1.00 84.69 310 LEU A O 1
ATOM 2346 N N . PRO A 1 311 ? 9.387 7.195 12.831 1.00 87.44 311 PRO A N 1
ATOM 2347 C CA . PRO A 1 311 ? 9.486 7.043 14.282 1.00 87.44 311 PRO A CA 1
ATOM 2348 C C . PRO A 1 311 ? 8.130 6.903 14.985 1.00 87.44 311 PRO A C 1
ATOM 2350 O O . PRO A 1 311 ? 8.085 6.452 16.122 1.00 87.44 311 PRO A O 1
ATOM 2353 N N . THR A 1 312 ? 7.028 7.327 14.356 1.00 92.88 312 THR A N 1
ATOM 2354 C CA . THR A 1 312 ? 5.689 7.336 14.967 1.00 92.88 312 THR A CA 1
ATOM 2355 C C . THR A 1 312 ? 4.593 7.081 13.936 1.00 92.88 312 THR A C 1
ATOM 2357 O O . THR A 1 312 ? 4.777 7.324 12.738 1.00 92.88 312 THR A O 1
ATOM 2360 N N . VAL A 1 313 ? 3.411 6.672 14.407 1.00 95.50 313 VAL A N 1
ATOM 2361 C CA . VAL A 1 313 ? 2.205 6.579 13.570 1.00 95.50 313 VAL A CA 1
ATOM 2362 C C . VAL A 1 313 ? 1.823 7.962 13.037 1.00 95.50 313 VAL A C 1
ATOM 2364 O O . VAL A 1 313 ? 1.462 8.080 11.871 1.00 95.50 313 VAL A O 1
ATOM 2367 N N . THR A 1 314 ? 1.998 9.034 13.820 1.00 95.62 314 THR A N 1
ATOM 2368 C CA . THR A 1 314 ? 1.758 10.417 13.357 1.00 95.62 314 THR A CA 1
ATOM 2369 C C . THR A 1 314 ? 2.612 10.780 12.139 1.00 95.62 314 THR A C 1
ATOM 2371 O O . THR A 1 314 ? 2.127 11.398 11.186 1.00 95.62 314 THR A O 1
ATOM 2374 N N . ALA A 1 315 ? 3.892 10.392 12.140 1.00 90.62 315 ALA A N 1
ATOM 2375 C CA . ALA A 1 315 ? 4.783 10.620 11.006 1.00 90.62 315 ALA A CA 1
ATOM 2376 C C . ALA A 1 315 ? 4.343 9.803 9.780 1.00 90.62 315 ALA A C 1
ATOM 2378 O O . ALA A 1 315 ? 4.354 10.324 8.663 1.00 90.62 315 ALA A O 1
ATOM 2379 N N . ALA A 1 316 ? 3.903 8.559 9.989 1.00 92.00 316 ALA A N 1
ATOM 2380 C CA . ALA A 1 316 ? 3.350 7.720 8.930 1.00 92.00 316 ALA A CA 1
ATOM 2381 C C . ALA A 1 316 ? 2.066 8.303 8.326 1.00 92.00 316 ALA A C 1
ATOM 2383 O O . ALA A 1 316 ? 1.983 8.442 7.109 1.00 92.00 316 ALA A O 1
ATOM 2384 N N . VAL A 1 317 ? 1.116 8.758 9.144 1.00 95.00 317 VAL A N 1
ATOM 2385 C CA . VAL A 1 317 ? -0.107 9.429 8.671 1.00 95.00 317 VAL A CA 1
ATOM 2386 C C . VAL A 1 317 ? 0.221 10.718 7.916 1.00 95.00 317 VAL A C 1
ATOM 2388 O O . VAL A 1 317 ? -0.339 10.971 6.853 1.00 95.00 317 VAL A O 1
ATOM 2391 N N . SER A 1 318 ? 1.183 11.507 8.403 1.00 90.81 318 SER A N 1
ATOM 2392 C CA . SER A 1 318 ? 1.644 12.713 7.698 1.00 90.81 318 SER A CA 1
ATOM 2393 C C . SER A 1 318 ? 2.211 12.382 6.315 1.00 90.81 318 SER A C 1
ATOM 2395 O O . SER A 1 318 ? 1.991 13.129 5.363 1.00 90.81 318 SER A O 1
ATOM 2397 N N . ARG A 1 319 ? 2.912 11.249 6.185 1.00 84.94 319 ARG A N 1
ATOM 2398 C CA . ARG A 1 319 ? 3.412 10.757 4.899 1.00 84.94 319 ARG A CA 1
ATOM 2399 C C . ARG A 1 319 ? 2.275 10.284 3.987 1.00 84.94 319 ARG A C 1
ATOM 2401 O O . ARG A 1 319 ? 2.305 10.612 2.808 1.00 84.94 319 ARG A O 1
ATOM 2408 N N . ILE A 1 320 ? 1.263 9.598 4.522 1.00 85.88 320 ILE A N 1
ATOM 2409 C CA . ILE A 1 320 ? 0.057 9.201 3.768 1.00 85.88 320 ILE A CA 1
ATOM 2410 C C . ILE A 1 320 ? -0.641 10.428 3.173 1.00 85.88 320 ILE A C 1
ATOM 2412 O O . ILE A 1 320 ? -0.926 10.465 1.979 1.00 85.88 320 ILE A O 1
ATOM 2416 N N . ILE A 1 321 ? -0.837 11.477 3.976 1.00 85.00 321 ILE A N 1
ATOM 2417 C CA . ILE A 1 321 ? -1.448 12.736 3.524 1.00 85.00 321 ILE A CA 1
ATOM 2418 C C . ILE A 1 321 ? -0.637 13.377 2.386 1.00 85.00 321 ILE A C 1
ATOM 2420 O O . ILE A 1 321 ? -1.210 13.915 1.440 1.00 85.00 321 ILE A O 1
ATOM 2424 N N . GLN A 1 322 ? 0.695 13.302 2.434 1.00 79.19 322 GLN A N 1
ATOM 2425 C CA . GLN A 1 322 ? 1.557 13.845 1.377 1.00 79.19 322 GLN A CA 1
ATOM 2426 C C . GLN A 1 322 ? 1.422 13.099 0.043 1.00 79.19 322 GLN A C 1
ATOM 2428 O O . GLN A 1 322 ? 1.612 13.725 -0.997 1.00 79.19 322 GLN A O 1
ATOM 2433 N N . PHE A 1 323 ? 1.076 11.807 0.053 1.00 71.38 323 PHE A N 1
ATOM 2434 C CA . PHE A 1 323 ? 0.886 11.038 -1.180 1.00 71.38 323 PHE A CA 1
ATOM 2435 C C . PHE A 1 323 ? -0.378 11.430 -1.954 1.00 71.38 323 PHE A C 1
ATOM 2437 O O . PHE A 1 323 ? -0.408 11.221 -3.162 1.00 71.38 323 PHE A O 1
ATOM 2444 N N . GLN A 1 324 ? -1.397 12.007 -1.295 1.00 75.00 324 GLN A N 1
ATOM 2445 C CA . GLN A 1 324 ? -2.651 12.437 -1.946 1.00 75.00 324 GLN A CA 1
ATOM 2446 C C . GLN A 1 324 ? -3.308 11.312 -2.771 1.00 75.00 324 GLN A C 1
ATOM 2448 O O . GLN A 1 324 ? -3.768 11.529 -3.892 1.00 75.00 324 GLN A O 1
ATOM 2453 N N . ASN A 1 325 ? -3.292 10.088 -2.235 1.00 70.88 325 ASN A N 1
ATOM 2454 C CA . ASN A 1 325 ? -3.678 8.897 -2.980 1.00 70.88 325 ASN A CA 1
ATOM 2455 C C . ASN A 1 325 ? -4.715 8.045 -2.220 1.00 70.88 325 ASN A C 1
ATOM 2457 O O . ASN A 1 325 ? -4.342 7.362 -1.262 1.00 70.88 325 ASN A O 1
ATOM 2461 N N . PRO A 1 326 ? -5.988 8.028 -2.655 1.00 83.62 326 PRO A N 1
ATOM 2462 C CA . PRO A 1 326 ? -7.086 7.383 -1.942 1.00 83.62 326 PRO A CA 1
ATOM 2463 C C . PRO A 1 326 ? -7.089 5.859 -2.144 1.00 83.62 326 PRO A C 1
ATOM 2465 O O . PRO A 1 326 ? -7.870 5.317 -2.926 1.00 83.62 326 PRO A O 1
ATOM 2468 N N . VAL A 1 327 ? -6.205 5.172 -1.422 1.00 83.56 327 VAL A N 1
ATOM 2469 C CA . VAL A 1 327 ? -6.080 3.705 -1.380 1.00 83.56 327 VAL A CA 1
ATOM 2470 C C . VAL A 1 327 ? -6.110 3.192 0.059 1.00 83.56 327 VAL A C 1
ATOM 2472 O O . VAL A 1 327 ? -6.112 3.980 1.010 1.00 83.56 327 VAL A O 1
ATOM 2475 N N . ASP A 1 328 ? -6.139 1.871 0.221 1.00 89.44 328 ASP A N 1
ATOM 2476 C CA . ASP A 1 328 ? -6.038 1.226 1.525 1.00 89.44 328 ASP A CA 1
ATOM 2477 C C . ASP A 1 328 ? -4.575 1.225 1.975 1.00 89.44 328 ASP A C 1
ATOM 2479 O O . ASP A 1 328 ? -3.720 0.587 1.359 1.00 89.44 328 ASP A O 1
ATOM 2483 N N . TRP A 1 329 ? -4.279 1.954 3.048 1.00 91.88 329 TRP A N 1
ATOM 2484 C CA . TRP A 1 329 ? -2.928 2.049 3.595 1.00 91.88 329 TRP A CA 1
ATOM 2485 C C . TRP A 1 329 ? -2.739 1.106 4.778 1.00 91.88 329 TRP A C 1
ATOM 2487 O O . TRP A 1 329 ? -3.635 0.928 5.602 1.00 91.88 329 TRP A O 1
ATOM 2497 N N . THR A 1 330 ? -1.536 0.549 4.903 1.00 93.69 330 THR A N 1
ATOM 2498 C CA . THR A 1 330 ? -1.124 -0.247 6.064 1.00 93.69 330 THR A CA 1
ATOM 2499 C C . THR A 1 330 ? 0.076 0.395 6.750 1.00 93.69 330 THR A C 1
ATOM 2501 O O . THR A 1 330 ? 1.085 0.700 6.118 1.00 93.69 330 THR A O 1
ATOM 2504 N N . ILE A 1 331 ? -0.011 0.580 8.064 1.00 94.38 331 ILE A N 1
ATOM 2505 C CA . ILE A 1 331 ? 1.107 0.937 8.931 1.00 94.38 331 ILE A CA 1
ATOM 2506 C C . ILE A 1 331 ? 1.525 -0.312 9.705 1.00 94.38 331 ILE A C 1
ATOM 2508 O O . ILE A 1 331 ? 0.768 -0.809 10.537 1.00 94.38 331 ILE A O 1
ATOM 2512 N N . CYS A 1 332 ? 2.737 -0.797 9.450 1.00 92.69 332 CYS A N 1
ATOM 2513 C CA . CYS A 1 332 ? 3.335 -1.918 10.170 1.00 92.69 332 CYS A CA 1
ATOM 2514 C C . CYS A 1 332 ? 4.220 -1.391 11.304 1.00 92.69 332 CYS A C 1
ATOM 2516 O O . CYS A 1 332 ? 5.280 -0.816 11.049 1.00 92.69 332 CYS A O 1
ATOM 2518 N N . VAL A 1 333 ? 3.794 -1.586 12.548 1.00 93.19 333 VAL A N 1
ATOM 2519 C CA . VAL A 1 333 ? 4.561 -1.241 13.749 1.00 93.19 333 VAL A CA 1
ATOM 2520 C C . VAL A 1 333 ? 5.511 -2.385 14.078 1.00 93.19 333 VAL A C 1
ATOM 2522 O O . VAL A 1 333 ? 5.098 -3.538 14.138 1.00 93.19 333 VAL A O 1
ATOM 2525 N N . SER A 1 334 ? 6.781 -2.061 14.287 1.00 90.25 334 SER A N 1
ATOM 2526 C CA . SER A 1 334 ? 7.839 -3.005 14.625 1.00 90.25 334 SER A CA 1
ATOM 2527 C C . SER A 1 334 ? 8.495 -2.586 15.930 1.00 90.25 334 SER A C 1
ATOM 2529 O O . SER A 1 334 ? 9.033 -1.482 16.015 1.00 90.25 334 SER A O 1
ATOM 2531 N N . GLY A 1 335 ? 8.521 -3.486 16.909 1.00 90.88 335 GLY A N 1
ATOM 2532 C CA . GLY A 1 335 ? 9.117 -3.191 18.208 1.00 90.88 335 GLY A CA 1
ATOM 2533 C C . GLY A 1 335 ? 8.264 -2.240 19.052 1.00 90.88 335 GLY A C 1
ATOM 2534 O O . GLY A 1 335 ? 7.082 -2.011 18.786 1.00 90.88 335 GLY A O 1
ATOM 2535 N N . GLU A 1 336 ? 8.882 -1.670 20.084 1.00 93.44 336 GLU A N 1
ATOM 2536 C CA . GLU A 1 336 ? 8.234 -0.721 20.984 1.00 93.44 336 GLU A CA 1
ATOM 2537 C C . GLU A 1 336 ? 8.421 0.719 20.492 1.00 93.44 336 GLU A C 1
ATOM 2539 O O . GLU A 1 336 ? 9.536 1.226 20.364 1.00 93.44 336 GLU A O 1
ATOM 2544 N N . VAL A 1 337 ? 7.309 1.395 20.223 1.00 93.62 337 VAL A N 1
ATOM 2545 C CA . VAL A 1 337 ? 7.268 2.795 19.803 1.00 93.62 337 VAL A CA 1
ATOM 2546 C C . VAL A 1 337 ? 6.706 3.617 20.952 1.00 93.62 337 VAL A C 1
ATOM 2548 O O . VAL A 1 337 ? 5.496 3.644 21.179 1.00 93.62 337 VAL A O 1
ATOM 2551 N N . VAL A 1 338 ? 7.603 4.297 21.666 1.00 93.06 338 VAL A N 1
ATOM 2552 C CA . VAL A 1 338 ? 7.261 5.128 22.825 1.00 93.06 338 VAL A CA 1
ATOM 2553 C C . VAL A 1 338 ? 6.916 6.547 22.368 1.00 93.06 338 VAL A C 1
ATOM 2555 O O . VAL A 1 338 ? 7.790 7.409 22.247 1.00 93.06 338 VAL A O 1
ATOM 2558 N N . ALA A 1 339 ? 5.642 6.793 22.069 1.00 88.44 339 ALA A N 1
ATOM 2559 C CA . ALA A 1 339 ? 5.148 8.094 21.631 1.00 88.44 339 ALA A CA 1
ATOM 2560 C C . ALA A 1 339 ? 3.627 8.223 21.785 1.00 88.44 339 ALA A C 1
ATOM 2562 O O . ALA A 1 339 ? 2.881 7.265 21.592 1.00 88.44 339 ALA A O 1
ATOM 2563 N N . ALA A 1 340 ? 3.161 9.454 22.007 1.00 88.56 340 ALA A N 1
ATOM 2564 C CA . ALA A 1 340 ? 1.771 9.809 21.740 1.00 88.56 340 ALA A CA 1
ATOM 2565 C C . ALA A 1 340 ? 1.561 9.959 20.224 1.00 88.56 340 ALA A C 1
ATOM 2567 O O . ALA A 1 340 ? 2.354 10.614 19.538 1.00 88.56 340 ALA A O 1
ATOM 2568 N N . ASN A 1 341 ? 0.493 9.360 19.703 1.00 93.56 341 ASN A N 1
ATOM 2569 C CA . ASN A 1 341 ? 0.186 9.333 18.278 1.00 93.56 341 ASN A CA 1
ATOM 2570 C C . ASN A 1 341 ? -1.128 10.056 17.968 1.00 93.56 341 ASN A C 1
ATOM 2572 O O . ASN A 1 341 ? -2.073 10.040 18.755 1.00 93.56 341 ASN A O 1
ATOM 2576 N N . GLU A 1 342 ? -1.204 10.656 16.783 1.00 93.69 342 GLU A N 1
ATOM 2577 C CA . GLU A 1 342 ? -2.382 11.378 16.314 1.00 93.69 342 GLU A CA 1
ATOM 2578 C C . GLU A 1 342 ? -2.735 10.976 14.879 1.00 93.69 342 GLU A C 1
ATOM 2580 O O . GLU A 1 342 ? -1.901 11.028 13.973 1.00 93.69 342 GLU A O 1
ATOM 2585 N N . ILE A 1 343 ? -4.005 10.625 14.678 1.00 95.50 343 ILE A N 1
ATOM 2586 C CA . ILE A 1 343 ? -4.641 10.455 13.371 1.00 95.50 343 ILE A CA 1
ATOM 2587 C C . ILE A 1 343 ? -5.697 11.554 13.246 1.00 95.50 343 ILE A C 1
ATOM 2589 O O . ILE A 1 343 ? -6.855 11.383 13.634 1.00 95.50 343 ILE A O 1
ATOM 2593 N N . SER A 1 344 ? -5.273 12.726 12.779 1.00 93.81 344 SER A N 1
ATOM 2594 C CA . SER A 1 344 ? -6.112 13.927 12.775 1.00 93.81 344 SER A CA 1
ATOM 2595 C C . SER A 1 344 ? -7.151 13.919 11.647 1.00 93.81 344 SER A C 1
ATOM 2597 O O . SER A 1 344 ? -7.088 13.127 10.706 1.00 93.81 344 SER A O 1
ATOM 2599 N N . ASN A 1 345 ? -8.082 14.872 11.695 1.00 92.81 345 ASN A N 1
ATOM 2600 C CA . ASN A 1 345 ? -9.069 15.113 10.634 1.00 92.81 345 ASN A CA 1
ATOM 2601 C C . ASN A 1 345 ? -8.466 15.600 9.300 1.00 92.81 345 ASN A C 1
ATOM 2603 O O . ASN A 1 345 ? -9.203 15.815 8.342 1.00 92.81 345 ASN A O 1
ATOM 2607 N N . SER A 1 346 ? -7.145 15.801 9.236 1.00 94.75 346 SER A N 1
ATOM 2608 C CA . SER A 1 346 ? -6.446 16.096 7.982 1.00 94.75 346 SER A CA 1
ATOM 2609 C C . SER A 1 346 ? -6.288 14.852 7.107 1.00 94.75 346 SER A C 1
ATOM 2611 O O . SER A 1 346 ? -6.152 14.988 5.896 1.00 94.75 346 SER A O 1
ATOM 2613 N N . LEU A 1 347 ? -6.338 13.647 7.692 1.00 94.81 347 LEU A N 1
ATOM 2614 C CA . LEU A 1 347 ? -6.499 12.417 6.924 1.00 94.81 347 LEU A CA 1
ATOM 2615 C C . LEU A 1 347 ? -7.966 12.327 6.482 1.00 94.81 347 LEU A C 1
ATOM 2617 O O . LEU A 1 347 ? -8.867 12.332 7.318 1.00 94.81 347 LEU A O 1
ATOM 2621 N N . THR A 1 348 ? -8.207 12.266 5.176 1.00 94.56 348 THR A N 1
ATOM 2622 C CA . THR A 1 348 ? -9.549 12.278 4.565 1.00 94.56 348 THR A CA 1
ATOM 2623 C C . THR A 1 348 ? -9.629 11.213 3.474 1.00 94.56 348 THR A C 1
ATOM 2625 O O . THR A 1 348 ? -8.615 10.613 3.116 1.00 94.56 348 THR A O 1
ATOM 2628 N N . SER A 1 349 ? -10.813 11.022 2.892 1.00 92.06 349 SER A N 1
ATOM 2629 C CA . SER A 1 349 ? -11.021 10.113 1.758 1.00 92.06 349 SER A CA 1
ATOM 2630 C C . SER A 1 349 ? -10.276 10.507 0.477 1.00 92.06 349 SER A C 1
ATOM 2632 O O . SER A 1 349 ? -10.226 9.705 -0.448 1.00 92.06 349 SER A O 1
ATOM 2634 N N . GLU A 1 350 ? -9.679 11.702 0.410 1.00 86.12 350 GLU A N 1
ATOM 2635 C CA . GLU A 1 350 ? -8.753 12.096 -0.665 1.00 86.12 350 GLU A CA 1
ATOM 2636 C C . GLU A 1 350 ? -7.354 11.479 -0.472 1.00 86.12 350 GLU A C 1
ATOM 2638 O O . GLU A 1 350 ? -6.583 11.365 -1.420 1.00 86.12 350 GLU A O 1
ATOM 2643 N N . HIS A 1 351 ? -7.035 11.046 0.751 1.00 87.81 351 HIS A N 1
ATOM 2644 C CA . HIS A 1 351 ? -5.718 10.548 1.147 1.00 87.81 351 HIS A CA 1
ATOM 2645 C C . HIS A 1 351 ? -5.685 9.039 1.417 1.00 87.81 351 HIS A C 1
ATOM 2647 O O . HIS A 1 351 ? -4.629 8.430 1.286 1.00 87.81 351 HIS A O 1
ATOM 2653 N N . ALA A 1 352 ? -6.803 8.447 1.852 1.00 91.56 352 ALA A N 1
ATOM 2654 C CA . ALA A 1 352 ? -6.914 7.021 2.152 1.00 91.56 352 ALA A CA 1
ATOM 2655 C C . ALA A 1 352 ? -8.379 6.556 2.100 1.00 91.56 352 ALA A C 1
ATOM 2657 O O . ALA A 1 352 ? -9.266 7.246 2.604 1.00 91.56 352 ALA A O 1
ATOM 2658 N N . THR A 1 353 ? -8.637 5.374 1.536 1.00 93.75 353 THR A N 1
ATOM 2659 C CA . THR A 1 353 ? -9.955 4.712 1.623 1.00 93.75 353 THR A CA 1
ATOM 2660 C C . THR A 1 353 ? -10.139 4.001 2.956 1.00 93.75 353 THR A C 1
ATOM 2662 O O . THR A 1 353 ? -11.244 3.987 3.495 1.00 93.75 353 THR A O 1
ATOM 2665 N N . SER A 1 354 ? -9.051 3.466 3.507 1.00 96.06 354 SER A N 1
ATOM 2666 C CA . SER A 1 354 ? -8.963 2.928 4.861 1.00 96.06 354 SER A CA 1
ATOM 2667 C C . SER A 1 354 ? -7.519 2.988 5.363 1.00 96.06 354 SER A C 1
ATOM 2669 O O . SER A 1 354 ? -6.579 3.145 4.576 1.00 96.06 354 SER A O 1
ATOM 2671 N N . LEU A 1 355 ? -7.337 2.874 6.679 1.00 97.12 355 LEU A N 1
ATOM 2672 C CA . LEU A 1 355 ? -6.021 2.771 7.300 1.00 97.12 355 LEU A CA 1
ATOM 2673 C C . LEU A 1 355 ? -5.982 1.595 8.278 1.00 97.12 355 LEU A C 1
ATOM 2675 O O . LEU A 1 355 ? -6.690 1.583 9.282 1.00 97.12 355 LEU A O 1
ATOM 2679 N N . THR A 1 356 ? -5.108 0.631 8.009 1.00 98.19 356 THR A N 1
ATOM 2680 C CA . THR A 1 356 ? -4.796 -0.470 8.927 1.00 98.19 356 THR A CA 1
ATOM 2681 C C . THR A 1 356 ? -3.524 -0.156 9.705 1.00 98.19 356 THR A C 1
ATOM 2683 O O . THR A 1 356 ? -2.534 0.269 9.118 1.00 98.19 356 THR A O 1
ATOM 2686 N N . ILE A 1 357 ? -3.520 -0.389 11.016 1.00 98.31 357 ILE A N 1
ATOM 2687 C CA . ILE A 1 357 ? -2.335 -0.313 11.875 1.00 98.31 357 ILE A CA 1
ATOM 2688 C C . ILE A 1 357 ? -2.138 -1.684 12.511 1.00 98.31 357 ILE A C 1
ATOM 2690 O O . ILE A 1 357 ? -2.991 -2.153 13.263 1.00 98.31 357 ILE A O 1
ATOM 2694 N N . THR A 1 358 ? -1.021 -2.335 12.204 1.00 97.25 358 THR A N 1
ATOM 2695 C CA . THR A 1 358 ? -0.771 -3.713 12.628 1.00 97.25 358 THR A CA 1
ATOM 2696 C C . THR A 1 358 ? 0.637 -3.908 13.157 1.00 97.25 358 THR A C 1
ATOM 2698 O O . THR A 1 358 ? 1.568 -3.272 12.669 1.00 97.25 358 THR A O 1
ATOM 2701 N N . GLY A 1 359 ? 0.817 -4.805 14.127 1.00 94.19 359 GLY A N 1
ATOM 2702 C CA . GLY A 1 359 ? 2.150 -5.303 14.465 1.00 94.19 359 GLY A CA 1
ATOM 2703 C C . GLY A 1 359 ? 2.738 -6.109 13.309 1.00 94.19 359 GLY A C 1
ATOM 2704 O O . GLY A 1 359 ? 2.011 -6.841 12.625 1.00 94.19 359 GLY A O 1
ATOM 2705 N N . LEU A 1 360 ? 4.034 -5.927 13.072 1.00 89.62 360 LEU A N 1
ATOM 2706 C CA . LEU A 1 360 ? 4.808 -6.570 12.014 1.00 89.62 360 LEU A CA 1
ATOM 2707 C C . LEU A 1 360 ? 5.160 -8.029 12.339 1.00 89.62 360 LEU A C 1
ATOM 2709 O O . LEU A 1 360 ? 5.212 -8.868 11.441 1.00 89.62 360 LEU A O 1
ATOM 2713 N N . HIS A 1 361 ? 5.432 -8.320 13.606 1.00 88.25 361 HIS A N 1
ATOM 2714 C CA . HIS A 1 361 ? 5.870 -9.615 14.103 1.00 88.25 361 HIS A CA 1
ATOM 2715 C C . HIS A 1 361 ? 4.693 -10.437 14.636 1.00 88.25 361 HIS A C 1
ATOM 2717 O O . HIS A 1 361 ? 3.603 -9.932 14.902 1.00 88.25 361 HIS A O 1
ATOM 2723 N N . GLU A 1 362 ? 4.908 -11.741 14.799 1.00 87.38 362 GLU A N 1
ATOM 2724 C CA . GLU A 1 362 ? 3.917 -12.614 15.425 1.00 87.38 362 GLU A CA 1
ATOM 2725 C C . GLU A 1 362 ? 3.755 -12.253 16.908 1.00 87.38 362 GLU A C 1
ATOM 2727 O O . GLU A 1 362 ? 4.657 -12.496 17.711 1.00 87.38 362 GLU A O 1
ATOM 2732 N N . ASN A 1 363 ? 2.586 -11.735 17.286 1.00 89.12 363 ASN A N 1
ATOM 2733 C CA . ASN A 1 363 ? 2.222 -11.538 18.684 1.00 89.12 363 ASN A CA 1
ATOM 2734 C C . ASN A 1 363 ? 1.212 -12.613 19.103 1.00 89.12 363 ASN A C 1
ATOM 2736 O O . ASN A 1 363 ? 0.304 -12.979 18.354 1.00 89.12 363 ASN A O 1
ATOM 2740 N N . SER A 1 364 ? 1.374 -13.174 20.304 1.00 83.88 364 SER A N 1
ATOM 2741 C CA . SER A 1 364 ? 0.475 -14.229 20.788 1.00 83.88 364 SER A CA 1
ATOM 2742 C C . SER A 1 364 ? 0.315 -14.217 22.303 1.00 83.88 364 SER A C 1
ATOM 2744 O O . SER A 1 364 ? 1.268 -13.994 23.053 1.00 83.88 364 SER A O 1
ATOM 2746 N N . GLY A 1 365 ? -0.911 -14.486 22.764 1.00 87.06 365 GLY A N 1
ATOM 2747 C CA . GLY A 1 365 ? -1.254 -14.417 24.183 1.00 87.06 365 GLY A CA 1
ATOM 2748 C C . GLY A 1 365 ? -0.962 -13.027 24.743 1.00 87.06 365 GLY A C 1
ATOM 2749 O O . GLY A 1 365 ? -1.544 -12.052 24.277 1.00 87.06 365 GLY A O 1
ATOM 2750 N N . ASP A 1 366 ? -0.038 -12.955 25.701 1.00 88.38 366 ASP A N 1
ATOM 2751 C CA . ASP A 1 366 ? 0.424 -11.703 26.312 1.00 88.38 366 ASP A CA 1
ATOM 2752 C C . ASP A 1 366 ? 1.835 -11.279 25.839 1.00 88.38 366 ASP A C 1
ATOM 2754 O O . ASP A 1 366 ? 2.367 -10.266 26.287 1.00 88.38 366 ASP A O 1
ATOM 2758 N N . ASN A 1 367 ? 2.456 -12.034 24.924 1.00 90.31 367 ASN A N 1
ATOM 2759 C CA . ASN A 1 367 ? 3.804 -11.763 24.416 1.00 90.31 367 ASN A CA 1
ATOM 2760 C C . ASN A 1 367 ? 3.728 -10.902 23.153 1.00 90.31 367 ASN A C 1
ATOM 2762 O O . ASN A 1 367 ? 3.709 -11.432 22.040 1.00 90.31 367 ASN A O 1
ATOM 2766 N N . TYR A 1 368 ? 3.664 -9.586 23.339 1.00 95.06 368 TYR A N 1
ATOM 2767 C CA . TYR A 1 368 ? 3.724 -8.624 22.243 1.00 95.06 368 TYR A CA 1
ATOM 2768 C C . TYR A 1 368 ? 5.124 -8.036 22.139 1.00 95.06 368 TYR A C 1
ATOM 2770 O O . TYR A 1 368 ? 5.681 -7.589 23.140 1.00 95.06 368 TYR A O 1
ATOM 2778 N N . THR A 1 369 ? 5.678 -8.031 20.932 1.00 92.88 369 THR A N 1
ATOM 2779 C CA . THR A 1 369 ? 6.904 -7.302 20.594 1.00 92.88 369 THR A CA 1
ATOM 2780 C C . THR A 1 369 ? 6.606 -6.006 19.863 1.00 92.88 369 THR A C 1
ATOM 2782 O O . THR A 1 369 ? 7.413 -5.089 19.944 1.00 92.88 369 THR A O 1
ATOM 2785 N N . ASP A 1 370 ? 5.455 -5.909 19.194 1.00 94.88 370 ASP A N 1
ATOM 2786 C CA . ASP A 1 370 ? 5.023 -4.678 18.536 1.00 94.88 370 ASP A CA 1
ATOM 2787 C C . ASP A 1 370 ? 4.042 -3.929 19.428 1.00 94.88 370 ASP A C 1
ATOM 2789 O O . ASP A 1 370 ? 2.944 -4.409 19.742 1.00 94.88 370 ASP A O 1
ATOM 2793 N N . ILE A 1 371 ? 4.482 -2.763 19.888 1.00 96.75 371 ILE A N 1
ATOM 2794 C CA . ILE A 1 371 ? 3.840 -2.034 20.973 1.00 96.75 371 ILE A CA 1
ATOM 2795 C C . ILE A 1 371 ? 3.810 -0.552 20.617 1.00 96.75 371 ILE A C 1
ATOM 2797 O O . ILE A 1 371 ? 4.833 0.041 20.285 1.00 96.75 371 ILE A O 1
ATOM 2801 N N . LEU A 1 372 ? 2.636 0.060 20.737 1.00 97.44 372 LEU A N 1
ATOM 2802 C CA . LEU A 1 372 ? 2.510 1.503 20.888 1.00 97.44 372 LEU A CA 1
ATOM 2803 C C . LEU A 1 372 ? 2.423 1.806 22.382 1.00 97.44 372 LEU A C 1
ATOM 2805 O O . LEU A 1 372 ? 1.455 1.432 23.049 1.00 97.44 372 LEU A O 1
ATOM 2809 N N . ASP A 1 373 ? 3.456 2.457 22.900 1.00 95.31 373 ASP A N 1
ATOM 2810 C CA . ASP A 1 373 ? 3.585 2.802 24.309 1.00 95.31 373 ASP A CA 1
ATOM 2811 C C . ASP A 1 373 ? 3.441 4.323 24.470 1.00 95.31 373 ASP A C 1
ATOM 2813 O O . ASP A 1 373 ? 4.157 5.108 23.848 1.00 95.31 373 ASP A O 1
ATOM 2817 N N . GLY A 1 374 ? 2.494 4.769 25.295 1.00 91.12 374 GLY A N 1
ATOM 2818 C CA . GLY A 1 374 ? 2.290 6.193 25.569 1.00 91.12 374 GLY A CA 1
ATOM 2819 C C . GLY A 1 374 ? 3.442 6.839 26.347 1.00 91.12 374 GLY A C 1
ATOM 2820 O O . GLY A 1 374 ? 3.494 8.061 26.470 1.00 91.12 374 GLY A O 1
ATOM 2821 N N . GLY A 1 375 ? 4.361 6.056 26.906 1.00 87.38 375 GLY A N 1
ATOM 2822 C CA . GLY A 1 375 ? 5.519 6.480 27.690 1.00 87.38 375 GLY A CA 1
ATOM 2823 C C . GLY A 1 375 ? 5.156 7.137 29.018 1.00 87.38 375 GLY A C 1
ATOM 2824 O O . GLY A 1 375 ? 5.984 7.840 29.603 1.00 87.38 375 GLY A O 1
ATOM 2825 N N . SER A 1 376 ? 3.908 6.996 29.467 1.00 83.50 376 SER A N 1
ATOM 2826 C CA . SER A 1 376 ? 3.436 7.654 30.677 1.00 83.50 376 SER A CA 1
ATOM 2827 C C . SER A 1 376 ? 3.711 6.787 31.905 1.00 83.50 376 SER A C 1
ATOM 2829 O O . SER A 1 376 ? 3.525 5.574 31.895 1.00 83.50 376 SER A O 1
ATOM 2831 N N . VAL A 1 377 ? 4.147 7.421 32.992 1.00 78.25 377 VAL A N 1
ATOM 2832 C CA . VAL A 1 377 ? 4.531 6.759 34.243 1.00 78.25 377 VAL A CA 1
ATOM 2833 C C . VAL A 1 377 ? 3.871 7.481 35.410 1.00 78.25 377 VAL A C 1
ATOM 2835 O O . VAL A 1 377 ? 3.954 8.707 35.527 1.00 78.25 377 VAL A O 1
ATOM 2838 N N . PHE A 1 378 ? 3.235 6.726 36.304 1.00 69.69 378 PHE A N 1
ATOM 2839 C CA . PHE A 1 378 ? 2.677 7.271 37.538 1.00 69.69 378 PHE A CA 1
ATOM 2840 C C . PHE A 1 378 ? 3.763 7.820 38.467 1.00 69.69 378 PHE A C 1
ATOM 2842 O O . PHE A 1 378 ? 4.840 7.239 38.605 1.00 69.69 378 PHE A O 1
ATOM 2849 N N . ALA A 1 379 ? 3.445 8.906 39.177 1.00 65.69 379 ALA A N 1
ATOM 2850 C CA . ALA A 1 379 ? 4.285 9.371 40.273 1.00 65.69 379 ALA A CA 1
ATOM 2851 C C . ALA A 1 379 ? 4.360 8.279 41.349 1.00 65.69 379 ALA A C 1
ATOM 2853 O O . ALA A 1 379 ? 3.338 7.836 41.874 1.00 65.69 379 ALA A O 1
ATOM 2854 N N . THR A 1 380 ? 5.577 7.871 41.696 1.00 61.88 380 THR A N 1
ATOM 2855 C CA . THR A 1 380 ? 5.835 7.099 42.918 1.00 61.88 380 THR A CA 1
ATOM 2856 C C . THR A 1 380 ? 6.231 8.063 44.037 1.00 61.88 380 THR A C 1
ATOM 2858 O O . THR A 1 380 ? 6.539 9.224 43.774 1.00 61.88 380 THR A O 1
ATOM 2861 N N . GLU A 1 381 ? 6.294 7.605 45.292 1.00 50.72 381 GLU A N 1
ATOM 2862 C CA . GLU A 1 381 ? 6.752 8.439 46.424 1.00 50.72 381 GLU A CA 1
ATOM 2863 C C . GLU A 1 381 ? 8.157 9.056 46.217 1.00 50.72 381 GLU A C 1
ATOM 2865 O O . GLU A 1 381 ? 8.529 9.990 46.928 1.00 50.72 381 GLU A O 1
ATOM 2870 N N . ALA A 1 382 ? 8.932 8.563 45.240 1.00 50.94 382 ALA A N 1
ATOM 2871 C CA . ALA A 1 382 ? 10.289 9.004 44.928 1.00 50.94 382 ALA A CA 1
ATOM 2872 C C . ALA A 1 382 ? 10.462 9.663 43.540 1.00 50.94 382 ALA A C 1
ATOM 2874 O O . ALA A 1 382 ? 11.585 10.057 43.220 1.00 50.94 382 ALA A O 1
ATOM 2875 N N . GLY A 1 383 ? 9.412 9.792 42.713 1.00 59.09 383 GLY A N 1
ATOM 2876 C CA . GLY A 1 383 ? 9.537 10.284 41.331 1.00 59.09 383 GLY A CA 1
ATOM 2877 C C . GLY A 1 383 ? 8.335 11.090 40.831 1.00 59.09 383 GLY A C 1
ATOM 2878 O O . GLY A 1 383 ? 7.201 10.850 41.237 1.00 59.09 383 GLY A O 1
ATOM 2879 N N . GLU A 1 384 ? 8.590 12.047 39.936 1.00 64.88 384 GLU A N 1
ATOM 2880 C CA . GLU A 1 384 ? 7.546 12.841 39.276 1.00 64.88 384 GLU A CA 1
ATOM 2881 C C . GLU A 1 384 ? 6.815 12.006 38.210 1.00 64.88 384 GLU A C 1
ATOM 2883 O O . GLU A 1 384 ? 7.431 11.202 37.510 1.00 64.88 384 GLU A O 1
ATOM 2888 N N . ALA A 1 385 ? 5.495 12.190 38.087 1.00 70.88 385 ALA A N 1
ATOM 2889 C CA . ALA A 1 385 ? 4.711 11.543 37.035 1.00 70.88 385 ALA A CA 1
ATOM 2890 C C . ALA A 1 385 ? 5.121 12.079 35.658 1.00 70.88 385 ALA A C 1
ATOM 2892 O O . ALA A 1 385 ? 5.260 13.290 35.483 1.00 70.88 385 ALA A O 1
ATOM 2893 N N . THR A 1 386 ? 5.229 11.192 34.671 1.00 74.56 386 THR A N 1
ATOM 2894 C CA . THR A 1 386 ? 5.326 11.567 33.252 1.00 74.56 386 THR A CA 1
ATOM 2895 C C . THR A 1 386 ? 3.987 11.267 32.597 1.00 74.56 386 THR A C 1
ATOM 2897 O O . THR A 1 386 ? 3.488 10.152 32.705 1.00 74.56 386 THR A O 1
ATOM 2900 N N . ILE A 1 387 ? 3.368 12.267 31.975 1.00 76.88 387 ILE A N 1
ATOM 2901 C CA . ILE A 1 387 ? 1.993 12.183 31.476 1.00 76.88 387 ILE A CA 1
ATOM 2902 C C . ILE A 1 387 ? 1.984 12.711 30.047 1.00 76.88 387 ILE A C 1
ATOM 2904 O O . ILE A 1 387 ? 2.108 13.918 29.839 1.00 76.88 387 ILE A O 1
ATOM 2908 N N . ASN A 1 388 ? 1.826 11.807 29.082 1.00 77.75 388 ASN A N 1
ATOM 2909 C CA . ASN A 1 388 ? 1.899 12.121 27.653 1.00 77.75 388 ASN A CA 1
ATOM 2910 C C . ASN A 1 388 ? 0.528 12.115 26.959 1.00 77.75 388 ASN A C 1
ATOM 2912 O O . ASN A 1 388 ? 0.453 12.343 25.755 1.00 77.75 388 ASN A O 1
ATOM 2916 N N . GLY A 1 389 ? -0.557 11.908 27.709 1.00 86.00 389 GLY A N 1
ATOM 2917 C CA . GLY A 1 389 ? -1.906 11.823 27.162 1.00 86.00 389 GLY A CA 1
ATOM 2918 C C . GLY A 1 389 ? -2.261 10.415 26.694 1.00 86.00 389 GLY A C 1
ATOM 2919 O O . GLY A 1 389 ? -1.711 9.420 27.172 1.00 86.00 389 GLY A O 1
ATOM 2920 N N . SER A 1 390 ? -3.225 10.362 25.780 1.00 91.50 390 SER A N 1
ATOM 2921 C CA . SER A 1 390 ? -3.671 9.149 25.102 1.00 91.50 390 SER A CA 1
ATOM 2922 C C . SER A 1 390 ? -2.542 8.558 24.255 1.00 91.50 390 SER A C 1
ATOM 2924 O O . SER A 1 390 ? -1.801 9.311 23.620 1.00 91.50 390 SER A O 1
ATOM 2926 N N . VAL A 1 391 ? -2.430 7.229 24.174 1.00 95.25 391 VAL A N 1
ATOM 2927 C CA . VAL A 1 391 ? -1.453 6.593 23.265 1.00 95.25 391 VAL A CA 1
ATOM 2928 C C . VAL A 1 391 ? -1.771 6.936 21.809 1.00 95.25 391 VAL A C 1
ATOM 2930 O O . VAL A 1 391 ? -0.867 7.234 21.025 1.00 95.25 391 VAL A O 1
ATOM 2933 N N . ILE A 1 392 ? -3.061 6.919 21.448 1.00 94.44 392 ILE A N 1
ATOM 2934 C CA . ILE A 1 392 ? -3.545 7.308 20.120 1.00 94.44 392 ILE A CA 1
ATOM 2935 C C . ILE A 1 392 ? -4.796 8.182 20.244 1.00 94.44 392 ILE A C 1
ATOM 2937 O O . ILE A 1 392 ? -5.795 7.776 20.841 1.00 94.44 392 ILE A O 1
ATOM 2941 N N . SER A 1 393 ? -4.774 9.349 19.603 1.00 93.31 393 SER A N 1
ATOM 2942 C CA . SER A 1 393 ? -5.957 10.188 19.389 1.00 93.31 393 SER A CA 1
ATOM 2943 C C . SER A 1 393 ? -6.409 10.115 17.933 1.00 93.31 393 SER A C 1
ATOM 2945 O O . SER A 1 393 ? -5.612 10.327 17.020 1.00 93.31 393 SER A O 1
ATOM 2947 N N . ILE A 1 394 ? -7.693 9.824 17.707 1.00 94.12 394 ILE A N 1
ATOM 2948 C CA . ILE A 1 394 ? -8.271 9.616 16.372 1.00 94.12 394 ILE A CA 1
ATOM 2949 C C . ILE A 1 394 ? -9.396 10.627 16.138 1.00 94.12 394 ILE A C 1
ATOM 2951 O O . ILE A 1 394 ? -10.323 10.761 16.941 1.00 94.12 394 ILE A O 1
ATOM 2955 N N . SER A 1 395 ? -9.291 11.373 15.037 1.00 92.00 395 SER A N 1
ATOM 2956 C CA . SER A 1 395 ? -10.214 12.449 14.647 1.00 92.00 395 SER A CA 1
ATOM 2957 C C . SER A 1 395 ? -10.596 12.444 13.159 1.00 92.00 395 SER A C 1
ATOM 2959 O O . SER A 1 395 ? -11.158 13.420 12.672 1.00 92.00 395 SER A O 1
ATOM 2961 N N . THR A 1 396 ? -10.297 11.371 12.425 1.00 93.38 396 THR A N 1
ATOM 2962 C CA . THR A 1 396 ? -10.595 11.228 10.988 1.00 93.38 396 THR A CA 1
ATOM 2963 C C . THR A 1 396 ? -11.929 10.513 10.723 1.00 93.38 396 THR A C 1
ATOM 2965 O O . THR A 1 396 ? -12.409 9.746 11.557 1.00 93.38 396 THR A O 1
ATOM 2968 N N . GLU A 1 397 ? -12.526 10.757 9.552 1.00 92.75 397 GLU A N 1
ATOM 2969 C CA . GLU A 1 397 ? -13.653 9.981 9.008 1.00 92.75 397 GLU A CA 1
ATOM 2970 C C . GLU A 1 397 ? -13.199 8.726 8.239 1.00 92.75 397 GLU A C 1
ATOM 2972 O O . GLU A 1 397 ? -14.025 7.864 7.940 1.00 92.75 397 GLU A O 1
ATOM 2977 N N . VAL A 1 398 ? -11.902 8.607 7.926 1.00 95.38 398 VAL A N 1
ATOM 2978 C CA . VAL A 1 398 ? -11.335 7.417 7.279 1.00 95.38 398 VAL A CA 1
ATOM 2979 C C . VAL A 1 398 ? -11.479 6.216 8.225 1.00 95.38 398 VAL A C 1
ATOM 2981 O O . VAL A 1 398 ? -11.056 6.321 9.378 1.00 95.38 398 VAL A O 1
ATOM 2984 N N . PRO A 1 399 ? -12.048 5.081 7.774 1.00 96.75 399 PRO A N 1
ATOM 2985 C CA . PRO A 1 399 ? -12.140 3.869 8.582 1.00 96.75 399 PRO A CA 1
ATOM 2986 C C . PRO A 1 399 ? -10.761 3.371 9.022 1.00 96.75 399 PRO A C 1
ATOM 2988 O O . PRO A 1 399 ? -9.857 3.207 8.196 1.00 96.75 399 PRO A O 1
ATOM 2991 N N . ILE A 1 400 ? -10.615 3.109 10.321 1.00 98.06 400 ILE A N 1
ATOM 2992 C CA . ILE A 1 400 ? -9.376 2.637 10.939 1.00 98.06 400 ILE A CA 1
ATOM 2993 C C . ILE A 1 400 ? -9.545 1.188 11.383 1.00 98.06 400 ILE A C 1
ATOM 2995 O O . ILE A 1 400 ? -10.527 0.846 12.037 1.00 98.06 400 ILE A O 1
ATOM 2999 N N . THR A 1 401 ? -8.556 0.348 11.093 1.00 98.69 401 THR A N 1
ATOM 3000 C CA . THR A 1 401 ? -8.457 -1.009 11.645 1.00 98.69 401 THR A CA 1
ATOM 3001 C C . THR A 1 401 ? -7.179 -1.147 12.458 1.00 98.69 401 THR A C 1
ATOM 3003 O O . THR A 1 401 ? -6.116 -0.724 12.010 1.00 98.69 401 THR A O 1
ATOM 3006 N N . ILE A 1 402 ? -7.265 -1.745 13.646 1.00 98.69 402 ILE A N 1
ATOM 3007 C CA . ILE A 1 402 ? -6.103 -2.120 14.458 1.00 98.69 402 ILE A CA 1
ATOM 3008 C C . ILE A 1 402 ? -6.113 -3.636 14.647 1.00 98.69 402 ILE A C 1
ATOM 3010 O O . ILE A 1 402 ? -7.141 -4.201 15.017 1.00 98.69 402 ILE A O 1
ATOM 3014 N N . SER A 1 403 ? -4.974 -4.287 14.416 1.00 98.00 403 SER A N 1
ATOM 3015 C CA . SER A 1 403 ? -4.799 -5.740 14.555 1.00 98.00 403 SER A CA 1
ATOM 3016 C C . SER A 1 403 ? -3.414 -6.081 15.087 1.00 98.00 403 SER A C 1
ATOM 3018 O O . SER A 1 403 ? -2.477 -5.323 14.865 1.00 98.00 403 SER A O 1
ATOM 3020 N N . ASN A 1 404 ? -3.255 -7.238 15.735 1.00 97.19 404 ASN A N 1
ATOM 3021 C CA . ASN A 1 404 ? -1.939 -7.765 16.128 1.00 97.19 404 ASN A CA 1
ATOM 3022 C C . ASN A 1 404 ? -1.010 -6.717 16.795 1.00 97.19 404 ASN A C 1
ATOM 3024 O O . ASN A 1 404 ? 0.167 -6.643 16.467 1.00 97.19 404 ASN A O 1
ATOM 3028 N N . LEU A 1 405 ? -1.530 -5.854 17.672 1.00 97.69 405 LEU A N 1
ATOM 3029 C CA . LEU A 1 405 ? -0.791 -4.722 18.237 1.00 97.69 405 LEU A CA 1
ATOM 3030 C C . LEU A 1 405 ? -1.184 -4.452 19.694 1.00 97.69 405 LEU A C 1
ATOM 3032 O O . LEU A 1 405 ? -2.377 -4.399 20.009 1.00 97.69 405 LEU A O 1
ATOM 3036 N N . LYS A 1 406 ? -0.192 -4.218 20.566 1.00 98.38 406 LYS A N 1
ATOM 3037 C CA . LYS A 1 406 ? -0.418 -3.771 21.951 1.00 98.38 406 LYS A CA 1
ATOM 3038 C C . LYS A 1 406 ? -0.430 -2.241 22.019 1.00 98.38 406 LYS A C 1
ATOM 3040 O O . LYS A 1 406 ? 0.452 -1.594 21.465 1.00 98.38 406 LYS A O 1
ATOM 3045 N N . ILE A 1 407 ? -1.398 -1.668 22.733 1.00 98.06 407 ILE A N 1
ATOM 3046 C CA . ILE A 1 407 ? -1.527 -0.229 23.012 1.00 98.06 407 ILE A CA 1
ATOM 3047 C C . ILE A 1 407 ? -1.560 -0.037 24.529 1.00 98.06 407 ILE A C 1
ATOM 3049 O O . ILE A 1 407 ? -2.491 -0.509 25.191 1.00 98.06 407 ILE A O 1
ATOM 3053 N N . THR A 1 408 ? -0.542 0.626 25.081 1.00 96.62 408 THR A N 1
ATOM 3054 C CA . THR A 1 408 ? -0.274 0.594 26.526 1.00 96.62 408 THR A CA 1
ATOM 3055 C C . THR A 1 408 ? 0.304 1.885 27.091 1.00 96.62 408 THR A C 1
ATOM 3057 O O . THR A 1 408 ? 0.817 2.720 26.350 1.00 96.62 408 THR A O 1
ATOM 3060 N N . ASN A 1 409 ? 0.265 2.023 28.421 1.00 93.50 409 ASN A N 1
ATOM 3061 C CA . ASN A 1 409 ? 0.959 3.075 29.172 1.00 93.50 409 ASN A CA 1
ATOM 3062 C C . ASN A 1 409 ? 0.612 4.514 28.738 1.00 93.50 409 ASN A C 1
ATOM 3064 O O . ASN A 1 409 ? 1.439 5.427 28.824 1.00 93.50 409 ASN A O 1
ATOM 3068 N N . GLY A 1 410 ? -0.618 4.753 28.283 1.00 92.44 410 GLY A N 1
ATOM 3069 C CA . GLY A 1 410 ? -1.152 6.104 28.125 1.00 92.44 410 GLY A CA 1
ATOM 3070 C C . GLY A 1 410 ? -1.768 6.628 29.423 1.00 92.44 410 GLY A C 1
ATOM 3071 O O . GLY A 1 410 ? -2.510 5.914 30.102 1.00 92.44 410 GLY A O 1
ATOM 3072 N N . ILE A 1 411 ? -1.466 7.884 29.778 1.00 88.88 411 ILE A N 1
ATOM 3073 C CA . ILE A 1 411 ? -2.067 8.586 30.921 1.00 88.88 411 ILE A CA 1
ATOM 3074 C C . ILE A 1 411 ? -2.594 9.945 30.461 1.00 88.88 411 ILE A C 1
ATOM 3076 O O . ILE A 1 411 ? -1.814 10.829 30.112 1.00 88.88 411 ILE A O 1
ATOM 3080 N N . SER A 1 412 ? -3.911 10.159 30.542 1.00 81.56 412 SER A N 1
ATOM 3081 C CA . SER A 1 412 ? -4.538 11.458 30.241 1.00 81.56 412 SER A CA 1
ATOM 3082 C C . SER A 1 412 ? -4.993 12.193 31.510 1.00 81.56 412 SER A C 1
ATOM 3084 O O . SER A 1 412 ? -5.841 11.708 32.266 1.00 81.56 412 SER A O 1
ATOM 3086 N N . THR A 1 413 ? -4.448 13.397 31.741 1.00 70.44 413 THR A N 1
ATOM 3087 C CA . THR A 1 413 ? -4.842 14.316 32.835 1.00 70.44 413 THR A CA 1
ATOM 3088 C C . THR A 1 413 ? -5.923 15.315 32.451 1.00 70.44 413 THR A C 1
ATOM 3090 O O . THR A 1 413 ? -6.616 15.820 33.332 1.00 70.44 413 THR A O 1
ATOM 3093 N N . GLY A 1 414 ? -6.059 15.615 31.157 1.00 62.38 414 GLY A N 1
ATOM 3094 C CA . GLY A 1 414 ? -6.992 16.615 30.627 1.00 62.38 414 GLY A CA 1
ATOM 3095 C C . GLY A 1 414 ? -8.426 16.114 30.440 1.00 62.38 414 GLY A C 1
ATOM 3096 O O . GLY A 1 414 ? -9.313 16.925 30.189 1.00 62.38 414 GLY A O 1
ATOM 3097 N N . GLY A 1 415 ? -8.654 14.807 30.596 1.00 66.12 415 GLY A N 1
ATOM 3098 C CA . GLY A 1 415 ? -9.963 14.178 30.457 1.00 66.12 415 GLY A CA 1
ATOM 3099 C C . GLY A 1 415 ? -10.061 13.293 29.216 1.00 66.12 415 GLY A C 1
ATOM 3100 O O . GLY A 1 415 ? -9.887 13.754 28.091 1.00 66.12 415 GLY A O 1
ATOM 3101 N N . TYR A 1 416 ? -10.424 12.041 29.499 1.00 74.81 416 TYR A N 1
ATOM 3102 C CA . TYR A 1 416 ? -10.908 10.983 28.613 1.00 74.81 416 TYR A CA 1
ATOM 3103 C C . TYR A 1 416 ? -9.908 10.243 27.702 1.00 74.81 416 TYR A C 1
ATOM 3105 O O . TYR A 1 416 ? -9.207 10.864 26.912 1.00 74.81 416 TYR A O 1
ATOM 3113 N N . GLY A 1 417 ? -9.936 8.901 27.764 1.00 74.31 417 GLY A N 1
ATOM 3114 C CA . GLY A 1 417 ? -9.280 7.973 26.826 1.00 74.31 417 GLY A CA 1
ATOM 3115 C C . GLY A 1 417 ? -7.776 7.788 27.040 1.00 74.31 417 GLY A C 1
ATOM 3116 O O . GLY A 1 417 ? -6.993 8.402 26.335 1.00 74.31 417 GLY A O 1
ATOM 3117 N N . GLY A 1 418 ? -7.353 6.939 27.980 1.00 87.94 418 GLY A N 1
ATOM 3118 C CA . GLY A 1 418 ? -5.928 6.705 28.263 1.00 87.94 418 GLY A CA 1
ATOM 3119 C C . GLY A 1 418 ? -5.211 5.942 27.146 1.00 87.94 418 GLY A C 1
ATOM 3120 O O . GLY A 1 418 ? -4.131 6.336 26.727 1.00 87.94 418 GLY A O 1
ATOM 3121 N N . GLY A 1 419 ? -5.817 4.877 26.622 1.00 94.94 419 GLY A N 1
ATOM 3122 C CA . GLY A 1 419 ? -5.278 4.134 25.483 1.00 94.94 419 GLY A CA 1
ATOM 3123 C C . GLY A 1 419 ? -5.615 4.825 24.167 1.00 94.94 419 GLY A C 1
ATOM 3124 O O . GLY A 1 419 ? -4.746 5.372 23.490 1.00 94.94 419 GLY A O 1
ATOM 3125 N N . ILE A 1 420 ? -6.903 4.819 23.823 1.00 95.44 420 ILE A N 1
ATOM 3126 C CA . ILE A 1 420 ? -7.424 5.387 22.579 1.00 95.44 420 ILE A CA 1
ATOM 3127 C C . ILE A 1 420 ? -8.480 6.448 22.886 1.00 95.44 420 ILE A C 1
ATOM 3129 O O . ILE A 1 420 ? -9.447 6.209 23.617 1.00 95.44 420 ILE A O 1
ATOM 3133 N N . GLN A 1 421 ? -8.328 7.614 22.265 1.00 93.56 421 GLN A N 1
ATOM 3134 C CA . GLN A 1 421 ? -9.283 8.709 22.348 1.00 93.56 421 GLN A CA 1
ATOM 3135 C C . GLN A 1 421 ? -9.975 8.927 20.996 1.00 93.56 421 GLN A C 1
ATOM 3137 O O . GLN A 1 421 ? -9.366 9.444 20.060 1.00 93.56 421 GLN A O 1
ATOM 3142 N N . MET A 1 422 ? -11.264 8.580 20.904 1.00 92.00 422 MET A N 1
ATOM 3143 C CA . MET A 1 422 ? -12.097 8.869 19.728 1.00 92.00 422 MET A CA 1
ATOM 3144 C C . MET A 1 422 ? -12.894 10.162 19.947 1.00 92.00 422 MET A C 1
ATOM 3146 O O . MET A 1 422 ? -13.711 10.241 20.873 1.00 92.00 422 MET A O 1
ATOM 3150 N N . GLY A 1 423 ? -12.666 11.174 19.103 1.00 81.00 423 GLY A N 1
ATOM 3151 C CA . GLY A 1 423 ? -13.379 12.459 19.145 1.00 81.00 423 GLY A CA 1
ATOM 3152 C C . GLY A 1 423 ? -14.864 12.362 18.763 1.00 81.00 423 GLY A C 1
ATOM 3153 O O . GLY A 1 423 ? -15.318 11.368 18.205 1.00 81.00 423 GLY A O 1
ATOM 3154 N N . ALA A 1 424 ? -15.661 13.390 19.072 1.00 67.62 424 ALA A N 1
ATOM 3155 C CA . ALA A 1 424 ? -17.039 13.464 18.577 1.00 67.62 424 ALA A CA 1
ATOM 3156 C C . ALA A 1 424 ? -17.020 13.777 17.067 1.00 67.62 424 ALA A C 1
ATOM 3158 O O . ALA A 1 424 ? -16.285 14.671 16.655 1.00 67.62 424 ALA A O 1
ATOM 3159 N N . ALA A 1 425 ? -17.841 13.069 16.278 1.00 66.62 425 ALA A N 1
ATOM 3160 C CA . ALA A 1 425 ? -17.940 13.162 14.807 1.00 66.62 425 ALA A CA 1
ATOM 3161 C C . ALA A 1 425 ? -16.867 12.429 13.976 1.00 66.62 425 ALA A C 1
ATOM 3163 O O . ALA A 1 425 ? -16.554 12.860 12.872 1.00 66.62 425 ALA A O 1
ATOM 3164 N N . VAL A 1 426 ? -16.323 11.322 14.481 1.00 71.19 426 VAL A N 1
ATOM 3165 C CA . VAL A 1 426 ? -15.265 10.555 13.796 1.00 71.19 426 VAL A CA 1
ATOM 3166 C C . VAL A 1 426 ? -15.798 9.268 13.165 1.00 71.19 426 VAL A C 1
ATOM 3168 O O . VAL A 1 426 ? -16.879 8.797 13.526 1.00 71.19 426 VAL A O 1
ATOM 3171 N N . GLY A 1 427 ? -15.023 8.719 12.228 1.00 77.62 427 GLY A N 1
ATOM 3172 C CA . GLY A 1 427 ? -15.302 7.476 11.516 1.00 77.62 427 GLY A CA 1
ATOM 3173 C C . GLY A 1 427 ? -15.256 6.225 12.399 1.00 77.62 427 GLY A C 1
ATOM 3174 O O . GLY A 1 427 ? -15.319 6.269 13.629 1.00 77.62 427 GLY A O 1
ATOM 3175 N N . GLU A 1 428 ? -15.192 5.075 11.745 1.00 94.44 428 GLU A N 1
ATOM 3176 C CA . GLU A 1 428 ? -15.216 3.761 12.384 1.00 94.44 428 GLU A CA 1
ATOM 3177 C C . GLU A 1 428 ? -13.810 3.318 12.813 1.00 94.44 428 GLU A C 1
ATOM 3179 O O . GLU A 1 428 ? -12.859 3.452 12.045 1.00 94.44 428 GLU A O 1
ATOM 3184 N N . LEU A 1 429 ? -13.686 2.768 14.024 1.00 97.75 429 LEU A N 1
ATOM 3185 C CA . LEU A 1 429 ? -12.513 2.027 14.486 1.00 97.75 429 LEU A CA 1
ATOM 3186 C C . LEU A 1 429 ? -12.888 0.555 14.671 1.00 97.75 429 LEU A C 1
ATOM 3188 O O . LEU A 1 429 ? -13.701 0.229 15.535 1.00 97.75 429 LEU A O 1
ATOM 3192 N N . THR A 1 430 ? -12.244 -0.333 13.925 1.00 98.69 430 THR A N 1
ATOM 3193 C CA . THR A 1 430 ? -12.376 -1.781 14.095 1.00 98.69 430 THR A CA 1
ATOM 3194 C C . THR A 1 430 ? -11.149 -2.344 14.806 1.00 98.69 430 THR A C 1
ATOM 3196 O O . THR A 1 430 ? -10.012 -2.132 14.387 1.00 98.69 430 THR A O 1
ATOM 3199 N N . LEU A 1 431 ? -11.382 -3.064 15.901 1.00 98.75 431 LEU A N 1
ATOM 3200 C CA . LEU A 1 431 ? -10.380 -3.833 16.628 1.00 98.75 431 LEU A CA 1
ATOM 3201 C C . LEU A 1 431 ? -10.502 -5.297 16.214 1.00 98.75 431 LEU A C 1
ATOM 3203 O O . LEU A 1 431 ? -11.448 -5.989 16.599 1.00 98.75 431 LEU A O 1
ATOM 3207 N N . GLU A 1 432 ? -9.542 -5.744 15.417 1.00 98.44 432 GLU A N 1
ATOM 3208 C CA . GLU A 1 432 ? -9.441 -7.112 14.920 1.00 98.44 432 GLU A CA 1
ATOM 3209 C C . GLU A 1 432 ? -8.628 -7.999 15.875 1.00 98.44 432 GLU A C 1
ATOM 3211 O O . GLU A 1 432 ? -8.156 -7.576 16.938 1.00 98.44 432 GLU A O 1
ATOM 3216 N N . SER A 1 433 ? -8.466 -9.265 15.491 1.00 96.75 433 SER A N 1
ATOM 3217 C CA . SER A 1 433 ? -7.692 -10.241 16.254 1.00 96.75 433 SER A CA 1
ATOM 3218 C C . SER A 1 433 ? -6.292 -9.723 16.611 1.00 96.75 433 SER A C 1
ATOM 3220 O O . SER A 1 433 ? -5.561 -9.182 15.775 1.00 96.75 433 SER A O 1
ATOM 3222 N N . GLY A 1 434 ? -5.919 -9.875 17.881 1.00 96.88 434 GLY A N 1
ATOM 3223 C CA . GLY A 1 434 ? -4.632 -9.428 18.402 1.00 96.88 434 GLY A CA 1
ATOM 3224 C C . GLY A 1 434 ? -4.525 -7.918 18.649 1.00 96.88 434 GLY A C 1
ATOM 3225 O O . GLY A 1 434 ? -3.461 -7.444 19.020 1.00 96.88 434 GLY A O 1
ATOM 3226 N N . ALA A 1 435 ? -5.580 -7.122 18.465 1.00 98.44 435 ALA A N 1
ATOM 3227 C CA . ALA A 1 435 ? -5.591 -5.772 19.024 1.00 98.44 435 ALA A CA 1
ATOM 3228 C C . ALA A 1 435 ? -5.733 -5.854 20.551 1.00 98.44 435 ALA A C 1
ATOM 3230 O O . ALA A 1 435 ? -6.711 -6.420 21.048 1.00 98.44 435 ALA A O 1
ATOM 3231 N N . TRP A 1 436 ? -4.782 -5.289 21.299 1.00 98.56 436 TRP A N 1
ATOM 3232 C CA . TRP A 1 436 ? -4.773 -5.360 22.759 1.00 98.56 436 TRP A CA 1
ATOM 3233 C C . TRP A 1 436 ? -4.537 -3.997 23.414 1.00 98.56 436 TRP A C 1
ATOM 3235 O O . TRP A 1 436 ? -3.424 -3.479 23.430 1.00 98.56 436 TRP A O 1
ATOM 3245 N N . ILE A 1 437 ? -5.592 -3.422 23.991 1.00 98.31 437 ILE A N 1
ATOM 3246 C CA . ILE A 1 437 ? -5.551 -2.138 24.698 1.00 98.31 437 ILE A CA 1
ATOM 3247 C C . ILE A 1 437 ? -5.467 -2.429 26.196 1.00 98.31 437 ILE A C 1
ATOM 3249 O O . ILE A 1 437 ? -6.431 -2.933 26.781 1.00 98.31 437 ILE A O 1
ATOM 3253 N N . THR A 1 438 ? -4.331 -2.132 26.826 1.00 96.88 438 THR A N 1
ATOM 3254 C CA . THR A 1 438 ? -4.097 -2.530 28.220 1.00 96.88 438 THR A CA 1
ATOM 3255 C C . THR A 1 438 ? -3.236 -1.567 29.015 1.00 96.88 438 THR A C 1
ATOM 3257 O O . THR A 1 438 ? -2.473 -0.814 28.437 1.00 96.88 438 THR A O 1
ATOM 3260 N N . GLU A 1 439 ? -3.345 -1.603 30.346 1.00 94.44 439 GLU A N 1
ATOM 3261 C CA . GLU A 1 439 ? -2.486 -0.833 31.267 1.00 94.44 439 GLU A CA 1
ATOM 3262 C C . GLU A 1 439 ? -2.539 0.688 31.028 1.00 94.44 439 GLU A C 1
ATOM 3264 O O . GLU A 1 439 ? -1.601 1.423 31.331 1.00 94.44 439 GLU A O 1
ATOM 3269 N N . ASN A 1 440 ? -3.655 1.183 30.488 1.00 94.12 440 ASN A N 1
ATOM 3270 C CA . ASN A 1 440 ? -3.868 2.607 30.274 1.00 94.12 440 ASN A CA 1
ATOM 3271 C C . ASN A 1 440 ? -4.680 3.224 31.412 1.00 94.12 440 ASN A C 1
ATOM 3273 O O . ASN A 1 440 ? -5.513 2.561 32.043 1.00 94.12 440 ASN A O 1
ATOM 3277 N N . HIS A 1 441 ? -4.459 4.515 31.658 1.00 90.88 441 HIS A N 1
ATOM 3278 C CA . HIS A 1 441 ? -5.067 5.209 32.781 1.00 90.88 441 HIS A CA 1
ATOM 3279 C C . HIS A 1 441 ? -5.624 6.591 32.454 1.00 90.88 441 HIS A C 1
ATOM 3281 O O . HIS A 1 441 ? -5.040 7.379 31.711 1.00 90.88 441 HIS A O 1
ATOM 3287 N N . THR A 1 442 ? -6.724 6.945 33.113 1.00 87.81 442 THR A N 1
ATOM 3288 C CA . THR A 1 442 ? -7.184 8.334 33.206 1.00 87.81 442 THR A CA 1
ATOM 3289 C C . THR A 1 442 ? -7.723 8.638 34.596 1.00 87.81 442 THR A C 1
ATOM 3291 O O . THR A 1 442 ? -8.229 7.767 35.292 1.00 87.81 442 THR A O 1
ATOM 3294 N N . TYR A 1 443 ? -7.695 9.904 35.006 1.00 82.31 443 TYR A N 1
ATOM 3295 C CA . TYR A 1 443 ? -8.291 10.299 36.290 1.00 82.31 443 TYR A CA 1
ATOM 3296 C C . TYR A 1 443 ? -9.816 10.485 36.234 1.00 82.31 443 TYR A C 1
ATOM 3298 O O . TYR A 1 443 ? -10.452 10.606 37.278 1.00 82.31 443 TYR A O 1
ATOM 3306 N N . TYR A 1 444 ? -10.405 10.531 35.034 1.00 83.12 444 TYR A N 1
ATOM 3307 C CA . TYR A 1 444 ? -11.809 10.903 34.830 1.00 83.12 444 TYR A CA 1
ATOM 3308 C C . TYR A 1 444 ? -12.619 9.769 34.209 1.00 83.12 444 TYR A C 1
ATOM 3310 O O . TYR A 1 444 ? -13.310 9.064 34.943 1.00 83.12 444 TYR A O 1
ATOM 3318 N N . SER A 1 445 ? -12.519 9.558 32.893 1.00 84.50 445 SER A N 1
ATOM 3319 C CA . SER A 1 445 ? -13.236 8.460 32.237 1.00 84.50 445 SER A CA 1
ATOM 3320 C C . SER A 1 445 ? -12.425 7.782 31.137 1.00 84.50 445 SER A C 1
ATOM 3322 O O . SER A 1 445 ? -11.506 8.394 30.588 1.00 84.50 445 SER A O 1
ATOM 3324 N N . ALA A 1 446 ? -12.769 6.533 30.809 1.00 85.25 446 ALA A N 1
ATOM 3325 C CA . ALA A 1 446 ? -12.113 5.715 29.782 1.00 85.25 446 ALA A CA 1
ATOM 3326 C C . ALA A 1 446 ? -10.611 5.519 30.016 1.00 85.25 446 ALA A C 1
ATOM 3328 O O . ALA A 1 446 ? -9.797 6.250 29.456 1.00 85.25 446 ALA A O 1
ATOM 3329 N N . GLY A 1 447 ? -10.240 4.512 30.808 1.00 89.25 447 GLY A N 1
ATOM 3330 C CA . GLY A 1 447 ? -8.840 4.101 30.931 1.00 89.25 447 GLY A CA 1
ATOM 3331 C C . GLY A 1 447 ? -8.343 3.547 29.597 1.00 89.25 447 GLY A C 1
ATOM 3332 O O . GLY A 1 447 ? -7.362 4.042 29.056 1.00 89.25 447 GLY A O 1
ATOM 3333 N N . GLY A 1 448 ? -9.082 2.595 29.022 1.00 95.12 448 GLY A N 1
ATOM 3334 C CA . GLY A 1 448 ? -8.776 1.992 27.724 1.00 95.12 448 GLY A CA 1
ATOM 3335 C C . GLY A 1 448 ? -9.209 2.865 26.547 1.00 95.12 448 GLY A C 1
ATOM 3336 O O . GLY A 1 448 ? -8.371 3.493 25.906 1.00 95.12 448 GLY A O 1
ATOM 3337 N N . ILE A 1 449 ? -10.510 2.904 26.244 1.00 95.50 449 ILE A N 1
ATOM 3338 C CA . ILE A 1 449 ? -11.049 3.555 25.038 1.00 95.50 449 ILE A CA 1
ATOM 3339 C C . ILE A 1 449 ? -12.161 4.541 25.398 1.00 95.50 449 ILE A C 1
ATOM 3341 O O . ILE A 1 449 ? -13.167 4.169 26.005 1.00 95.50 449 ILE A O 1
ATOM 3345 N N . MET A 1 450 ? -12.019 5.798 24.975 1.00 93.88 450 MET A N 1
ATOM 3346 C CA . MET A 1 450 ? -13.143 6.738 24.939 1.00 93.88 450 MET A CA 1
ATOM 3347 C C . MET A 1 450 ? -13.826 6.663 23.578 1.00 93.88 450 MET A C 1
ATOM 3349 O O . MET A 1 450 ? -13.179 6.900 22.560 1.00 93.88 450 MET A O 1
ATOM 3353 N N . ILE A 1 451 ? -15.147 6.476 23.581 1.00 93.75 451 ILE A N 1
ATOM 3354 C CA . ILE A 1 451 ? -16.002 6.584 22.396 1.00 93.75 451 ILE A CA 1
ATOM 3355 C C . ILE A 1 451 ? -16.913 7.799 22.568 1.00 93.75 451 ILE A C 1
ATOM 3357 O O . ILE A 1 451 ? -17.886 7.748 23.325 1.00 93.75 451 ILE A O 1
ATOM 3361 N N . SER A 1 452 ? -16.605 8.896 21.876 1.00 89.94 452 SER A N 1
ATOM 3362 C CA . SER A 1 452 ? -17.423 10.113 21.934 1.00 89.94 452 SER A CA 1
ATOM 3363 C C . SER A 1 452 ? -18.572 10.097 20.937 1.00 89.94 452 SER A C 1
ATOM 3365 O O . SER A 1 452 ? -18.399 9.748 19.769 1.00 89.94 452 SER A O 1
ATOM 3367 N N . GLY A 1 453 ? -19.748 10.560 21.348 1.00 85.75 453 GLY A N 1
ATOM 3368 C CA . GLY A 1 453 ? -20.834 10.752 20.402 1.00 85.75 453 GLY A CA 1
ATOM 3369 C C . GLY A 1 453 ? -22.092 11.403 20.950 1.00 85.75 453 GLY A C 1
ATOM 3370 O O . GLY A 1 453 ? -22.259 11.632 22.141 1.00 85.75 453 GLY A O 1
ATOM 3371 N N . SER A 1 454 ? -22.970 11.714 20.006 1.00 83.06 454 SER A N 1
ATOM 3372 C CA . SER A 1 454 ? -24.348 12.160 20.174 1.00 83.06 454 SER A CA 1
ATOM 3373 C C . SER A 1 454 ? -25.194 11.552 19.053 1.00 83.06 454 SER A C 1
ATOM 3375 O O . SER A 1 454 ? -24.648 11.033 18.075 1.00 83.06 454 SER A O 1
ATOM 3377 N N . ASP A 1 455 ? -26.518 11.673 19.139 1.00 76.12 455 ASP A N 1
ATOM 3378 C CA . ASP A 1 455 ? -27.440 11.134 18.127 1.00 76.12 455 ASP A CA 1
ATOM 3379 C C . ASP A 1 455 ? -27.159 11.636 16.697 1.00 76.12 455 ASP A C 1
ATOM 3381 O O . ASP A 1 455 ? -27.439 10.932 15.729 1.00 76.12 455 ASP A O 1
ATOM 3385 N N . ALA A 1 456 ? -26.595 12.842 16.545 1.00 77.62 456 ALA A N 1
ATOM 3386 C CA . ALA A 1 456 ? -26.276 13.425 15.239 1.00 77.62 456 ALA A CA 1
ATOM 3387 C C . ALA A 1 456 ? -24.883 13.034 14.714 1.00 77.62 456 ALA A C 1
ATOM 3389 O O . ALA A 1 456 ? -24.667 13.022 13.504 1.00 77.62 456 ALA A O 1
ATOM 3390 N N . GLN A 1 457 ? -23.935 12.760 15.612 1.00 83.38 457 GLN A N 1
ATOM 3391 C CA . GLN A 1 457 ? -22.520 12.539 15.305 1.00 83.38 457 GLN A CA 1
ATOM 3392 C C . GLN A 1 457 ? -21.910 11.642 16.378 1.00 83.38 457 GLN A C 1
ATOM 3394 O O . GLN A 1 457 ? -21.774 12.064 17.527 1.00 83.38 457 GLN A O 1
ATOM 3399 N N . CYS A 1 458 ? -21.532 10.418 16.021 1.00 87.25 458 CYS A N 1
ATOM 3400 C CA . CYS A 1 458 ? -21.002 9.439 16.965 1.00 87.25 458 CYS A CA 1
ATOM 3401 C C . CYS A 1 458 ? -19.830 8.664 16.370 1.00 87.25 458 CYS A C 1
ATOM 3403 O O . CYS A 1 458 ? -19.936 8.137 15.266 1.00 87.25 458 CYS A O 1
ATOM 3405 N N . ALA A 1 459 ? -18.752 8.564 17.147 1.00 93.19 459 ALA A N 1
ATOM 3406 C CA . ALA A 1 459 ? -17.699 7.593 16.912 1.00 93.19 459 ALA A CA 1
ATOM 3407 C C . ALA A 1 459 ? -18.275 6.177 17.009 1.00 93.19 459 ALA A C 1
ATOM 3409 O O . ALA A 1 459 ? -19.163 5.921 17.836 1.00 93.19 459 ALA A O 1
ATOM 3410 N N . THR A 1 460 ? -17.740 5.260 16.207 1.00 95.44 460 THR A N 1
ATOM 3411 C CA . THR A 1 460 ? -18.086 3.837 16.278 1.00 95.44 460 THR A CA 1
ATOM 3412 C C . THR A 1 460 ? -16.837 3.024 16.560 1.00 95.44 460 THR A C 1
ATOM 3414 O O . THR A 1 460 ? -15.842 3.173 15.858 1.00 95.44 460 THR A O 1
ATOM 3417 N N . VAL A 1 461 ? -16.900 2.164 17.574 1.00 97.50 461 VAL A N 1
ATOM 3418 C CA . VAL A 1 461 ? -15.895 1.125 17.808 1.00 97.50 461 VAL A CA 1
ATOM 3419 C C . VAL A 1 461 ? -16.538 -0.233 17.597 1.00 97.50 461 VAL A C 1
ATOM 3421 O O . VAL A 1 461 ? -17.578 -0.527 18.193 1.00 97.50 461 VAL A O 1
ATOM 3424 N N . ILE A 1 462 ? -15.899 -1.053 16.769 1.00 98.56 462 ILE A N 1
ATOM 3425 C CA . ILE A 1 462 ? -16.279 -2.436 16.508 1.00 98.56 462 ILE A CA 1
ATOM 3426 C C . ILE A 1 462 ? -15.206 -3.347 17.095 1.00 98.56 462 ILE A C 1
ATOM 3428 O O . ILE A 1 462 ? -14.044 -3.265 16.712 1.00 98.56 462 ILE A O 1
ATOM 3432 N N . MET A 1 463 ? -15.584 -4.222 18.020 1.00 98.69 463 MET A N 1
ATOM 3433 C CA . MET A 1 463 ? -14.708 -5.260 18.561 1.00 98.69 463 MET A CA 1
ATOM 3434 C C . MET A 1 463 ? -15.035 -6.604 17.919 1.00 98.69 463 MET A C 1
ATOM 3436 O O . MET A 1 463 ? -16.188 -7.047 17.946 1.00 98.69 463 MET A O 1
ATOM 3440 N N . LYS A 1 464 ? -14.011 -7.245 17.352 1.00 98.38 464 LYS A N 1
ATOM 3441 C CA . LYS A 1 464 ? -14.082 -8.567 16.720 1.00 98.38 464 LYS A CA 1
ATOM 3442 C C . LYS A 1 464 ? -13.416 -9.633 17.591 1.00 98.38 464 LYS A C 1
ATOM 3444 O O . LYS A 1 464 ? -12.734 -9.326 18.575 1.00 98.38 464 LYS A O 1
ATOM 3449 N N . ASP A 1 465 ? -13.613 -10.896 17.229 1.00 96.88 465 ASP A N 1
ATOM 3450 C CA . ASP A 1 465 ? -13.032 -12.047 17.922 1.00 96.88 465 ASP A CA 1
ATOM 3451 C C . ASP A 1 465 ? -11.500 -11.929 18.031 1.00 96.88 465 ASP A C 1
ATOM 3453 O O . ASP A 1 465 ? -10.789 -11.678 17.058 1.00 96.88 465 ASP A O 1
ATOM 3457 N N . GLY A 1 466 ? -10.975 -12.130 19.242 1.00 95.62 466 GLY A N 1
ATOM 3458 C CA . GLY A 1 466 ? -9.540 -12.036 19.530 1.00 95.62 466 GLY A CA 1
ATOM 3459 C C . GLY A 1 466 ? -9.011 -10.624 19.810 1.00 95.62 466 GLY A C 1
ATOM 3460 O O . GLY A 1 466 ? -7.821 -10.498 20.093 1.00 95.62 466 GLY A O 1
ATOM 3461 N N . SER A 1 467 ? -9.854 -9.585 19.770 1.00 98.19 467 SER A N 1
ATOM 3462 C CA . SER A 1 467 ? -9.521 -8.261 20.318 1.00 98.19 467 SER A CA 1
ATOM 3463 C C . SER A 1 467 ? -9.718 -8.219 21.842 1.00 98.19 467 SER A C 1
ATOM 3465 O O . SER A 1 467 ? -10.574 -8.922 22.388 1.00 98.19 467 SER A O 1
ATOM 3467 N N . ARG A 1 468 ? -8.911 -7.418 22.550 1.00 97.81 468 ARG A N 1
ATOM 3468 C CA . ARG A 1 468 ? -8.879 -7.355 24.022 1.00 97.81 468 ARG A CA 1
ATOM 3469 C C . ARG A 1 468 ? -8.766 -5.913 24.522 1.00 97.81 468 ARG A C 1
ATOM 3471 O O . ARG A 1 468 ? -7.883 -5.174 24.092 1.00 97.81 468 ARG A O 1
ATOM 3478 N N . VAL A 1 469 ? -9.598 -5.535 25.492 1.00 97.62 469 VAL A N 1
ATOM 3479 C CA . VAL A 1 469 ? -9.474 -4.284 26.262 1.00 97.62 469 VAL A CA 1
ATOM 3480 C C . VAL A 1 469 ? -9.387 -4.642 27.738 1.00 97.62 469 VAL A C 1
ATOM 3482 O O . VAL A 1 469 ? -10.408 -4.925 28.369 1.00 97.62 469 VAL A O 1
ATOM 3485 N N . THR A 1 470 ? -8.175 -4.664 28.297 1.00 95.31 470 THR A N 1
ATOM 3486 C CA . THR A 1 470 ? -7.963 -5.226 29.636 1.00 95.31 470 THR A CA 1
ATOM 3487 C C . THR A 1 470 ? -7.095 -4.408 30.566 1.00 95.31 470 THR A C 1
ATOM 3489 O O . THR A 1 470 ? -6.242 -3.676 30.105 1.00 95.31 470 THR A O 1
ATOM 3492 N N . ASN A 1 471 ? -7.239 -4.580 31.880 1.00 93.44 471 ASN A N 1
ATOM 3493 C CA . ASN A 1 471 ? -6.332 -3.989 32.880 1.00 93.44 471 ASN A CA 1
ATOM 3494 C C . ASN A 1 471 ? -6.145 -2.467 32.745 1.00 93.44 471 ASN A C 1
ATOM 3496 O O . ASN A 1 471 ? -5.073 -1.938 33.034 1.00 93.44 471 ASN A O 1
ATOM 3500 N N . ASN A 1 472 ? -7.169 -1.759 32.273 1.00 93.62 472 ASN A N 1
ATOM 3501 C CA . ASN A 1 472 ? -7.172 -0.306 32.210 1.00 93.62 472 ASN A CA 1
ATOM 3502 C C . ASN A 1 472 ? -7.872 0.268 33.445 1.00 93.62 472 ASN A C 1
ATOM 3504 O O . ASN A 1 472 ? -8.813 -0.331 33.975 1.00 93.62 472 ASN A O 1
ATOM 3508 N N . THR A 1 473 ? -7.440 1.444 33.891 1.00 91.00 473 THR A N 1
ATOM 3509 C CA . THR A 1 473 ? -7.925 2.054 35.134 1.00 91.00 473 THR A CA 1
ATOM 3510 C C . THR A 1 473 ? -8.459 3.457 34.888 1.00 91.00 473 THR A C 1
ATOM 3512 O O . THR A 1 473 ? -7.787 4.275 34.265 1.00 91.00 473 THR A O 1
ATOM 3515 N N . SER A 1 474 ? -9.628 3.793 35.426 1.00 89.25 474 SER A N 1
ATOM 3516 C CA . SER A 1 474 ? -10.142 5.164 35.365 1.00 89.25 474 SER A CA 1
ATOM 3517 C C . SER A 1 474 ? -10.993 5.564 36.569 1.00 89.25 474 SER A C 1
ATOM 3519 O O . SER A 1 474 ? -11.204 4.778 37.488 1.00 89.25 474 SER A O 1
ATOM 3521 N N . GLY A 1 475 ? -11.488 6.806 36.585 1.00 82.12 475 GLY A N 1
ATOM 3522 C CA . GLY A 1 475 ? -12.561 7.199 37.499 1.00 82.12 475 GLY A CA 1
ATOM 3523 C C . GLY A 1 475 ? -13.900 6.536 37.144 1.00 82.12 475 GLY A C 1
ATOM 3524 O O . GLY A 1 475 ? -14.600 6.073 38.040 1.00 82.12 475 GLY A O 1
ATOM 3525 N N . SER A 1 476 ? -14.238 6.460 35.852 1.00 82.56 476 SER A N 1
ATOM 3526 C CA . SER A 1 476 ? -15.489 5.882 35.324 1.00 82.56 476 SER A CA 1
ATOM 3527 C C . SER A 1 476 ? -15.256 5.246 33.940 1.00 82.56 476 SER A C 1
ATOM 3529 O O . SER A 1 476 ? -14.547 5.823 33.111 1.00 82.56 476 SER A O 1
ATOM 3531 N N . GLY A 1 477 ? -15.794 4.057 33.657 1.00 81.75 477 GLY A N 1
ATOM 3532 C CA . GLY A 1 477 ? -15.506 3.360 32.395 1.00 81.75 477 GLY A CA 1
ATOM 3533 C C . GLY A 1 477 ? -14.043 2.916 32.322 1.00 81.75 477 GLY A C 1
ATOM 3534 O O . GLY A 1 477 ? -13.248 3.542 31.620 1.00 81.75 477 GLY A O 1
ATOM 3535 N N . GLY A 1 478 ? -13.639 1.908 33.097 1.00 88.19 478 GLY A N 1
ATOM 3536 C CA . GLY A 1 478 ? -12.228 1.493 33.198 1.00 88.19 478 GLY A CA 1
ATOM 3537 C C . GLY A 1 478 ? -11.686 1.029 31.848 1.00 88.19 478 GLY A C 1
ATOM 3538 O O . GLY A 1 478 ? -10.730 1.600 31.323 1.00 88.19 478 GLY A O 1
ATOM 3539 N N . GLY A 1 479 ? -12.369 0.058 31.244 1.00 94.25 479 GLY A N 1
ATOM 3540 C CA . GLY A 1 479 ? -12.092 -0.409 29.890 1.00 94.25 479 GLY A CA 1
ATOM 3541 C C . GLY A 1 479 ? -12.578 0.590 28.849 1.00 94.25 479 GLY A C 1
ATOM 3542 O O . GLY A 1 479 ? -11.771 1.184 28.136 1.00 94.25 479 GLY A O 1
ATOM 3543 N N . ILE A 1 480 ? -13.894 0.796 28.770 1.00 95.50 480 ILE A N 1
ATOM 3544 C CA . ILE A 1 480 ? -14.516 1.664 27.764 1.00 95.50 480 ILE A CA 1
ATOM 3545 C C . ILE A 1 480 ? -15.495 2.643 28.414 1.00 95.50 480 ILE A C 1
ATOM 3547 O O . ILE A 1 480 ? -16.354 2.254 29.203 1.00 95.50 480 ILE A O 1
ATOM 3551 N N . TRP A 1 481 ? -15.420 3.912 28.016 1.00 93.88 481 TRP A N 1
ATOM 3552 C CA . TRP A 1 481 ? -16.486 4.886 28.257 1.00 93.88 481 TRP A CA 1
ATOM 3553 C C . TRP A 1 481 ? -17.171 5.216 26.933 1.00 93.88 481 TRP A C 1
ATOM 3555 O O . TRP A 1 481 ? -16.548 5.769 26.022 1.00 93.88 481 TRP A O 1
ATOM 3565 N N . ASN A 1 482 ? -18.443 4.839 26.808 1.00 93.44 482 ASN A N 1
ATOM 3566 C CA . ASN A 1 482 ? -19.177 4.893 25.551 1.00 93.44 482 ASN A CA 1
ATOM 3567 C C . ASN A 1 482 ? -20.320 5.913 25.584 1.00 93.44 482 ASN A C 1
ATOM 3569 O O . ASN A 1 482 ? -21.389 5.625 26.121 1.00 93.44 482 ASN A O 1
ATOM 3573 N N . THR A 1 483 ? -20.124 7.052 24.917 1.00 91.88 483 THR A N 1
ATOM 3574 C CA . THR A 1 483 ? -21.185 8.017 24.561 1.00 91.88 483 THR A CA 1
ATOM 3575 C C . THR A 1 483 ? -21.563 7.963 23.067 1.00 91.88 483 THR A C 1
ATOM 3577 O O . THR A 1 483 ? -22.587 8.506 22.659 1.00 91.88 483 THR A O 1
ATOM 3580 N N . GLY A 1 484 ? -20.781 7.257 22.243 1.00 93.06 484 GLY A N 1
ATOM 3581 C CA . GLY A 1 484 ? -21.062 6.988 20.830 1.00 93.06 484 GLY A CA 1
ATOM 3582 C C . GLY A 1 484 ? -21.685 5.610 20.597 1.00 93.06 484 GLY A C 1
ATOM 3583 O O . GLY A 1 484 ? -22.726 5.281 21.175 1.00 93.06 484 GLY A O 1
ATOM 3584 N N . LYS A 1 485 ? -21.075 4.822 19.705 1.00 94.62 485 LYS A N 1
ATOM 3585 C CA . LYS A 1 485 ? -21.505 3.463 19.363 1.00 94.62 485 LYS A CA 1
ATOM 3586 C C . LYS A 1 485 ? -20.409 2.451 19.685 1.00 94.62 485 LYS A C 1
ATOM 3588 O O . LYS A 1 485 ? -19.308 2.531 19.149 1.00 94.62 485 LYS A O 1
ATOM 3593 N N . LEU A 1 486 ? -20.749 1.465 20.505 1.00 97.12 486 LEU A N 1
ATOM 3594 C CA . LEU A 1 486 ? -19.938 0.279 20.746 1.00 97.12 486 LEU A CA 1
ATOM 3595 C C . LEU A 1 486 ? -20.655 -0.931 20.153 1.00 97.12 486 LEU A C 1
ATOM 3597 O O . LEU A 1 486 ? -21.808 -1.201 20.497 1.00 97.12 486 LEU A O 1
ATOM 3601 N N . ILE A 1 487 ? -19.978 -1.652 19.270 1.00 98.00 487 ILE A N 1
ATOM 3602 C CA . ILE A 1 487 ? -20.472 -2.876 18.647 1.00 98.00 487 ILE A CA 1
ATOM 3603 C C . ILE A 1 487 ? -19.478 -3.985 18.983 1.00 98.00 487 ILE A C 1
ATOM 3605 O O . ILE A 1 487 ? -18.348 -3.969 18.512 1.00 98.00 487 ILE A O 1
ATOM 3609 N N . MET A 1 488 ? -19.878 -4.946 19.807 1.00 98.38 488 MET A N 1
ATOM 3610 C CA . MET A 1 488 ? -19.070 -6.130 20.092 1.00 98.38 488 MET A CA 1
ATOM 3611 C C . MET A 1 488 ? -19.648 -7.319 19.339 1.00 98.38 488 MET A C 1
ATOM 3613 O O . MET A 1 488 ? -20.631 -7.919 19.763 1.00 98.38 488 MET A O 1
ATOM 3617 N N . GLU A 1 489 ? -19.036 -7.664 18.215 1.00 97.81 489 GLU A N 1
ATOM 3618 C CA . GLU A 1 489 ? -19.317 -8.928 17.526 1.00 97.81 489 GLU A CA 1
ATOM 3619 C C . GLU A 1 489 ? -18.489 -10.082 18.106 1.00 97.81 489 GLU A C 1
ATOM 3621 O O . GLU A 1 489 ? -18.745 -11.246 17.809 1.00 97.81 489 GLU A O 1
ATOM 3626 N N . GLY A 1 490 ? -17.517 -9.725 18.943 1.00 97.00 490 GLY A N 1
ATOM 3627 C CA . GLY A 1 490 ? -16.528 -10.585 19.549 1.00 97.00 490 GLY A CA 1
ATOM 3628 C C . GLY A 1 490 ? -15.694 -9.835 20.579 1.00 97.00 490 GLY A C 1
ATOM 3629 O O . GLY A 1 490 ? -16.013 -8.709 20.971 1.00 97.00 490 GLY A O 1
ATOM 3630 N N . GLY A 1 491 ? -14.591 -10.464 20.973 1.00 96.69 491 GLY A N 1
ATOM 3631 C CA . GLY A 1 491 ? -13.568 -9.848 21.814 1.00 96.69 491 GLY A CA 1
ATOM 3632 C C . GLY A 1 491 ? -13.890 -9.850 23.308 1.00 96.69 491 GLY A C 1
ATOM 3633 O O . GLY A 1 491 ? -14.970 -10.252 23.748 1.00 96.69 491 GLY A O 1
ATOM 3634 N N . GLU A 1 492 ? -12.904 -9.415 24.087 1.00 95.88 492 GLU A N 1
ATOM 3635 C CA . GLU A 1 492 ? -12.912 -9.468 25.547 1.00 95.88 492 GLU A CA 1
ATOM 3636 C C . GLU A 1 492 ? -12.706 -8.083 26.171 1.00 95.88 492 GLU A C 1
ATOM 3638 O O . GLU A 1 492 ? -11.793 -7.346 25.790 1.00 95.88 492 GLU A O 1
ATOM 3643 N N . ILE A 1 493 ? -13.515 -7.760 27.185 1.00 96.00 493 ILE A N 1
ATOM 3644 C CA . ILE A 1 493 ? -13.304 -6.608 28.071 1.00 96.00 493 ILE A CA 1
ATOM 3645 C C . ILE A 1 493 ? -13.249 -7.112 29.518 1.00 96.00 493 ILE A C 1
ATOM 3647 O O . ILE A 1 493 ? -14.283 -7.431 30.098 1.00 96.00 493 ILE A O 1
ATOM 3651 N N . SER A 1 494 ? -12.056 -7.185 30.110 1.00 93.19 494 SER A N 1
ATOM 3652 C CA . SER A 1 494 ? -11.827 -7.798 31.434 1.00 93.19 494 SER A CA 1
ATOM 3653 C C . SER A 1 494 ? -10.638 -7.167 32.167 1.00 93.19 494 SER A C 1
ATOM 3655 O O . SER A 1 494 ? -9.933 -6.334 31.626 1.00 93.19 494 SER A O 1
ATOM 3657 N N . GLY A 1 495 ? -10.405 -7.467 33.438 1.00 91.25 495 GLY A N 1
ATOM 3658 C CA . GLY A 1 495 ? -9.292 -6.901 34.222 1.00 91.25 495 GLY A CA 1
ATOM 3659 C C . GLY A 1 495 ? -9.369 -5.393 34.534 1.00 91.25 495 GLY A C 1
ATOM 3660 O O . GLY A 1 495 ? -8.527 -4.881 35.264 1.00 91.25 495 GLY A O 1
ATOM 3661 N N . ASN A 1 496 ? -10.337 -4.657 33.984 1.00 93.06 496 ASN A N 1
ATOM 3662 C CA . ASN A 1 496 ? -10.410 -3.197 34.093 1.00 93.06 496 ASN A CA 1
ATOM 3663 C C . ASN A 1 496 ? -10.953 -2.725 35.456 1.00 93.06 496 ASN A C 1
ATOM 3665 O O . ASN A 1 496 ? -11.676 -3.460 36.126 1.00 93.06 496 ASN A O 1
ATOM 3669 N N . GLN A 1 497 ? -10.623 -1.490 35.849 1.00 90.75 497 GLN A N 1
ATOM 3670 C CA . GLN A 1 497 ? -10.956 -0.906 37.155 1.00 90.75 497 GLN A CA 1
ATOM 3671 C C . GLN A 1 497 ? -11.517 0.515 37.013 1.00 90.75 497 GLN A C 1
ATOM 3673 O O . GLN A 1 497 ? -10.880 1.371 36.398 1.00 90.75 497 GLN A O 1
ATOM 3678 N N . ALA A 1 498 ? -12.668 0.805 37.626 1.00 87.50 498 ALA A N 1
ATOM 3679 C CA . ALA A 1 498 ? -13.158 2.178 37.790 1.00 87.50 498 ALA A CA 1
ATOM 3680 C C . ALA A 1 498 ? -14.023 2.354 39.044 1.00 87.50 498 ALA A C 1
ATOM 3682 O O . ALA A 1 498 ? -14.374 1.381 39.690 1.00 87.50 498 ALA A O 1
ATOM 3683 N N . GLY A 1 499 ? -14.383 3.586 39.410 1.00 77.25 499 GLY A N 1
ATOM 3684 C CA . GLY A 1 499 ? -15.381 3.822 40.461 1.00 77.25 499 GLY A CA 1
ATOM 3685 C C . GLY A 1 499 ? -16.812 3.473 40.026 1.00 77.25 499 GLY A C 1
ATOM 3686 O O . GLY A 1 499 ? -17.691 3.291 40.866 1.00 77.25 499 GLY A O 1
ATOM 3687 N N . SER A 1 500 ? -17.073 3.407 38.719 1.00 74.31 500 SER A N 1
ATOM 3688 C CA . SER A 1 500 ? -18.332 2.948 38.116 1.00 74.31 500 SER A CA 1
ATOM 3689 C C . SER A 1 500 ? -18.068 2.424 36.703 1.00 74.31 500 SER A C 1
ATOM 3691 O O . SER A 1 500 ? -17.276 3.024 35.972 1.00 74.31 500 SER A O 1
ATOM 3693 N N . GLY A 1 501 ? -18.722 1.322 36.314 1.00 76.88 501 GLY A N 1
ATOM 3694 C CA . GLY A 1 501 ? -18.570 0.712 34.988 1.00 76.88 501 GLY A CA 1
ATOM 3695 C C . GLY A 1 501 ? -17.133 0.291 34.714 1.00 76.88 501 GLY A C 1
ATOM 3696 O O . GLY A 1 501 ? -16.491 0.809 33.801 1.00 76.88 501 GLY A O 1
ATOM 3697 N N . ALA A 1 502 ? -16.587 -0.599 35.538 1.00 85.50 502 ALA A N 1
ATOM 3698 C CA . ALA A 1 502 ? -15.176 -0.956 35.451 1.00 85.50 502 ALA A CA 1
ATOM 3699 C C . ALA A 1 502 ? -14.823 -1.541 34.079 1.00 85.50 502 ALA A C 1
ATOM 3701 O O . ALA A 1 502 ? -13.814 -1.151 33.492 1.00 85.50 502 ALA A O 1
ATOM 3702 N N . ALA A 1 503 ? -15.688 -2.389 33.515 1.00 91.88 503 ALA A N 1
ATOM 3703 C CA . ALA A 1 503 ? -15.531 -2.861 32.146 1.00 91.88 503 ALA A CA 1
ATOM 3704 C C . ALA A 1 503 ? -16.009 -1.810 31.138 1.00 91.88 503 ALA A C 1
ATOM 3706 O O . ALA A 1 503 ? -15.213 -1.301 30.344 1.00 91.88 503 ALA A O 1
ATOM 3707 N N . VAL A 1 504 ? -17.300 -1.472 31.182 1.00 94.38 504 VAL A N 1
ATOM 3708 C CA . VAL A 1 504 ? -17.911 -0.493 30.278 1.00 94.38 504 VAL A CA 1
ATOM 3709 C C . VAL A 1 504 ? -18.850 0.410 31.058 1.00 94.38 504 VAL A C 1
ATOM 3711 O O . VAL A 1 504 ? -19.761 -0.063 31.729 1.00 94.38 504 VAL A O 1
ATOM 3714 N N . GLU A 1 505 ? -18.704 1.716 30.890 1.00 92.69 505 GLU A N 1
ATOM 3715 C CA . GLU A 1 505 ? -19.776 2.656 31.196 1.00 92.69 505 GLU A CA 1
ATOM 3716 C C . GLU A 1 505 ? -20.447 3.079 29.889 1.00 92.69 505 GLU A C 1
ATOM 3718 O O . GLU A 1 505 ? -19.826 3.692 29.016 1.00 92.69 505 GLU A O 1
ATOM 3723 N N . HIS A 1 506 ? -21.726 2.733 29.748 1.00 92.44 506 HIS A N 1
ATOM 3724 C CA . HIS A 1 506 ? -22.526 3.076 28.583 1.00 92.44 506 HIS A CA 1
ATOM 3725 C C . HIS A 1 506 ? -23.479 4.232 28.895 1.00 92.44 506 HIS A C 1
ATOM 3727 O O . HIS A 1 506 ? -24.401 4.127 29.707 1.00 92.44 506 HIS A O 1
ATOM 3733 N N . ALA A 1 507 ? -23.245 5.330 28.188 1.00 89.00 507 ALA A N 1
ATOM 3734 C CA . ALA A 1 507 ? -23.933 6.607 28.279 1.00 89.00 507 ALA A CA 1
ATOM 3735 C C . ALA A 1 507 ? -24.266 7.162 26.876 1.00 89.00 507 ALA A C 1
ATOM 3737 O O . ALA A 1 507 ? -24.322 8.378 26.691 1.00 89.00 507 ALA A O 1
ATOM 3738 N N . GLY A 1 508 ? -24.400 6.282 25.877 1.00 84.44 508 GLY A N 1
ATOM 3739 C CA . GLY A 1 508 ? -24.291 6.638 24.462 1.00 84.44 508 GLY A CA 1
ATOM 3740 C C . GLY A 1 508 ? -25.400 6.140 23.550 1.00 84.44 508 GLY A C 1
ATOM 3741 O O . GLY A 1 508 ? -26.389 5.560 23.984 1.00 84.44 508 GLY A O 1
ATOM 3742 N N . VAL A 1 509 ? -25.199 6.355 22.252 1.00 89.19 509 VAL A N 1
ATOM 3743 C CA . VAL A 1 509 ? -26.168 6.054 21.187 1.00 89.19 509 VAL A CA 1
ATOM 3744 C C . VAL A 1 509 ? -26.441 4.554 21.055 1.00 89.19 509 VAL A C 1
ATOM 3746 O O . VAL A 1 509 ? -27.592 4.149 20.897 1.00 89.19 509 VAL A O 1
ATOM 3749 N N . LEU A 1 510 ? -25.397 3.719 21.089 1.00 92.88 510 LEU A N 1
ATOM 3750 C CA . LEU A 1 510 ? -25.538 2.272 20.909 1.00 92.88 510 LEU A CA 1
ATOM 3751 C C . LEU A 1 510 ? -24.521 1.494 21.739 1.00 92.88 510 LEU A C 1
ATOM 3753 O O . LEU A 1 510 ? -23.328 1.798 21.724 1.00 92.88 510 LEU A O 1
ATOM 3757 N N . PHE A 1 511 ? -24.998 0.431 22.379 1.00 96.25 511 PHE A N 1
ATOM 3758 C CA . PHE A 1 511 ? -24.181 -0.702 22.780 1.00 96.25 511 PHE A CA 1
ATOM 3759 C C . PHE A 1 511 ? -24.830 -1.973 22.230 1.00 96.25 511 PHE A C 1
ATOM 3761 O O . PHE A 1 511 ? -25.903 -2.377 22.678 1.00 96.25 511 PHE A O 1
ATOM 3768 N N . SER A 1 512 ? -24.213 -2.558 21.209 1.00 97.50 512 SER A N 1
ATOM 3769 C CA . SER A 1 512 ? -24.688 -3.755 20.521 1.00 97.50 512 SER A CA 1
ATOM 3770 C C . SER A 1 512 ? -23.756 -4.929 20.777 1.00 97.50 512 SER A C 1
ATOM 3772 O O . SER A 1 512 ? -22.541 -4.748 20.742 1.00 97.50 512 SER A O 1
ATOM 3774 N N . ILE A 1 513 ? -24.317 -6.122 20.978 1.00 97.81 513 ILE A N 1
ATOM 3775 C CA . ILE A 1 513 ? -23.549 -7.358 21.130 1.00 97.81 513 ILE A CA 1
ATOM 3776 C C . ILE A 1 513 ? -24.068 -8.501 20.249 1.00 97.81 513 ILE A C 1
ATOM 3778 O O . ILE A 1 513 ? -25.275 -8.649 20.024 1.00 97.81 513 ILE A O 1
ATOM 3782 N N . SER A 1 514 ? -23.139 -9.331 19.787 1.00 97.25 514 SER A N 1
ATOM 3783 C CA . SER A 1 514 ? -23.359 -10.601 19.093 1.00 97.25 514 SER A CA 1
ATOM 3784 C C . SER A 1 514 ? -22.092 -11.467 19.177 1.00 97.25 514 SER A C 1
ATOM 3786 O O . SER A 1 514 ? -21.102 -11.071 19.787 1.00 97.25 514 SER A O 1
ATOM 3788 N N . GLY A 1 515 ? -22.126 -12.652 18.573 1.00 97.00 515 GLY A N 1
ATOM 3789 C CA . GLY A 1 515 ? -20.986 -13.553 18.436 1.00 97.00 515 GLY A CA 1
ATOM 3790 C C . GLY A 1 515 ? -20.346 -13.913 19.772 1.00 97.00 515 GLY A C 1
ATOM 3791 O O . GLY A 1 515 ? -21.050 -14.230 20.741 1.00 97.00 515 GLY A O 1
ATOM 3792 N N . SER A 1 516 ? -19.014 -13.900 19.818 1.00 96.50 516 SER A N 1
ATOM 3793 C CA . SER A 1 516 ? -18.253 -14.370 20.977 1.00 96.50 516 SER A CA 1
ATOM 3794 C C . SER A 1 516 ? -17.968 -13.277 22.015 1.00 96.50 516 SER A C 1
ATOM 3796 O O . SER A 1 516 ? -17.073 -13.463 22.840 1.00 96.50 516 SER A O 1
ATOM 3798 N N . ALA A 1 517 ? -18.687 -12.147 21.971 1.00 96.88 517 ALA A N 1
ATOM 3799 C CA . ALA A 1 517 ? -18.497 -11.029 22.893 1.00 96.88 517 ALA A CA 1
ATOM 3800 C C . ALA A 1 517 ? -18.477 -11.496 24.357 1.00 96.88 517 ALA A C 1
ATOM 3802 O O . ALA A 1 517 ? -19.332 -12.283 24.780 1.00 96.88 517 ALA A O 1
ATOM 3803 N N . TYR A 1 518 ? -17.493 -1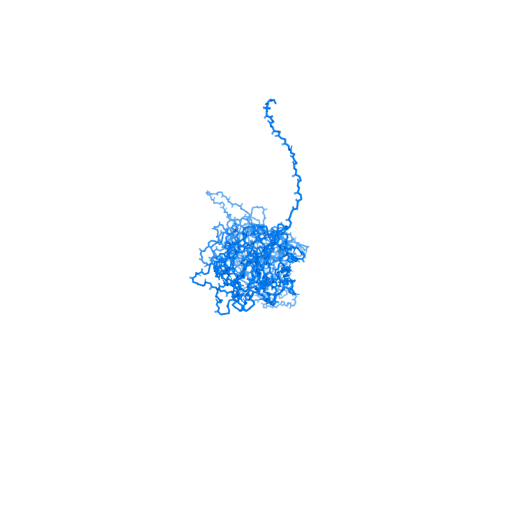1.010 25.116 1.00 95.25 518 TYR A N 1
ATOM 3804 C CA . TYR A 1 518 ? -17.242 -11.476 26.474 1.00 95.25 518 TYR A CA 1
ATOM 3805 C C . TYR A 1 518 ? -16.833 -10.340 27.421 1.00 95.25 518 TYR A C 1
ATOM 3807 O O . TYR A 1 518 ? -15.804 -9.689 27.242 1.00 95.25 518 TYR A O 1
ATOM 3815 N N . ILE A 1 519 ? -17.650 -10.123 28.453 1.00 94.50 519 ILE A N 1
ATOM 3816 C CA . ILE A 1 519 ? -17.409 -9.190 29.558 1.00 94.50 519 ILE A CA 1
ATOM 3817 C C . ILE A 1 519 ? -17.688 -9.932 30.877 1.00 94.50 519 ILE A C 1
ATOM 3819 O O . ILE A 1 519 ? -18.834 -9.951 31.344 1.00 94.50 519 ILE A O 1
ATOM 3823 N N . PRO A 1 520 ? -16.686 -10.616 31.454 1.00 88.06 520 PRO A N 1
ATOM 3824 C CA . PRO A 1 520 ? -16.872 -11.403 32.668 1.00 88.06 520 PRO A CA 1
ATOM 3825 C C . PRO A 1 520 ? -17.203 -10.537 33.879 1.00 88.06 520 PRO A C 1
ATOM 3827 O O . PRO A 1 520 ? -16.955 -9.337 33.884 1.00 88.06 520 PRO A O 1
ATOM 3830 N N . ALA A 1 521 ? -17.727 -11.173 34.931 1.00 81.50 521 ALA A N 1
ATOM 3831 C CA . ALA A 1 521 ? -17.769 -10.561 36.255 1.00 81.50 521 ALA A CA 1
ATOM 3832 C C . ALA A 1 521 ? -16.343 -10.351 36.774 1.00 81.50 521 ALA A C 1
ATOM 3834 O O . ALA A 1 521 ? -15.475 -11.197 36.557 1.00 81.50 521 ALA A O 1
ATOM 3835 N N . GLY A 1 522 ? -16.115 -9.247 37.479 1.00 76.12 522 GLY A N 1
ATOM 3836 C CA . GLY A 1 522 ? -14.807 -9.000 38.082 1.00 76.12 522 GLY A CA 1
ATOM 3837 C C . GLY A 1 522 ? -14.584 -9.840 39.324 1.00 76.12 522 GLY A C 1
ATOM 3838 O O . GLY A 1 522 ? -15.527 -10.196 40.028 1.00 76.12 522 GLY A O 1
ATOM 3839 N N . ASP A 1 523 ? -13.311 -10.084 39.611 1.00 69.31 523 ASP A N 1
ATOM 3840 C CA . ASP A 1 523 ? -12.879 -10.793 40.817 1.00 69.31 523 ASP A CA 1
ATOM 3841 C C . ASP A 1 523 ? -12.860 -9.887 42.065 1.00 69.31 523 ASP A C 1
ATOM 3843 O O . ASP A 1 523 ? -12.703 -10.375 43.185 1.00 69.31 523 ASP A O 1
ATOM 3847 N N . ASP A 1 524 ? -13.008 -8.570 41.883 1.00 69.62 524 ASP A N 1
ATOM 3848 C CA . ASP A 1 524 ? -13.021 -7.580 42.957 1.00 69.62 524 ASP A CA 1
ATOM 3849 C C . ASP A 1 524 ? -14.461 -7.230 43.354 1.00 69.62 524 ASP A C 1
ATOM 3851 O O . ASP A 1 524 ? -15.224 -6.666 42.571 1.00 69.62 524 ASP A O 1
ATOM 3855 N N . ALA A 1 525 ? -14.834 -7.562 44.591 1.00 64.19 525 ALA A N 1
ATOM 3856 C CA . ALA A 1 525 ? -16.158 -7.270 45.131 1.00 64.19 525 ALA A CA 1
ATOM 3857 C C . ALA A 1 525 ? -16.402 -5.765 45.347 1.00 64.19 525 ALA A C 1
ATOM 3859 O O . ALA A 1 525 ? -17.557 -5.341 45.359 1.00 64.19 525 ALA A O 1
ATOM 3860 N N . ASP A 1 526 ? -15.338 -4.972 45.513 1.00 63.56 526 ASP A N 1
ATOM 3861 C CA . ASP A 1 526 ? -15.418 -3.517 45.675 1.00 63.56 526 ASP A CA 1
ATOM 3862 C C . ASP A 1 526 ? -15.387 -2.786 44.319 1.00 63.56 526 ASP A C 1
ATOM 3864 O O . ASP A 1 526 ? -15.726 -1.603 44.240 1.00 63.56 526 ASP A O 1
ATOM 3868 N N . ASN A 1 527 ? -14.999 -3.489 43.250 1.00 65.19 527 ASN A N 1
ATOM 3869 C CA . ASN A 1 527 ? -14.916 -2.973 41.889 1.00 65.19 527 ASN A CA 1
ATOM 3870 C C . ASN A 1 527 ? -15.259 -4.066 40.863 1.00 65.19 527 ASN A C 1
ATOM 3872 O O . ASN A 1 527 ? -14.374 -4.562 40.150 1.00 65.19 527 ASN A O 1
ATOM 3876 N N . PRO A 1 528 ? -16.527 -4.503 40.815 1.00 68.69 528 PRO A N 1
ATOM 3877 C CA . PRO A 1 528 ? -16.906 -5.569 39.909 1.00 68.69 528 PRO A CA 1
ATOM 3878 C C . PRO A 1 528 ? -16.651 -5.130 38.460 1.00 68.69 528 PRO A C 1
ATOM 3880 O O . PRO A 1 528 ? -17.012 -4.026 38.063 1.00 68.69 528 PRO A O 1
ATOM 3883 N N . GLN A 1 529 ? -16.033 -5.994 37.644 1.00 71.31 529 GLN A N 1
ATOM 3884 C CA . GLN A 1 529 ? -16.006 -5.809 36.187 1.00 71.31 529 GLN A CA 1
ATOM 3885 C C . GLN A 1 529 ? -17.414 -5.984 35.670 1.00 71.31 529 GLN A C 1
ATOM 3887 O O . GLN A 1 529 ? -17.869 -7.088 35.387 1.00 71.31 529 GLN A O 1
ATOM 3892 N N . ASP A 1 530 ? -18.117 -4.870 35.613 1.00 85.69 530 ASP A N 1
ATOM 3893 C CA . ASP A 1 530 ? -19.483 -4.809 35.173 1.00 85.69 530 ASP A CA 1
ATOM 3894 C C . ASP A 1 530 ? -19.672 -3.740 34.102 1.00 85.69 530 ASP A C 1
ATOM 3896 O O . ASP A 1 530 ? -18.837 -2.860 33.840 1.00 85.69 530 ASP A O 1
ATOM 3900 N N . VAL A 1 531 ? -20.802 -3.886 33.425 1.00 92.06 531 VAL A N 1
ATOM 3901 C CA . VAL A 1 531 ? -21.352 -2.870 32.551 1.00 92.06 531 VAL A CA 1
ATOM 3902 C C . VAL A 1 531 ? -22.263 -1.976 33.378 1.00 92.06 531 VAL A C 1
ATOM 3904 O O . VAL A 1 531 ? -23.319 -2.409 33.844 1.00 92.06 531 VAL A O 1
ATOM 3907 N N . TYR A 1 532 ? -21.890 -0.708 33.503 1.00 90.25 532 TYR A N 1
ATOM 3908 C CA . TYR A 1 532 ? -22.750 0.317 34.074 1.00 90.25 532 TYR A CA 1
ATOM 3909 C C . TYR A 1 532 ? -23.568 0.990 32.972 1.00 90.25 532 TYR A C 1
ATOM 3911 O O . TYR A 1 532 ? -23.026 1.574 32.030 1.00 90.25 532 TYR A O 1
ATOM 3919 N N . LEU A 1 533 ? -24.893 0.923 33.099 1.00 89.75 533 LEU A N 1
ATOM 3920 C CA . LEU A 1 533 ? -25.832 1.628 32.231 1.00 89.75 533 LEU A CA 1
ATOM 3921 C C . LEU A 1 533 ? -26.213 2.951 32.897 1.00 89.75 533 LEU A C 1
ATOM 3923 O O . LEU A 1 533 ? -26.904 2.964 33.919 1.00 89.75 533 LEU A O 1
ATOM 3927 N N . ALA A 1 534 ? -25.764 4.070 32.332 1.00 82.88 534 ALA A N 1
ATOM 3928 C CA . ALA A 1 534 ? -26.032 5.373 32.922 1.00 82.88 534 ALA A CA 1
ATOM 3929 C C . ALA A 1 534 ? -27.540 5.704 32.913 1.00 82.88 534 ALA A C 1
ATOM 3931 O O . ALA A 1 534 ? -28.291 5.347 32.002 1.00 82.88 534 ALA A O 1
ATOM 3932 N N . ALA A 1 535 ? -27.995 6.433 33.930 1.00 71.00 535 ALA A N 1
ATOM 3933 C CA . ALA A 1 535 ? -29.374 6.901 34.038 1.00 71.00 535 ALA A CA 1
ATOM 3934 C C . ALA A 1 535 ? -29.378 8.410 34.320 1.00 71.00 535 ALA A C 1
ATOM 3936 O O . ALA A 1 535 ? -29.315 8.840 35.469 1.00 71.00 535 ALA A O 1
ATOM 3937 N N . TYR A 1 536 ? -29.429 9.233 33.268 1.00 62.12 536 TYR A N 1
ATOM 3938 C CA . TYR A 1 536 ? -29.376 10.698 33.415 1.00 62.12 536 TYR A CA 1
ATOM 3939 C C . TYR A 1 536 ? -30.747 11.357 33.623 1.00 62.12 536 TYR A C 1
ATOM 3941 O O . TYR A 1 536 ? -30.817 12.536 33.968 1.00 62.12 536 TYR A O 1
ATOM 3949 N N . SER A 1 537 ? -31.851 10.636 33.408 1.00 52.66 537 SER A N 1
ATOM 3950 C CA . SER A 1 537 ? -33.203 11.200 33.483 1.00 52.66 537 SER A CA 1
ATOM 3951 C C . SER A 1 537 ? -34.242 10.117 33.792 1.00 52.66 537 SER A C 1
ATOM 3953 O O . SER A 1 537 ? -34.108 9.006 33.280 1.00 52.66 537 SER A O 1
ATOM 3955 N N . PRO A 1 538 ? -35.317 10.417 34.550 1.00 51.34 538 PRO A N 1
ATOM 3956 C CA . PRO A 1 538 ? -36.364 9.454 34.925 1.00 51.34 538 PRO A CA 1
ATOM 3957 C C . PRO A 1 538 ? -37.237 8.940 33.757 1.00 51.34 538 PRO A C 1
ATOM 3959 O O . PRO A 1 538 ? -38.332 8.437 33.997 1.00 51.34 538 PRO A O 1
ATOM 3962 N N . PHE A 1 539 ? -36.803 9.091 32.500 1.00 49.78 539 PHE A N 1
ATOM 3963 C CA . PHE A 1 539 ? -37.584 8.730 31.310 1.00 49.78 539 PHE A CA 1
ATOM 3964 C C . PHE A 1 539 ? -36.821 7.907 30.258 1.00 49.78 539 PHE A C 1
ATOM 3966 O O . PHE A 1 539 ? -37.455 7.395 29.338 1.00 49.78 539 PHE A O 1
ATOM 3973 N N . THR A 1 540 ? -35.501 7.734 30.382 1.00 57.78 540 THR A N 1
ATOM 3974 C CA . THR A 1 540 ? -34.686 6.939 29.444 1.00 57.78 540 THR A CA 1
ATOM 3975 C C . THR A 1 540 ? -33.515 6.296 30.181 1.00 57.78 540 THR A C 1
ATOM 3977 O O . THR A 1 540 ? -32.631 7.005 30.660 1.00 57.78 540 THR A O 1
ATOM 3980 N N . ALA A 1 541 ? -33.502 4.965 30.245 1.00 64.44 541 ALA A N 1
ATOM 3981 C CA . ALA A 1 541 ? -32.316 4.191 30.599 1.00 64.44 541 ALA A CA 1
ATOM 3982 C C . ALA A 1 541 ? -31.628 3.711 29.316 1.00 64.44 541 ALA A C 1
ATOM 3984 O O . ALA A 1 541 ? -32.309 3.350 28.345 1.00 64.44 541 ALA A O 1
ATOM 3985 N N . TYR A 1 542 ? -30.296 3.701 29.317 1.00 87.50 542 TYR A N 1
ATOM 3986 C CA . TYR A 1 542 ? -29.538 3.039 28.261 1.00 87.50 542 TYR A CA 1
ATOM 3987 C C . TYR A 1 542 ? -29.719 1.522 28.343 1.00 87.50 542 TYR A C 1
ATOM 3989 O O . TYR A 1 542 ? -30.084 0.971 29.381 1.00 87.50 542 TYR A O 1
ATOM 3997 N N . SER A 1 543 ? -29.508 0.849 27.219 1.00 91.38 543 SER A N 1
ATOM 3998 C CA . SER A 1 543 ? -29.788 -0.577 27.070 1.00 91.38 543 SER A CA 1
ATOM 3999 C C . SER A 1 543 ? -28.771 -1.224 26.151 1.00 91.38 543 SER A C 1
ATOM 4001 O O . SER A 1 543 ? -28.359 -0.606 25.171 1.00 91.38 543 SER A O 1
ATOM 4003 N N . ILE A 1 544 ? -28.470 -2.490 26.396 1.00 95.88 544 ILE A N 1
ATOM 4004 C CA . ILE A 1 544 ? -27.684 -3.323 25.494 1.00 95.88 544 ILE A CA 1
ATOM 4005 C C . ILE A 1 544 ? -28.617 -3.949 24.457 1.00 95.88 544 ILE A C 1
ATOM 4007 O O . ILE A 1 544 ? -29.675 -4.485 24.791 1.00 95.88 544 ILE A O 1
ATOM 4011 N N . THR A 1 545 ? -28.226 -3.884 23.190 1.00 97.44 545 THR A N 1
ATOM 4012 C CA . THR A 1 545 ? -28.954 -4.495 22.076 1.00 97.44 545 THR A CA 1
ATOM 4013 C C . THR A 1 545 ? -28.301 -5.818 21.697 1.00 97.44 545 THR A C 1
ATOM 4015 O O . THR A 1 545 ? -27.120 -5.854 21.368 1.00 97.44 545 THR A O 1
ATOM 4018 N N . VAL A 1 546 ? -29.065 -6.908 21.709 1.00 97.81 546 VAL A N 1
ATOM 4019 C CA . VAL A 1 546 ? -28.633 -8.202 21.166 1.00 97.81 546 VAL A CA 1
ATOM 4020 C C . VAL A 1 546 ? -28.929 -8.200 19.672 1.00 97.81 546 VAL A C 1
ATOM 4022 O O . VAL A 1 546 ? -30.090 -8.307 19.278 1.00 97.81 546 VAL A O 1
ATOM 4025 N N . ALA A 1 547 ? -27.896 -8.037 18.848 1.00 97.19 547 ALA A N 1
ATOM 4026 C CA . ALA A 1 547 ? -28.032 -7.886 17.397 1.00 97.19 547 ALA A CA 1
ATOM 4027 C C . ALA A 1 547 ? -27.932 -9.206 16.619 1.00 97.19 547 ALA A C 1
ATOM 4029 O O . ALA A 1 547 ? -28.256 -9.246 15.435 1.00 97.19 547 ALA A O 1
ATOM 4030 N N . GLY A 1 548 ? -27.515 -10.293 17.267 1.00 95.38 548 GLY A N 1
ATOM 4031 C CA . GLY A 1 548 ? -27.362 -11.594 16.625 1.00 95.38 548 GLY A CA 1
ATOM 4032 C C . GLY A 1 548 ? -27.239 -12.735 17.625 1.00 95.38 548 GLY A C 1
ATOM 4033 O O . GLY A 1 548 ? -27.532 -12.581 18.812 1.00 95.38 548 GLY A O 1
ATOM 4034 N N . GLU A 1 549 ? -26.810 -13.898 17.138 1.00 94.69 549 GLU A N 1
ATOM 4035 C CA . GLU A 1 549 ? -26.524 -15.049 17.994 1.00 94.69 549 GLU A CA 1
ATOM 4036 C C . GLU A 1 549 ? -25.415 -14.709 18.994 1.00 94.69 549 GLU A C 1
ATOM 4038 O O . GLU A 1 549 ? -24.431 -14.077 18.629 1.00 94.69 549 GLU A O 1
ATOM 4043 N N . LEU A 1 550 ? -25.568 -15.144 20.245 1.00 95.56 550 LEU A N 1
ATOM 4044 C CA . LEU A 1 550 ? -24.529 -15.052 21.268 1.00 95.56 550 LEU A CA 1
ATOM 4045 C C . LEU A 1 550 ? -23.864 -16.420 21.395 1.00 95.56 550 LEU A C 1
ATOM 4047 O O . LEU A 1 550 ? -24.509 -17.364 21.852 1.00 95.56 550 LEU A O 1
ATOM 4051 N N . THR A 1 551 ? -22.598 -16.536 21.017 1.00 93.56 551 THR A N 1
ATOM 4052 C CA . THR A 1 551 ? -21.803 -17.776 21.069 1.00 93.56 551 THR A CA 1
ATOM 4053 C C . THR A 1 551 ? -20.757 -17.766 22.186 1.00 93.56 551 THR A C 1
ATOM 4055 O O . THR A 1 551 ? -20.172 -18.810 22.471 1.00 93.56 551 THR A O 1
ATOM 4058 N N . GLY A 1 552 ? -20.553 -16.619 22.846 1.00 80.12 552 GLY A N 1
ATOM 4059 C CA . GLY A 1 552 ? -19.615 -16.454 23.959 1.00 80.12 552 GLY A CA 1
ATOM 4060 C C . GLY A 1 552 ? -19.928 -17.309 25.196 1.00 80.12 552 GLY A C 1
ATOM 4061 O O . GLY A 1 552 ? -21.034 -17.838 25.369 1.00 80.12 552 GLY A O 1
ATOM 4062 N N . THR A 1 553 ? -18.929 -17.430 26.074 1.00 81.06 553 THR A N 1
ATOM 4063 C CA . THR A 1 553 ? -19.026 -18.139 27.360 1.00 81.06 553 THR A CA 1
ATOM 4064 C C . THR A 1 553 ? -20.060 -17.470 28.259 1.00 81.06 553 THR A C 1
ATOM 4066 O O . THR A 1 553 ? -20.070 -16.254 28.370 1.00 81.06 553 THR A O 1
ATOM 4069 N N . SER A 1 554 ? -20.924 -18.250 28.915 1.00 83.81 554 SER A N 1
ATOM 4070 C CA . SER A 1 554 ? -21.904 -17.717 29.868 1.00 83.81 554 SER A CA 1
ATOM 4071 C C . SER A 1 554 ? -21.273 -17.518 31.258 1.00 83.81 554 SER A C 1
ATOM 4073 O O . SER A 1 554 ? -20.679 -18.474 31.764 1.00 83.81 554 SER A O 1
ATOM 4075 N N . PRO A 1 555 ? -21.466 -16.362 31.920 1.00 89.56 555 PRO A N 1
ATOM 4076 C CA . PRO A 1 555 ? -22.172 -15.185 31.412 1.00 89.56 555 PRO A CA 1
ATOM 4077 C C . PRO A 1 555 ? -21.359 -14.444 30.338 1.00 89.56 555 PRO A C 1
ATOM 4079 O O . PRO A 1 555 ? -20.159 -14.244 30.501 1.00 89.56 555 PRO A O 1
ATOM 4082 N N . VAL A 1 556 ? -22.025 -14.019 29.258 1.00 92.44 556 VAL A N 1
ATOM 4083 C CA . VAL A 1 556 ? -21.395 -13.232 28.179 1.00 92.44 556 VAL A CA 1
ATOM 4084 C C . VAL A 1 556 ? -21.138 -11.797 28.617 1.00 92.44 556 VAL A C 1
ATOM 4086 O O . VAL A 1 556 ? -20.260 -11.131 28.082 1.00 92.44 556 VAL A O 1
ATOM 4089 N N . MET A 1 557 ? -21.928 -11.310 29.573 1.00 92.94 557 MET A N 1
ATOM 4090 C CA . MET A 1 557 ? -21.834 -9.962 30.103 1.00 92.94 557 MET A CA 1
ATOM 4091 C C . MET A 1 557 ? -22.376 -9.923 31.526 1.00 92.94 557 MET A C 1
ATOM 4093 O O . MET A 1 557 ? -23.473 -10.426 31.790 1.00 92.94 557 MET A O 1
ATOM 4097 N N . THR A 1 558 ? -21.633 -9.277 32.416 1.00 92.38 558 THR A N 1
ATOM 4098 C CA . THR A 1 558 ? -22.104 -8.920 33.755 1.00 92.38 558 THR A CA 1
ATOM 4099 C C . THR A 1 558 ? -22.495 -7.448 33.779 1.00 92.38 558 THR A C 1
ATOM 4101 O O . THR A 1 558 ? -21.727 -6.588 33.357 1.00 92.38 558 THR A O 1
ATOM 4104 N N . ILE A 1 559 ? -23.707 -7.152 34.238 1.00 91.25 559 ILE A N 1
ATOM 4105 C CA . ILE A 1 559 ? -24.282 -5.805 34.258 1.00 91.25 559 ILE A CA 1
ATOM 4106 C C . ILE A 1 559 ? -24.469 -5.380 35.707 1.00 91.25 559 ILE A C 1
ATOM 4108 O O . ILE A 1 559 ? -24.869 -6.189 36.548 1.00 91.25 559 ILE A O 1
ATOM 4112 N N . GLN A 1 560 ? -24.233 -4.104 35.990 1.00 87.69 560 GLN A N 1
ATOM 4113 C CA . GLN A 1 560 ? -24.536 -3.574 37.302 1.00 87.69 560 GLN A CA 1
ATOM 4114 C C . GLN A 1 560 ? -26.051 -3.664 37.577 1.00 87.69 560 GLN A C 1
ATOM 4116 O O . GLN A 1 560 ? -26.880 -3.384 36.713 1.00 87.69 560 GLN A O 1
ATOM 4121 N N . GLY A 1 561 ? -26.449 -4.103 38.765 1.00 81.50 561 GLY A N 1
ATOM 4122 C CA . GLY A 1 561 ? -27.831 -4.156 39.229 1.00 81.50 561 GLY A CA 1
ATOM 4123 C C . GLY A 1 561 ? -28.142 -2.967 40.135 1.00 81.50 561 GLY A C 1
ATOM 4124 O O . GLY A 1 561 ? -27.865 -2.989 41.329 1.00 81.50 561 GLY A O 1
ATOM 4125 N N . SER A 1 562 ? -28.775 -1.921 39.602 1.00 80.38 562 SER A N 1
ATOM 4126 C CA . SER A 1 562 ? -29.052 -0.703 40.374 1.00 80.38 562 SER A CA 1
ATOM 4127 C C . SER A 1 562 ? -30.530 -0.346 40.440 1.00 80.38 562 SER A C 1
ATOM 4129 O O . SER A 1 562 ? -31.271 -0.432 39.459 1.00 80.38 562 SER A O 1
ATOM 4131 N N . SER A 1 563 ? -30.934 0.205 41.589 1.00 79.19 563 SER A N 1
ATOM 4132 C CA . SER A 1 563 ? -32.244 0.850 41.755 1.00 79.19 563 SER A CA 1
ATOM 4133 C C . SER A 1 563 ? -32.472 1.986 40.751 1.00 79.19 563 SER A C 1
ATOM 4135 O O . SER A 1 563 ? -33.619 2.298 40.440 1.00 79.19 563 SER A O 1
ATOM 4137 N N . ALA A 1 564 ? -31.394 2.576 40.216 1.00 75.69 564 ALA A N 1
ATOM 4138 C CA . ALA A 1 564 ? -31.445 3.672 39.254 1.00 75.69 564 ALA A CA 1
ATOM 4139 C C . ALA A 1 564 ? -32.143 3.302 37.933 1.00 75.69 564 ALA A C 1
ATOM 4141 O O . ALA A 1 564 ? -32.723 4.180 37.296 1.00 75.69 564 ALA A O 1
ATOM 4142 N N . TYR A 1 565 ? -32.126 2.025 37.537 1.00 79.31 565 TYR A N 1
ATOM 4143 C CA . TYR A 1 565 ? -32.793 1.532 36.324 1.00 79.31 565 TYR A CA 1
ATOM 4144 C C . TYR A 1 565 ? -33.681 0.300 36.577 1.00 79.31 565 TYR A C 1
ATOM 4146 O O . TYR A 1 565 ? -34.073 -0.398 35.640 1.00 79.31 565 TYR A O 1
ATOM 4154 N N . ALA A 1 566 ? -34.100 0.072 37.825 1.00 84.25 566 ALA A N 1
ATOM 4155 C CA . ALA A 1 566 ? -35.179 -0.869 38.115 1.00 84.25 566 ALA A CA 1
ATOM 4156 C C . ALA A 1 566 ? -36.476 -0.431 37.404 1.00 84.25 566 ALA A C 1
ATOM 4158 O O . ALA A 1 566 ? -36.888 0.727 37.479 1.00 84.25 566 ALA A O 1
ATOM 4159 N N . GLY A 1 567 ? -37.120 -1.360 36.699 1.00 86.62 567 GLY A N 1
ATOM 4160 C CA . GLY A 1 567 ? -38.308 -1.115 35.880 1.00 86.62 567 GLY A CA 1
ATOM 4161 C C . GLY A 1 567 ? -38.023 -0.694 34.434 1.00 86.62 567 GLY A C 1
ATOM 4162 O O . GLY A 1 567 ? -38.975 -0.500 33.678 1.00 86.62 567 GLY A O 1
ATOM 4163 N N . TYR A 1 568 ? -36.757 -0.585 34.018 1.00 88.75 568 TYR A N 1
ATOM 4164 C CA . TYR A 1 568 ? -36.386 -0.263 32.638 1.00 88.75 568 TYR A CA 1
ATOM 4165 C C . TYR A 1 568 ? -35.913 -1.490 31.860 1.00 88.75 568 TYR A C 1
ATOM 4167 O O . TYR A 1 568 ? -35.370 -2.440 32.425 1.00 88.75 568 TYR A O 1
ATOM 4175 N N . GLN A 1 569 ? -36.107 -1.443 30.541 1.00 91.44 569 GLN A N 1
ATOM 4176 C CA . GLN A 1 569 ? -35.592 -2.450 29.624 1.00 91.44 569 GLN A CA 1
ATOM 4177 C C . GLN A 1 569 ? -34.098 -2.222 29.399 1.00 91.44 569 GLN A C 1
ATOM 4179 O O . GLN A 1 569 ? -33.713 -1.303 28.675 1.00 91.44 569 GLN A O 1
ATOM 4184 N N . ILE A 1 570 ? -33.276 -3.060 30.023 1.00 92.31 570 ILE A N 1
ATOM 4185 C CA . ILE A 1 570 ? -31.815 -2.979 29.951 1.00 92.31 570 ILE A CA 1
ATOM 4186 C C . ILE A 1 570 ? -31.237 -3.883 28.859 1.00 92.31 570 ILE A C 1
ATOM 4188 O O . ILE A 1 570 ? -30.155 -3.596 28.359 1.00 92.31 570 ILE A O 1
ATOM 4192 N N . ILE A 1 571 ? -31.980 -4.912 28.434 1.00 95.25 571 ILE A N 1
ATOM 4193 C CA . ILE A 1 571 ? -31.650 -5.771 27.290 1.00 95.25 571 ILE A CA 1
ATOM 4194 C C . ILE A 1 571 ? -32.745 -5.643 26.232 1.00 95.25 571 ILE A C 1
ATOM 4196 O O . ILE A 1 571 ? -33.923 -5.850 26.520 1.00 95.25 571 ILE A O 1
ATOM 4200 N N . LYS A 1 572 ? -32.362 -5.335 24.992 1.00 95.19 572 LYS A N 1
ATOM 4201 C CA . LYS A 1 572 ? -33.268 -5.213 23.844 1.00 95.19 572 LYS A CA 1
ATOM 4202 C C . LYS A 1 572 ? -32.916 -6.217 22.757 1.00 95.19 572 LYS A C 1
ATOM 4204 O O . LYS A 1 572 ? -31.747 -6.518 22.532 1.00 95.19 572 LYS A O 1
ATOM 4209 N N . ALA A 1 573 ? -33.934 -6.699 22.052 1.00 95.50 573 ALA A N 1
ATOM 4210 C CA . ALA A 1 573 ? -33.735 -7.407 20.794 1.00 95.50 573 ALA A CA 1
ATOM 4211 C C . ALA A 1 573 ? -33.421 -6.405 19.676 1.00 95.50 573 ALA A C 1
ATOM 4213 O O . ALA A 1 573 ? -34.151 -5.428 19.506 1.00 95.50 573 ALA A O 1
ATOM 4214 N N . GLY A 1 574 ? -32.356 -6.667 18.921 1.00 94.56 574 GLY A N 1
ATOM 4215 C CA . GLY A 1 574 ? -32.106 -6.029 17.635 1.00 94.56 574 GLY A CA 1
ATOM 4216 C C . GLY A 1 574 ? -33.006 -6.587 16.529 1.00 94.56 574 GLY A C 1
ATOM 4217 O O . GLY A 1 574 ? -33.833 -7.478 16.751 1.00 94.56 574 GLY A O 1
ATOM 4218 N N . ASP A 1 575 ? -32.833 -6.067 15.317 1.00 93.06 575 ASP A N 1
ATOM 4219 C CA . ASP A 1 575 ? -33.631 -6.470 14.161 1.00 93.06 575 ASP A CA 1
ATOM 4220 C C . ASP A 1 575 ? -33.503 -7.974 13.882 1.00 93.06 575 ASP A C 1
ATOM 4222 O O . ASP A 1 575 ? -32.412 -8.521 13.745 1.00 93.06 575 ASP A O 1
ATOM 4226 N N . GLY A 1 576 ? -34.644 -8.664 13.805 1.00 92.00 576 GLY A N 1
ATOM 4227 C CA . GLY A 1 576 ? -34.692 -10.109 13.563 1.00 92.00 576 GLY A CA 1
ATOM 4228 C C . GLY A 1 576 ? -34.356 -10.990 14.774 1.00 92.00 576 GLY A C 1
ATOM 4229 O O . GLY A 1 576 ? -34.420 -12.214 14.653 1.00 92.00 576 GLY A O 1
ATOM 4230 N N . VAL A 1 577 ? -34.063 -10.411 15.943 1.00 95.31 577 VAL A N 1
ATOM 4231 C CA . VAL A 1 577 ? -33.788 -11.148 17.186 1.00 95.31 577 VAL A CA 1
ATOM 4232 C C . VAL A 1 577 ? -35.052 -11.260 18.042 1.00 95.31 577 VAL A C 1
ATOM 4234 O O . VAL A 1 577 ? -35.904 -10.377 18.073 1.00 95.31 577 VAL A O 1
ATOM 4237 N N . THR A 1 578 ? -35.199 -12.373 18.761 1.00 94.50 578 THR A N 1
ATOM 4238 C CA . THR A 1 578 ? -36.221 -12.551 19.804 1.00 94.50 578 THR A CA 1
ATOM 4239 C C . THR A 1 578 ? -35.522 -12.879 21.115 1.00 94.50 578 THR A C 1
ATOM 4241 O O . THR A 1 578 ? -34.745 -13.829 21.156 1.00 94.50 578 THR A O 1
ATOM 4244 N N . LEU A 1 579 ? -35.799 -12.126 22.185 1.00 94.94 579 LEU A N 1
ATOM 4245 C CA . LEU A 1 579 ? -35.254 -12.425 23.512 1.00 94.94 579 LEU A CA 1
ATOM 4246 C C . LEU A 1 579 ? -35.888 -13.715 24.049 1.00 94.94 579 LEU A C 1
ATOM 4248 O O . LEU A 1 579 ? -37.088 -13.773 24.315 1.00 94.94 579 LEU A O 1
ATOM 4252 N N . THR A 1 580 ? -35.080 -14.766 24.172 1.00 94.06 580 THR A N 1
ATOM 4253 C CA . THR A 1 580 ? -35.464 -16.040 24.793 1.00 94.06 580 THR A CA 1
ATOM 4254 C C . THR A 1 580 ? -34.894 -16.131 26.206 1.00 94.06 580 THR A C 1
ATOM 4256 O O . THR A 1 580 ? -33.956 -15.414 26.553 1.00 94.06 580 THR A O 1
ATOM 4259 N N . SER A 1 581 ? -35.407 -17.057 27.022 1.00 91.00 581 SER A N 1
ATOM 4260 C CA . SER A 1 581 ? -34.822 -17.361 28.337 1.00 91.00 581 SER A CA 1
ATOM 4261 C C . SER A 1 581 ? -33.344 -17.739 28.250 1.00 91.00 581 SER A C 1
ATOM 4263 O O . SER A 1 581 ? -32.577 -17.386 29.138 1.00 91.00 581 SER A O 1
ATOM 4265 N N . ASP A 1 582 ? -32.943 -18.416 27.172 1.00 91.56 582 ASP A N 1
ATOM 4266 C CA . ASP A 1 582 ? -31.559 -18.839 26.953 1.00 91.56 582 ASP A CA 1
ATOM 4267 C C . ASP A 1 582 ? -30.652 -17.645 26.645 1.00 91.56 582 ASP A C 1
ATOM 4269 O O . ASP A 1 582 ? -29.508 -17.626 27.082 1.00 91.56 582 ASP A O 1
ATOM 4273 N N . ILE A 1 583 ? -31.155 -16.636 25.923 1.00 94.31 583 ILE A N 1
ATOM 4274 C CA . ILE A 1 583 ? -30.431 -15.379 25.689 1.00 94.31 583 ILE A CA 1
ATOM 4275 C C . ILE A 1 583 ? -30.328 -14.585 26.991 1.00 94.31 583 ILE A C 1
ATOM 4277 O O . ILE A 1 583 ? -29.235 -14.171 27.358 1.00 94.31 583 ILE A O 1
ATOM 4281 N N . ILE A 1 584 ? -31.439 -14.405 27.713 1.00 95.06 584 ILE A N 1
ATOM 4282 C CA . ILE A 1 584 ? -31.453 -13.660 28.981 1.00 95.06 584 ILE A CA 1
ATOM 4283 C C . ILE A 1 584 ? -30.545 -14.323 30.025 1.00 95.06 584 ILE A C 1
ATOM 4285 O O . ILE A 1 584 ? -29.803 -13.632 30.713 1.00 95.06 584 ILE A O 1
ATOM 4289 N N . GLY A 1 585 ? -30.531 -15.657 30.092 1.00 93.00 585 GLY A N 1
ATOM 4290 C CA . GLY A 1 585 ? -29.685 -16.421 31.011 1.00 93.00 585 GLY A CA 1
ATOM 4291 C C . GLY A 1 585 ? -28.178 -16.302 30.758 1.00 93.00 585 GLY A C 1
ATOM 4292 O O . GLY A 1 585 ? -27.398 -16.752 31.593 1.00 93.00 585 GLY A O 1
ATOM 4293 N N . LYS A 1 586 ? -27.757 -15.696 29.638 1.00 94.38 586 LYS A N 1
ATOM 4294 C CA . LYS A 1 586 ? -26.347 -15.381 29.368 1.00 94.38 586 LYS A CA 1
ATOM 4295 C C . LYS A 1 586 ? -25.889 -14.074 30.010 1.00 94.38 586 LYS A C 1
ATOM 4297 O O . LYS A 1 586 ? -24.690 -13.820 30.027 1.00 94.38 586 LYS A O 1
ATOM 4302 N N . PHE A 1 587 ? -26.797 -13.261 30.540 1.00 94.00 587 PHE A N 1
ATOM 4303 C CA . PHE A 1 587 ? -26.456 -12.036 31.255 1.00 94.00 587 PHE A CA 1
ATOM 4304 C C . PHE A 1 587 ? -26.461 -12.286 32.762 1.00 94.00 587 PHE A C 1
ATOM 4306 O O . PHE A 1 587 ? -27.391 -12.891 33.297 1.00 94.00 587 PHE A O 1
ATOM 4313 N N . ALA A 1 588 ? -25.430 -11.802 33.446 1.00 91.94 588 ALA A N 1
ATOM 4314 C CA . ALA A 1 588 ? -25.347 -11.803 34.900 1.00 91.94 588 ALA A CA 1
ATOM 4315 C C . ALA A 1 588 ? -25.574 -10.394 35.460 1.00 91.94 588 ALA A C 1
ATOM 4317 O O . ALA A 1 588 ? -25.398 -9.396 34.761 1.00 91.94 588 ALA A O 1
ATOM 4318 N N . LEU A 1 589 ? -25.948 -10.331 36.737 1.00 89.81 589 LEU A N 1
ATOM 4319 C CA . LEU A 1 589 ? -26.007 -9.097 37.514 1.00 89.81 589 LEU A CA 1
ATOM 4320 C C . LEU A 1 589 ? -24.986 -9.167 38.647 1.00 89.81 589 LEU A C 1
ATOM 4322 O O . LEU A 1 589 ? -24.758 -10.250 39.183 1.00 89.81 589 LEU A O 1
ATOM 4326 N N . THR A 1 590 ? -24.412 -8.037 39.045 1.00 86.94 590 THR A N 1
ATOM 4327 C CA . THR A 1 590 ? -23.583 -7.947 40.261 1.00 86.94 590 THR A CA 1
ATOM 4328 C C . THR A 1 590 ? -24.433 -7.998 41.536 1.00 86.94 590 THR A C 1
ATOM 4330 O O . THR A 1 590 ? -24.126 -8.748 42.457 1.00 86.94 590 THR A O 1
ATOM 4333 N N . GLU A 1 591 ? -25.559 -7.281 41.592 1.00 82.19 591 GLU A N 1
ATOM 4334 C CA . GLU A 1 591 ? -26.467 -7.231 42.749 1.00 82.19 591 GLU A CA 1
ATOM 4335 C C . GLU A 1 591 ? -27.592 -8.286 42.657 1.00 82.19 591 GLU A C 1
ATOM 4337 O O . GLU A 1 591 ? -28.789 -7.968 42.666 1.00 82.19 591 GLU A O 1
ATOM 4342 N N . THR A 1 592 ? -27.217 -9.569 42.585 1.00 78.69 592 THR A N 1
ATOM 4343 C CA . THR A 1 592 ? -28.144 -10.698 42.347 1.00 78.69 592 THR A CA 1
ATOM 4344 C C . THR A 1 592 ? -29.200 -10.924 43.425 1.00 78.69 592 THR A C 1
ATOM 4346 O O . THR A 1 592 ? -30.194 -11.591 43.156 1.00 78.69 592 THR A O 1
ATOM 4349 N N . ASP A 1 593 ? -29.000 -10.406 44.637 1.00 83.12 593 ASP A N 1
ATOM 4350 C CA . ASP A 1 593 ? -29.949 -10.565 45.749 1.00 83.12 593 ASP A CA 1
ATOM 4351 C C . ASP A 1 593 ? -31.092 -9.542 45.702 1.00 83.12 593 ASP A C 1
ATOM 4353 O O . ASP A 1 593 ? -32.100 -9.693 46.391 1.00 83.12 593 ASP A O 1
ATOM 4357 N N . SER A 1 594 ? -30.932 -8.477 44.911 1.00 88.31 594 SER A N 1
ATOM 4358 C CA . SER A 1 594 ? -31.881 -7.359 44.850 1.00 88.31 594 SER A CA 1
ATOM 4359 C C . SER A 1 594 ? -32.640 -7.289 43.531 1.00 88.31 594 SER A C 1
ATOM 4361 O O . SER A 1 594 ? -33.769 -6.797 43.521 1.00 88.31 594 SER A O 1
ATOM 4363 N N . TYR A 1 595 ? -32.057 -7.800 42.441 1.00 91.88 595 TYR A N 1
ATOM 4364 C CA . TYR A 1 595 ? -32.630 -7.666 41.106 1.00 91.88 595 TYR A CA 1
ATOM 4365 C C . TYR A 1 595 ? -32.534 -8.936 40.257 1.00 91.88 595 TYR A C 1
ATOM 4367 O O . TYR A 1 595 ? -31.664 -9.783 40.457 1.00 91.88 595 TYR A O 1
ATOM 4375 N N . TYR A 1 596 ? -33.409 -9.028 39.256 1.00 92.75 596 TYR A N 1
ATOM 4376 C CA . TYR A 1 596 ? -33.356 -10.020 38.184 1.00 92.75 596 TYR A CA 1
ATOM 4377 C C . TYR A 1 596 ? -33.700 -9.396 36.829 1.00 92.75 596 TYR A C 1
ATOM 4379 O O . TYR A 1 596 ? -34.354 -8.353 36.759 1.00 92.75 596 TYR A O 1
ATOM 4387 N N . ILE A 1 597 ? -33.279 -10.053 35.745 1.00 93.88 597 ILE A N 1
ATOM 4388 C CA . ILE A 1 597 ? -33.653 -9.684 34.374 1.00 93.88 597 ILE A CA 1
ATOM 4389 C C . ILE A 1 597 ? -34.857 -10.534 33.961 1.00 93.88 597 ILE A C 1
ATOM 4391 O O . ILE A 1 597 ? -34.803 -11.765 33.985 1.00 93.88 597 ILE A O 1
ATOM 4395 N N . SER A 1 598 ? -35.966 -9.889 33.611 1.00 93.94 598 SER A N 1
ATOM 4396 C CA . SER A 1 598 ? -37.163 -10.566 33.117 1.00 93.94 598 SER A CA 1
ATOM 4397 C C . SER A 1 598 ? -36.958 -11.120 31.700 1.00 93.94 598 SER A C 1
ATOM 4399 O O . SER A 1 598 ? -36.034 -10.739 30.982 1.00 93.94 598 SER A O 1
ATOM 4401 N N . ALA A 1 599 ? -37.848 -12.018 31.262 1.00 92.56 599 ALA A N 1
ATOM 4402 C CA . ALA A 1 599 ? -37.754 -12.656 29.942 1.00 92.56 599 ALA A CA 1
ATOM 4403 C C . ALA A 1 599 ? -37.807 -11.661 28.762 1.00 92.56 599 ALA A C 1
ATOM 4405 O O . ALA A 1 599 ? -37.286 -11.945 27.688 1.00 92.56 599 ALA A O 1
ATOM 4406 N N . ASP A 1 600 ? -38.425 -10.498 28.963 1.00 90.81 600 ASP A N 1
ATOM 4407 C CA . ASP A 1 600 ? -38.514 -9.376 28.025 1.00 90.81 600 ASP A CA 1
ATOM 4408 C C . ASP A 1 600 ? -37.388 -8.334 28.196 1.00 90.81 600 ASP A C 1
ATOM 4410 O O . ASP A 1 600 ? -37.405 -7.288 27.543 1.00 90.81 600 ASP A O 1
ATOM 4414 N N . GLY A 1 601 ? -36.384 -8.626 29.032 1.00 93.81 601 GLY A N 1
ATOM 4415 C CA . GLY A 1 601 ? -35.160 -7.833 29.166 1.00 93.81 601 GLY A CA 1
ATOM 4416 C C . GLY A 1 601 ? -35.254 -6.640 30.119 1.00 93.81 601 GLY A C 1
ATOM 4417 O O . GLY A 1 601 ? -34.405 -5.747 30.058 1.00 93.81 601 GLY A O 1
ATOM 4418 N N . TYR A 1 602 ? -36.264 -6.592 30.993 1.00 93.44 602 TYR A N 1
ATOM 4419 C CA . TYR A 1 602 ? -36.390 -5.551 32.015 1.00 93.44 602 TYR A CA 1
ATOM 4420 C C . TYR A 1 602 ? -35.657 -5.930 33.295 1.00 93.44 602 TYR A C 1
ATOM 4422 O O . TYR A 1 602 ? -35.754 -7.063 33.760 1.00 93.44 602 TYR A O 1
ATOM 4430 N N . LEU A 1 603 ? -34.985 -4.959 33.913 1.00 92.19 603 LEU A N 1
ATOM 4431 C CA . LEU A 1 603 ? -34.490 -5.126 35.274 1.00 92.19 603 LEU A CA 1
ATOM 4432 C C . LEU A 1 603 ? -35.658 -4.983 36.254 1.00 92.19 603 LEU A C 1
ATOM 4434 O O . LEU A 1 603 ? -36.384 -3.990 36.217 1.00 92.19 603 LEU A O 1
ATOM 4438 N N . GLN A 1 604 ? -35.837 -5.946 37.148 1.00 91.50 604 GLN A N 1
ATOM 4439 C CA . GLN A 1 604 ? -36.907 -5.969 38.145 1.00 91.50 604 GLN A CA 1
ATOM 4440 C C . GLN A 1 604 ? -36.318 -6.194 39.535 1.00 91.50 604 GLN A C 1
ATOM 4442 O O . GLN A 1 604 ? -35.332 -6.911 39.674 1.00 91.50 604 GLN A O 1
ATOM 4447 N N . ALA A 1 605 ? -36.923 -5.592 40.558 1.00 90.25 605 ALA A N 1
ATOM 4448 C CA . ALA A 1 605 ? -36.615 -5.914 41.950 1.00 90.25 605 ALA A CA 1
ATOM 4449 C C . ALA A 1 605 ? -37.386 -7.172 42.388 1.00 90.25 605 ALA A C 1
ATOM 4451 O O . ALA A 1 605 ? -38.474 -7.433 41.860 1.00 90.25 605 ALA A O 1
ATOM 4452 N N . TYR A 1 606 ? -36.826 -7.940 43.326 1.00 87.19 606 TYR A N 1
ATOM 4453 C CA . TYR A 1 606 ? -37.497 -9.110 43.914 1.00 87.19 606 TYR A CA 1
ATOM 4454 C C . TYR A 1 606 ? -38.690 -8.767 44.810 1.00 87.19 606 TYR A C 1
ATOM 4456 O O . TYR A 1 606 ? -38.680 -7.694 45.460 1.00 87.19 606 TYR A O 1
#

pLDDT: mean 82.3, std 16.99, range [24.67, 98.75]

Sequence (606 aa):
MKKDILNHILPIITLCLSSAGIFFGCKSDDDVAPKSRVAANFFGNVISATRLDGTAWEVGDEIGLFQWQQDGHLADALTSNTRYAVNTDGTCSVGDGDSAIFLLSDSLYTITGYYPFTVNEIEDDSIYQISDWNRQNELNYDLLFAQATGVSADAPDVTLTFAHRFCLLMLNIVVDASSSITADSLAELTVTLSGKNIPVSFNLHSGALTYNYATVGGNIDVPVEIDEDTPTQATASAIVAPDEANTVSDRVLTFTFASGRVHTYTIPANLLFEAGKAYEMNFTFTGDHIIYVSADGVEGADGRALATALPTVTAAVSRIIQFQNPVDWTICVSGEVVAANEISNSLTSEHATSLTITGLHENSGDNYTDILDGGSVFATEAGEATINGSVISISTEVPITISNLKITNGISTGGYGGGIQMGAAVGELTLESGAWITENHTYYSAGGIMISGSDAQCATVIMKDGSRVTNNTSGSGGGIWNTGKLIMEGGEISGNQAGSGAAVEHAGVLFSISGSAYIPAGDDADNPQDVYLAAYSPFTAYSITVAGELTGTSPVMTIQGSSAYAGYQIIKAGDGVTLTSDIIGKFALTETDSYYISADGYLQAY